Protein AF-A0A7J8N5I5-F1 (afdb_monomer)

Structure (mmCIF, N/CA/C/O backbone):
data_AF-A0A7J8N5I5-F1
#
_entry.id   AF-A0A7J8N5I5-F1
#
loop_
_atom_site.group_PDB
_atom_site.id
_atom_site.type_symbol
_atom_site.label_atom_id
_atom_site.label_alt_id
_atom_site.label_comp_id
_atom_site.label_asym_id
_atom_site.label_entity_id
_atom_site.label_seq_id
_atom_site.pdbx_PDB_ins_code
_atom_site.Cartn_x
_atom_site.Cartn_y
_atom_site.Cartn_z
_atom_site.occupancy
_atom_site.B_iso_or_equiv
_atom_site.auth_seq_id
_atom_site.auth_comp_id
_atom_site.auth_asym_id
_atom_site.auth_atom_id
_atom_site.pdbx_PDB_model_num
ATOM 1 N N . MET A 1 1 ? -13.999 -7.335 13.040 1.00 71.12 1 MET A N 1
ATOM 2 C CA . MET A 1 1 ? -12.796 -6.806 12.364 1.00 71.12 1 MET A CA 1
ATOM 3 C C . MET A 1 1 ? -11.672 -7.839 12.338 1.00 71.12 1 MET A C 1
ATOM 5 O O . MET A 1 1 ? -11.270 -8.208 11.249 1.00 71.12 1 MET A O 1
ATOM 9 N N . PHE A 1 2 ? -11.255 -8.392 13.485 1.00 80.38 2 PHE A N 1
ATOM 10 C CA . PHE A 1 2 ? -10.162 -9.380 13.579 1.00 80.38 2 PHE A CA 1
ATOM 11 C C . PHE A 1 2 ? -10.654 -10.808 13.900 1.00 80.38 2 PHE A C 1
ATOM 13 O O . PHE A 1 2 ? -10.389 -11.345 14.972 1.00 80.38 2 PHE A O 1
ATOM 20 N N . GLY A 1 3 ? -11.469 -11.397 13.022 1.00 80.56 3 GLY A N 1
ATOM 21 C CA . GLY A 1 3 ? -12.024 -12.746 13.206 1.00 80.56 3 GLY A CA 1
ATOM 22 C C . GLY A 1 3 ? -11.288 -13.832 12.414 1.00 80.56 3 GLY A C 1
ATOM 23 O O . GLY A 1 3 ? -10.601 -13.549 11.433 1.00 80.56 3 GLY A O 1
ATOM 24 N N . ALA A 1 4 ? -11.497 -15.097 12.790 1.00 85.50 4 ALA A N 1
ATOM 25 C CA . ALA A 1 4 ? -10.968 -16.244 12.045 1.00 85.50 4 ALA A CA 1
ATOM 26 C C . ALA A 1 4 ? -11.562 -16.341 10.627 1.00 85.50 4 ALA A C 1
ATOM 28 O O . ALA A 1 4 ? -10.853 -16.611 9.665 1.00 85.50 4 ALA A O 1
ATOM 29 N N . THR A 1 5 ? -12.850 -16.026 10.466 1.00 88.38 5 THR A N 1
ATOM 30 C CA . THR A 1 5 ? -13.501 -15.990 9.148 1.00 88.38 5 THR A CA 1
ATOM 31 C C . THR A 1 5 ? -12.900 -14.913 8.246 1.00 88.38 5 THR A C 1
ATOM 33 O O . THR A 1 5 ? -12.602 -15.177 7.087 1.00 88.38 5 THR A O 1
ATOM 36 N N . THR A 1 6 ? -12.651 -13.712 8.779 1.00 90.19 6 THR A N 1
ATOM 37 C CA . THR A 1 6 ? -12.005 -12.627 8.024 1.00 90.19 6 THR A CA 1
ATOM 38 C C . THR A 1 6 ? -10.566 -12.960 7.644 1.00 90.19 6 THR A C 1
ATOM 40 O O . THR A 1 6 ? -10.132 -12.565 6.566 1.00 90.19 6 THR A O 1
ATOM 43 N N . LEU A 1 7 ? -9.845 -13.693 8.501 1.00 91.69 7 LEU A N 1
ATOM 44 C CA . LEU A 1 7 ? -8.503 -14.195 8.213 1.00 91.69 7 LEU A CA 1
ATOM 45 C C . LEU A 1 7 ? -8.529 -15.153 7.013 1.00 91.69 7 LEU A C 1
ATOM 47 O O . LEU A 1 7 ? -7.841 -14.906 6.028 1.00 91.69 7 LEU A O 1
ATOM 51 N N . LEU A 1 8 ? -9.370 -16.192 7.068 1.00 92.12 8 LEU A N 1
ATOM 52 C CA . LEU A 1 8 ? -9.469 -17.199 6.005 1.00 92.12 8 LEU A CA 1
ATOM 53 C C . LEU A 1 8 ? -9.902 -16.590 4.667 1.00 92.12 8 LEU A C 1
ATOM 55 O O . LEU A 1 8 ? -9.278 -16.853 3.643 1.00 92.12 8 LEU A O 1
ATOM 59 N N . VAL A 1 9 ? -10.923 -15.727 4.679 1.00 92.81 9 VAL A N 1
ATOM 60 C CA . VAL A 1 9 ? -11.402 -15.049 3.463 1.00 92.81 9 VAL A CA 1
ATOM 61 C C . VAL A 1 9 ? -10.313 -14.165 2.857 1.00 92.81 9 VAL A C 1
ATOM 63 O O . VAL A 1 9 ? -10.173 -14.132 1.638 1.00 92.81 9 VAL A O 1
ATOM 66 N N . LYS A 1 10 ? -9.521 -13.464 3.679 1.00 93.88 10 LYS A N 1
ATOM 67 C CA . LYS A 1 10 ? -8.423 -12.632 3.173 1.00 93.88 10 LYS A CA 1
ATOM 68 C C . LYS A 1 10 ? -7.300 -13.462 2.567 1.00 93.88 10 LYS A C 1
ATOM 70 O O . LYS A 1 10 ? -6.847 -13.077 1.503 1.00 93.88 10 LYS A O 1
ATOM 75 N N . ILE A 1 11 ? -6.911 -14.577 3.190 1.00 93.62 11 ILE A N 1
ATOM 76 C CA . ILE A 1 11 ? -5.863 -15.468 2.665 1.00 93.62 11 ILE A CA 1
ATOM 77 C C . ILE A 1 11 ? -6.286 -16.057 1.315 1.00 93.62 11 ILE A C 1
ATOM 79 O O . ILE A 1 11 ? -5.585 -15.896 0.320 1.00 93.62 11 ILE A O 1
ATOM 83 N N . VAL A 1 12 ? -7.452 -16.707 1.258 1.00 94.81 12 VAL A N 1
ATOM 84 C CA . VAL A 1 12 ? -7.925 -17.353 0.022 1.00 94.81 12 VAL A CA 1
ATOM 85 C C . VAL A 1 12 ? -8.205 -16.309 -1.059 1.00 94.81 12 VAL A C 1
ATOM 87 O O . VAL A 1 12 ? -7.820 -16.490 -2.212 1.00 94.81 12 VAL A O 1
ATOM 90 N N . GLY A 1 13 ? -8.825 -15.188 -0.683 1.00 93.62 13 GLY A N 1
ATOM 91 C CA . GLY A 1 13 ? -9.125 -14.106 -1.609 1.00 93.62 13 GLY A CA 1
ATOM 92 C C . GLY A 1 13 ? -7.872 -13.430 -2.165 1.00 93.62 13 GLY A C 1
ATOM 93 O O . GLY A 1 13 ? -7.856 -13.121 -3.350 1.00 93.62 13 GLY A O 1
ATOM 94 N N . SER A 1 14 ? -6.819 -13.225 -1.362 1.00 92.62 14 SER A N 1
ATOM 95 C CA . SER A 1 14 ? -5.577 -12.613 -1.850 1.00 92.62 14 SER A CA 1
ATOM 96 C C . SER A 1 14 ? -4.815 -13.551 -2.778 1.00 92.62 14 SER A C 1
ATOM 98 O O . SER A 1 14 ? -4.284 -13.095 -3.784 1.00 92.62 14 SER A O 1
ATOM 100 N N . ILE A 1 15 ? -4.800 -14.859 -2.480 1.00 92.50 15 ILE A N 1
ATOM 101 C CA . ILE A 1 15 ? -4.211 -15.866 -3.374 1.00 92.50 15 ILE A CA 1
ATOM 102 C C . ILE A 1 15 ? -4.941 -15.840 -4.720 1.00 92.50 15 ILE A C 1
ATOM 104 O O . ILE A 1 15 ? -4.300 -15.670 -5.751 1.00 92.50 15 ILE A O 1
ATOM 108 N N . GLY A 1 16 ? -6.277 -15.914 -4.711 1.00 92.69 16 GLY A N 1
ATOM 109 C CA . GLY A 1 16 ? -7.078 -15.858 -5.936 1.00 92.69 16 GLY A CA 1
ATOM 110 C C . GLY A 1 16 ? -6.892 -14.558 -6.727 1.00 92.69 16 GLY A C 1
ATOM 111 O O . GLY A 1 16 ? -6.784 -14.604 -7.946 1.00 92.69 16 GLY A O 1
ATOM 112 N N . ALA A 1 17 ? -6.799 -13.413 -6.043 1.00 91.56 17 ALA A N 1
ATOM 113 C CA . ALA A 1 17 ? -6.599 -12.108 -6.673 1.00 91.56 17 ALA A CA 1
ATOM 114 C C . ALA A 1 17 ? -5.253 -12.000 -7.399 1.00 91.56 17 ALA A C 1
ATOM 116 O O . ALA A 1 17 ? -5.207 -11.580 -8.552 1.00 91.56 17 ALA A O 1
ATOM 117 N N . VAL A 1 18 ? -4.170 -12.410 -6.730 1.00 89.56 18 VAL A N 1
ATOM 118 C CA . VAL A 1 18 ? -2.815 -12.379 -7.298 1.00 89.56 18 VAL A CA 1
ATOM 119 C C . VAL A 1 18 ? -2.679 -13.419 -8.411 1.00 89.56 18 VAL A C 1
ATOM 121 O O . VAL A 1 18 ? -2.117 -13.122 -9.459 1.00 89.56 18 VAL A O 1
ATOM 124 N N . SER A 1 19 ? -3.243 -14.621 -8.237 1.00 89.06 19 SER A N 1
ATOM 125 C CA . SER A 1 19 ? -3.245 -15.656 -9.282 1.00 89.06 19 SER A CA 1
ATOM 126 C C . SER A 1 19 ? -4.049 -15.268 -10.526 1.00 89.06 19 SER A C 1
ATOM 128 O O . SER A 1 19 ? -3.754 -15.772 -11.604 1.00 89.06 19 SER A O 1
ATOM 130 N N . ALA A 1 20 ? -5.040 -14.380 -10.400 1.00 89.12 20 ALA A N 1
ATOM 131 C CA . ALA A 1 20 ? -5.810 -13.866 -11.532 1.00 89.12 20 ALA A CA 1
ATOM 132 C C . ALA A 1 20 ? -5.060 -12.803 -12.361 1.00 89.12 20 ALA A C 1
ATOM 134 O O . ALA A 1 20 ? -5.583 -12.366 -13.382 1.00 89.12 20 ALA A O 1
ATOM 135 N N . GLY A 1 21 ? -3.864 -12.369 -11.938 1.00 86.50 21 GLY A N 1
ATOM 136 C CA . GLY A 1 21 ? -3.083 -11.348 -12.649 1.00 86.50 21 GLY A CA 1
ATOM 137 C C . GLY A 1 21 ? -3.646 -9.928 -12.526 1.00 86.50 21 GLY A C 1
ATOM 138 O O . GLY A 1 21 ? -3.264 -9.045 -13.291 1.00 86.50 21 GLY A O 1
ATOM 139 N N . LEU A 1 22 ? -4.555 -9.699 -11.571 1.00 90.56 22 LEU A N 1
ATOM 140 C CA . LEU A 1 22 ? -5.078 -8.368 -11.276 1.00 90.56 22 LEU A CA 1
ATOM 141 C C . LEU A 1 22 ? -3.952 -7.454 -10.778 1.00 90.56 22 LEU A C 1
ATOM 143 O O . LEU A 1 22 ? -3.096 -7.878 -9.997 1.00 90.56 22 LEU A O 1
ATOM 147 N N . ASP A 1 23 ? -4.000 -6.184 -11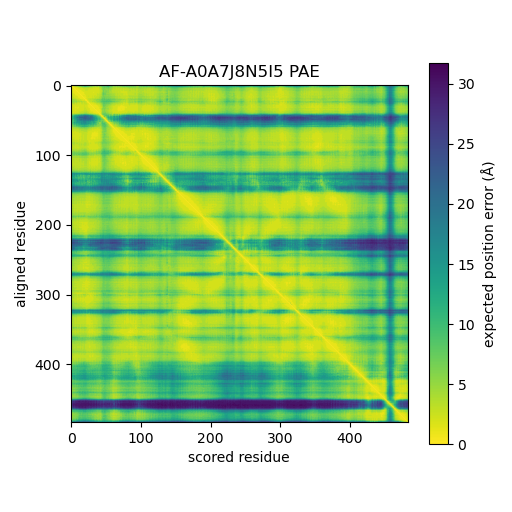.172 1.00 89.88 23 ASP A N 1
ATOM 148 C CA . ASP A 1 23 ? -3.059 -5.161 -10.713 1.00 89.88 23 ASP A CA 1
ATOM 149 C C . ASP A 1 23 ? -3.363 -4.748 -9.262 1.00 89.88 23 ASP A C 1
ATOM 151 O O . ASP A 1 23 ? -4.036 -3.756 -8.978 1.00 89.88 23 ASP A O 1
ATOM 155 N N . LEU A 1 24 ? -2.958 -5.602 -8.321 1.00 89.94 24 LEU A N 1
ATOM 156 C CA . LEU A 1 24 ? -3.211 -5.479 -6.889 1.00 89.94 24 LEU A CA 1
ATOM 157 C C . LEU A 1 24 ? -1.979 -5.942 -6.101 1.00 89.94 24 LEU A C 1
ATOM 159 O O . LEU A 1 24 ? -1.316 -6.912 -6.463 1.00 89.94 24 LEU A O 1
ATOM 163 N N . GLY A 1 25 ? -1.712 -5.304 -4.959 1.00 86.38 25 GLY A N 1
ATOM 164 C CA . GLY A 1 25 ? -0.669 -5.741 -4.028 1.00 86.38 25 GLY A CA 1
ATOM 165 C C . GLY A 1 25 ? -1.180 -6.725 -2.969 1.00 86.38 25 GLY A C 1
ATOM 166 O O . GLY A 1 25 ? -2.246 -6.522 -2.383 1.00 86.38 25 GLY A O 1
ATOM 167 N N . LYS A 1 26 ? -0.388 -7.751 -2.639 1.00 89.38 26 LYS A N 1
ATOM 168 C CA . LYS A 1 26 ? -0.633 -8.651 -1.487 1.00 89.38 26 LYS A CA 1
ATOM 169 C C . LYS A 1 26 ? -0.319 -7.999 -0.129 1.00 89.38 26 LYS A C 1
ATOM 171 O O . LYS A 1 26 ? -0.820 -8.448 0.903 1.00 89.38 26 LYS A O 1
ATOM 176 N N . GLU A 1 27 ? 0.433 -6.899 -0.144 1.00 89.31 27 GLU A N 1
ATOM 177 C CA . GLU A 1 27 ? 1.043 -6.311 1.054 1.00 89.31 27 GLU A CA 1
ATOM 178 C C . GLU A 1 27 ? 0.022 -5.742 2.041 1.00 89.31 27 GLU A C 1
ATOM 180 O O . GLU A 1 27 ? 0.064 -6.054 3.228 1.00 89.31 27 GLU A O 1
ATOM 185 N N . GLY A 1 28 ? -0.984 -5.003 1.559 1.00 90.62 28 GLY A N 1
ATOM 186 C CA . GLY A 1 28 ? -2.066 -4.482 2.407 1.00 90.62 28 GLY A CA 1
ATOM 187 C C . GLY A 1 28 ? -2.855 -5.588 3.135 1.00 90.62 28 GLY A C 1
ATOM 188 O O . GLY A 1 28 ? -3.018 -5.534 4.360 1.00 90.62 28 GLY A O 1
ATOM 189 N N . PRO A 1 29 ? -3.346 -6.625 2.424 1.00 93.94 29 PRO A N 1
ATOM 190 C CA . PRO A 1 29 ? -3.961 -7.792 3.047 1.00 93.94 29 PRO A CA 1
ATOM 191 C C . PRO A 1 29 ? -3.067 -8.491 4.077 1.00 93.94 29 PRO A C 1
ATOM 193 O O . PRO A 1 29 ? -3.593 -8.872 5.126 1.00 93.94 29 PRO A O 1
ATOM 196 N N . LEU A 1 30 ? -1.757 -8.610 3.828 1.00 94.00 30 LEU A N 1
ATOM 197 C CA . LEU A 1 30 ? -0.804 -9.229 4.757 1.00 94.00 30 LEU A CA 1
ATOM 198 C C . LEU A 1 30 ? -0.695 -8.479 6.087 1.00 94.00 30 LEU A C 1
ATOM 200 O O . LEU A 1 30 ? -0.715 -9.126 7.137 1.00 94.00 30 LEU A O 1
ATOM 204 N N . VAL A 1 31 ? -0.704 -7.140 6.076 1.00 94.88 31 VAL A N 1
ATOM 205 C CA . VAL A 1 31 ? -0.760 -6.333 7.313 1.00 94.88 31 VAL A CA 1
ATOM 206 C C . VAL A 1 31 ? -1.970 -6.731 8.163 1.00 94.88 31 VAL A C 1
ATOM 208 O O . VAL A 1 31 ? -1.852 -7.039 9.350 1.00 94.88 31 VAL A O 1
ATOM 211 N N . HIS A 1 32 ? -3.151 -6.803 7.544 1.00 94.88 32 HIS A N 1
ATOM 212 C CA . HIS A 1 32 ? -4.384 -7.152 8.251 1.00 94.88 32 HIS A CA 1
ATOM 213 C C . HIS A 1 32 ? -4.436 -8.630 8.674 1.00 94.88 32 HIS A C 1
ATOM 215 O O . HIS A 1 32 ? -5.014 -8.953 9.715 1.00 94.88 32 HIS A O 1
ATOM 221 N N . ILE A 1 33 ? -3.869 -9.540 7.877 1.00 95.06 33 ILE A N 1
ATOM 222 C CA . ILE A 1 33 ? -3.718 -10.962 8.221 1.00 95.06 33 ILE A CA 1
ATOM 223 C C . ILE A 1 33 ? -2.850 -11.094 9.478 1.00 95.06 33 ILE A C 1
ATOM 225 O O . ILE A 1 33 ? -3.278 -11.747 10.431 1.00 95.06 33 ILE A O 1
ATOM 229 N N . GLY A 1 34 ? -1.710 -10.398 9.533 1.00 95.25 34 GLY A N 1
ATOM 230 C CA . GLY A 1 34 ? -0.837 -10.347 10.707 1.00 95.25 34 GLY A CA 1
ATOM 231 C C . GLY A 1 34 ? -1.559 -9.823 11.952 1.00 95.25 34 GLY A C 1
ATOM 232 O O . GLY A 1 34 ? -1.527 -10.460 13.007 1.00 95.25 34 GLY A O 1
ATOM 233 N N . SER A 1 35 ? -2.321 -8.733 11.824 1.00 94.31 35 SER A N 1
ATOM 234 C CA . SER A 1 35 ? -3.177 -8.217 12.904 1.00 94.31 35 SER A CA 1
ATOM 235 C C . SER A 1 35 ? -4.260 -9.206 13.356 1.00 94.31 35 SER A C 1
ATOM 237 O O . SER A 1 35 ? -4.547 -9.308 14.550 1.00 94.31 35 SER A O 1
ATOM 239 N N . CYS A 1 36 ? -4.873 -9.952 12.428 1.00 92.88 36 CYS A N 1
ATOM 240 C CA . CYS A 1 36 ? -5.867 -10.975 12.763 1.00 92.88 36 CYS A CA 1
ATOM 241 C C . CYS A 1 36 ? -5.242 -12.132 13.541 1.00 92.88 36 CYS A C 1
ATOM 243 O O . CYS A 1 36 ? -5.797 -12.531 14.563 1.00 92.88 36 CYS A O 1
ATOM 245 N N . ILE A 1 37 ? -4.093 -12.644 13.089 1.00 92.69 37 ILE A N 1
ATOM 246 C CA . ILE A 1 37 ? -3.354 -13.711 13.777 1.00 92.69 37 ILE A CA 1
ATOM 247 C C . ILE A 1 37 ? -2.978 -13.248 15.185 1.00 92.69 37 ILE A C 1
ATOM 249 O O . ILE A 1 37 ? -3.279 -13.940 16.155 1.00 92.69 37 ILE A O 1
ATOM 253 N N . ALA A 1 38 ? -2.430 -12.039 15.316 1.00 91.88 38 ALA A N 1
ATOM 254 C CA . ALA A 1 38 ? -2.082 -11.459 16.608 1.00 91.88 38 ALA A CA 1
ATOM 255 C C . ALA A 1 38 ? -3.301 -11.330 17.541 1.00 91.88 38 ALA A C 1
ATOM 257 O O . ALA A 1 38 ? -3.240 -11.739 18.699 1.00 91.88 38 ALA A O 1
ATOM 258 N N . SER A 1 39 ? -4.446 -10.849 17.040 1.00 89.12 39 SER A N 1
ATOM 259 C CA . SER A 1 39 ? -5.677 -10.756 17.839 1.00 89.12 39 SER A CA 1
ATOM 260 C C . SER A 1 39 ? -6.238 -12.127 18.242 1.00 89.12 39 SER A C 1
ATOM 262 O O . SER A 1 39 ? -6.794 -12.251 19.337 1.00 89.12 39 SER A O 1
ATOM 264 N N . LEU A 1 40 ? -6.146 -13.136 17.371 1.00 87.31 40 LEU A N 1
ATOM 265 C CA . LEU A 1 40 ? -6.620 -14.496 17.648 1.00 87.31 40 LEU A CA 1
ATOM 266 C C . LEU A 1 40 ? -5.734 -15.185 18.687 1.00 87.31 40 LEU A C 1
ATOM 268 O O . LEU A 1 40 ? -6.258 -15.778 19.627 1.00 87.31 40 LEU A O 1
ATOM 272 N N . LEU A 1 41 ? -4.412 -15.051 18.559 1.00 85.88 41 LEU A N 1
ATOM 273 C CA . LEU A 1 41 ? -3.452 -15.627 19.498 1.00 85.88 41 LEU A CA 1
ATOM 274 C C . LEU A 1 41 ? -3.484 -14.934 20.864 1.00 85.88 41 LEU A C 1
ATOM 276 O O . LEU A 1 41 ? -3.360 -15.613 21.874 1.00 85.88 41 LEU A O 1
ATOM 280 N N . ALA A 1 42 ? -3.689 -13.615 20.919 1.00 82.62 42 ALA A N 1
ATOM 281 C CA . ALA A 1 42 ? -3.682 -12.864 22.177 1.00 82.62 42 ALA A CA 1
ATOM 282 C C . ALA A 1 42 ? -4.952 -13.038 23.022 1.00 82.62 42 ALA A C 1
ATOM 284 O O . ALA A 1 42 ? -4.878 -13.080 24.246 1.00 82.62 42 ALA A O 1
ATOM 285 N N . GLN A 1 43 ? -6.126 -13.094 22.386 1.00 72.88 43 GLN A N 1
ATOM 286 C CA . GLN A 1 43 ? -7.417 -13.028 23.092 1.00 72.88 43 GLN A CA 1
ATOM 287 C C . GLN A 1 43 ? -8.333 -14.222 22.817 1.00 72.88 43 GLN A C 1
ATOM 289 O O . GLN A 1 43 ? -9.476 -14.256 23.274 1.00 72.88 43 GLN A O 1
ATOM 294 N N . GLY A 1 44 ? -7.859 -15.192 22.036 1.00 67.25 44 GLY A N 1
ATOM 295 C CA . GLY A 1 44 ? -8.649 -16.335 21.598 1.00 67.25 44 GLY A CA 1
ATOM 296 C C . GLY A 1 44 ? -9.703 -15.996 20.540 1.00 67.25 44 GLY A C 1
ATOM 297 O O . GLY A 1 44 ? -10.464 -16.878 20.166 1.00 67.25 44 GLY A O 1
ATOM 298 N N . GLY A 1 45 ? -9.766 -14.754 20.045 1.00 62.38 45 GLY A N 1
ATOM 299 C CA . GLY A 1 45 ? -10.707 -14.319 19.009 1.00 62.38 45 GLY A CA 1
ATOM 300 C C . GLY A 1 45 ? -12.013 -13.675 19.504 1.00 62.38 45 GLY A C 1
ATOM 301 O O . GLY A 1 45 ? -12.183 -13.415 20.698 1.00 62.38 45 GLY A O 1
ATOM 302 N N . PRO A 1 46 ? -12.938 -13.348 18.576 1.00 58.72 46 PRO A N 1
ATOM 303 C CA . PRO A 1 46 ? -14.233 -12.754 18.911 1.00 58.72 46 PRO A CA 1
ATOM 304 C C . PRO A 1 46 ? -15.085 -13.696 19.772 1.00 58.72 46 PRO A C 1
ATOM 306 O O . PRO A 1 46 ? -14.932 -14.912 19.679 1.00 58.72 46 PRO A O 1
ATOM 309 N N . ASP A 1 47 ? -16.008 -13.137 20.568 1.00 56.72 47 ASP A N 1
ATOM 310 C CA . ASP A 1 47 ? -16.817 -13.846 21.581 1.00 56.72 47 ASP A CA 1
ATOM 311 C C . ASP A 1 47 ? -17.413 -15.192 21.117 1.00 56.72 47 ASP A C 1
ATOM 313 O O . ASP A 1 47 ? -17.475 -16.130 21.910 1.00 56.72 47 ASP A O 1
ATOM 317 N N . ASN A 1 48 ? -17.770 -15.320 19.833 1.00 53.19 48 ASN A N 1
ATOM 318 C CA . ASN A 1 48 ? -18.399 -16.518 19.262 1.00 53.19 48 ASN A CA 1
ATOM 319 C C . ASN A 1 48 ? -17.442 -17.705 19.026 1.00 53.19 48 ASN A C 1
ATOM 321 O O . ASN A 1 48 ? -17.906 -18.837 18.964 1.00 53.19 48 ASN A O 1
ATOM 325 N N . TYR A 1 49 ? -16.129 -17.473 18.907 1.00 55.66 49 TYR A N 1
ATOM 326 C CA . TYR A 1 49 ? -15.116 -18.515 18.652 1.00 55.66 49 TYR A CA 1
ATOM 327 C C . TYR A 1 49 ? -13.936 -18.416 19.625 1.00 55.66 49 TYR A C 1
ATOM 329 O O . TYR A 1 49 ? -12.807 -18.753 19.274 1.00 55.66 49 TYR A O 1
ATOM 337 N N . ARG A 1 50 ? -14.182 -17.913 20.843 1.00 60.69 50 ARG A N 1
ATOM 338 C CA . ARG A 1 50 ? -13.128 -17.701 21.837 1.00 60.69 50 ARG A CA 1
ATOM 339 C C . ARG A 1 50 ? -12.422 -19.003 22.202 1.00 60.69 50 ARG A C 1
ATOM 341 O O . ARG A 1 50 ? -12.971 -19.840 22.918 1.00 60.69 50 ARG A O 1
ATOM 348 N N . ILE A 1 51 ? -11.164 -19.113 21.799 1.00 62.19 51 ILE A N 1
ATOM 349 C CA . ILE A 1 51 ? -10.218 -20.111 22.288 1.00 62.19 51 ILE A CA 1
ATOM 350 C C . ILE A 1 51 ? -9.872 -19.740 23.742 1.00 62.19 51 ILE A C 1
ATOM 352 O O . ILE A 1 51 ? -9.046 -18.871 24.014 1.00 62.19 51 ILE A O 1
ATOM 356 N N . LYS A 1 52 ? -10.568 -20.349 24.711 1.00 59.09 52 LYS A N 1
ATOM 357 C CA . LYS A 1 52 ? -10.427 -20.034 26.145 1.00 59.09 52 LYS A CA 1
ATOM 358 C C . LYS A 1 52 ? -9.245 -20.782 26.767 1.00 59.09 52 LYS A C 1
ATOM 360 O O . LYS A 1 52 ? -9.441 -21.767 27.474 1.00 59.09 52 LYS A O 1
ATOM 365 N N . TRP A 1 53 ? -8.019 -20.321 26.535 1.00 67.31 53 TRP A N 1
ATOM 366 C CA . TRP A 1 53 ? -6.853 -20.846 27.256 1.00 67.31 53 TRP A CA 1
ATOM 367 C C . TRP A 1 53 ? -6.633 -20.048 28.543 1.00 67.31 53 TRP A C 1
ATOM 369 O O . TRP A 1 53 ? -6.745 -18.822 28.552 1.00 67.31 53 TRP A O 1
ATOM 379 N N . ARG A 1 54 ? -6.333 -20.737 29.655 1.00 67.44 54 ARG A N 1
ATOM 380 C CA . ARG A 1 54 ? -6.228 -20.108 30.988 1.00 67.44 54 ARG A CA 1
ATOM 381 C C . ARG A 1 54 ? -5.169 -19.000 31.051 1.00 67.44 54 ARG A C 1
ATOM 383 O O . ARG A 1 54 ? -5.409 -18.012 31.740 1.00 67.44 54 ARG A O 1
ATOM 390 N N . TRP A 1 55 ? -4.054 -19.120 30.321 1.00 71.56 55 TRP A N 1
ATOM 391 C CA . TRP A 1 55 ? -2.998 -18.096 30.329 1.00 71.56 55 TRP A CA 1
ATOM 392 C C . TRP A 1 55 ? -3.398 -16.817 29.575 1.00 71.56 55 TRP A C 1
ATOM 394 O O . TRP A 1 55 ? -2.966 -15.727 29.940 1.00 71.56 55 TRP A O 1
ATOM 404 N N . LEU A 1 56 ? -4.250 -16.921 28.544 1.00 72.00 56 LEU A N 1
ATOM 405 C CA . LEU A 1 56 ? -4.638 -15.786 27.690 1.00 72.00 56 LEU A CA 1
ATOM 406 C C . LEU A 1 56 ? -5.532 -14.774 28.416 1.00 72.00 56 LEU A C 1
ATOM 408 O O . LEU A 1 56 ? -5.756 -13.668 27.932 1.00 72.00 56 LEU A O 1
ATOM 412 N N . ARG A 1 57 ? -6.016 -15.124 29.612 1.00 69.00 57 ARG A N 1
ATOM 413 C CA . ARG A 1 57 ? -6.864 -14.256 30.430 1.00 69.00 57 ARG A CA 1
ATOM 414 C C . ARG A 1 57 ? -6.168 -12.952 30.832 1.00 69.00 57 ARG A C 1
ATOM 416 O O . ARG A 1 57 ? -6.859 -11.953 30.992 1.00 69.00 57 ARG A O 1
ATOM 423 N N . TYR A 1 58 ? -4.839 -12.956 30.966 1.00 75.62 58 TYR A N 1
ATOM 424 C CA . TYR A 1 58 ? -4.070 -11.764 31.339 1.00 75.62 58 TYR A CA 1
ATOM 425 C C . TYR A 1 58 ? -4.019 -10.717 30.213 1.00 75.62 58 TYR A C 1
ATOM 427 O O . TYR A 1 58 ? -4.097 -9.525 30.481 1.00 75.62 58 TYR A O 1
ATOM 435 N N . PHE A 1 59 ? -3.988 -11.155 28.950 1.00 78.50 59 PHE A N 1
ATOM 436 C CA . PHE A 1 59 ? -3.932 -10.278 27.769 1.00 78.50 59 PHE A CA 1
ATOM 437 C C . PHE A 1 59 ? -5.311 -9.802 27.287 1.00 78.50 59 PHE A C 1
ATOM 439 O O . PHE A 1 59 ? -5.433 -9.113 26.268 1.00 78.50 59 PHE A O 1
ATOM 446 N N . ASN A 1 60 ? -6.377 -10.151 28.011 1.00 78.25 60 ASN A N 1
ATOM 447 C CA . ASN A 1 60 ? -7.741 -9.755 27.682 1.00 78.25 60 ASN A CA 1
ATOM 448 C C . ASN A 1 60 ? -8.057 -8.330 28.176 1.00 78.25 60 ASN A C 1
ATOM 450 O O . ASN A 1 60 ? -9.036 -8.101 28.884 1.00 78.25 60 ASN A O 1
ATOM 454 N N . ASN A 1 61 ? -7.186 -7.390 27.815 1.00 84.94 61 ASN A N 1
ATOM 455 C CA . ASN A 1 61 ? -7.281 -5.963 28.087 1.00 84.94 61 ASN A CA 1
ATOM 456 C C . ASN A 1 61 ? -7.088 -5.198 26.771 1.00 84.94 61 ASN A C 1
ATOM 458 O O . ASN A 1 61 ? -6.233 -5.572 25.966 1.00 84.94 61 ASN A O 1
ATOM 462 N N . ASP A 1 62 ? -7.834 -4.115 26.550 1.00 86.50 62 ASP A N 1
ATOM 463 C CA . ASP A 1 62 ? -7.773 -3.351 25.293 1.00 86.50 62 ASP A CA 1
ATOM 464 C C . ASP A 1 62 ? -6.393 -2.731 25.047 1.00 86.50 62 ASP A C 1
ATOM 466 O O . ASP A 1 62 ? -5.949 -2.612 23.904 1.00 86.50 62 ASP A O 1
ATOM 470 N N . ARG A 1 63 ? -5.668 -2.408 26.124 1.00 87.44 63 ARG A N 1
ATOM 471 C CA . ARG A 1 63 ? -4.288 -1.917 26.052 1.00 87.44 63 ARG A CA 1
ATOM 472 C C . ARG A 1 63 ? -3.350 -2.941 25.412 1.00 87.44 63 ARG A C 1
ATOM 474 O O . ARG A 1 63 ? -2.680 -2.617 24.437 1.00 87.44 63 ARG A O 1
ATOM 481 N N . ASP A 1 64 ? -3.296 -4.151 25.963 1.00 88.81 64 ASP A N 1
ATOM 482 C CA . ASP A 1 64 ? -2.405 -5.202 25.461 1.00 88.81 64 ASP A CA 1
ATOM 483 C C . ASP A 1 64 ? -2.879 -5.717 24.104 1.00 88.81 64 ASP A C 1
ATOM 485 O O . ASP A 1 64 ? -2.063 -6.026 23.239 1.00 88.81 64 ASP A O 1
ATOM 489 N N . ARG A 1 65 ? -4.199 -5.720 23.875 1.00 88.19 65 ARG A N 1
ATOM 490 C CA . ARG A 1 65 ? -4.787 -5.999 22.565 1.00 88.19 65 ARG A CA 1
ATOM 491 C C . ARG A 1 65 ? -4.206 -5.103 21.485 1.00 88.19 65 ARG A C 1
ATOM 493 O O . ARG A 1 65 ? -3.797 -5.604 20.444 1.00 88.19 65 ARG A O 1
ATOM 500 N N . ARG A 1 66 ? -4.208 -3.789 21.727 1.00 90.38 66 ARG A N 1
ATOM 501 C CA . ARG A 1 66 ? -3.713 -2.795 20.778 1.00 90.38 66 ARG A CA 1
ATOM 502 C C . ARG A 1 66 ? -2.232 -3.022 20.505 1.00 90.38 66 ARG A C 1
ATOM 504 O O . ARG A 1 66 ? -1.861 -3.177 19.351 1.00 90.38 66 ARG A O 1
ATOM 511 N N . ASP A 1 67 ? -1.433 -3.141 21.563 1.00 92.44 67 ASP A N 1
ATOM 512 C CA . ASP A 1 67 ? 0.012 -3.353 21.461 1.00 92.44 67 ASP A CA 1
ATOM 513 C C . ASP A 1 67 ? 0.342 -4.646 20.670 1.00 92.44 67 ASP A C 1
ATOM 515 O O . ASP A 1 67 ? 1.205 -4.633 19.795 1.00 92.44 67 ASP A O 1
ATOM 519 N N . ILE A 1 68 ? -0.382 -5.751 20.898 1.00 92.50 68 ILE A N 1
ATOM 520 C CA . ILE A 1 68 ? -0.166 -7.018 20.173 1.00 92.50 68 ILE A CA 1
ATOM 521 C C . ILE A 1 68 ? -0.652 -6.938 18.717 1.00 92.50 68 ILE A C 1
ATOM 523 O O . ILE A 1 68 ? 0.023 -7.442 17.820 1.00 92.50 68 ILE A O 1
ATOM 527 N N . ILE A 1 69 ? -1.787 -6.283 18.449 1.00 93.06 69 ILE A N 1
ATOM 528 C CA . ILE A 1 69 ? -2.272 -6.056 17.078 1.00 93.06 69 ILE A CA 1
ATOM 529 C C . ILE A 1 69 ? -1.270 -5.216 16.274 1.00 93.06 69 ILE A C 1
ATOM 531 O O . ILE A 1 69 ? -1.046 -5.534 15.105 1.00 93.06 69 ILE A O 1
ATOM 535 N N . THR A 1 70 ? -0.636 -4.215 16.897 1.00 94.81 70 THR A N 1
ATOM 536 C CA . THR A 1 70 ? 0.441 -3.410 16.297 1.00 94.81 70 THR A CA 1
ATOM 537 C C . THR A 1 70 ? 1.684 -4.257 15.989 1.00 94.81 70 THR A C 1
ATOM 539 O O . THR A 1 70 ? 2.273 -4.123 14.917 1.00 94.81 70 THR A O 1
ATOM 542 N N . CYS A 1 71 ? 2.067 -5.196 16.864 1.00 95.38 71 CYS A N 1
ATOM 543 C CA . CYS A 1 71 ? 3.113 -6.179 16.535 1.00 95.38 71 CYS A CA 1
ATOM 544 C C . CYS A 1 71 ? 2.715 -7.070 15.348 1.00 95.38 71 CYS A C 1
ATOM 546 O O . CYS A 1 71 ? 3.541 -7.349 14.477 1.00 95.38 71 CYS A O 1
ATOM 548 N N . GLY A 1 72 ? 1.449 -7.490 15.290 1.00 95.88 72 GLY A N 1
ATOM 549 C CA . GLY A 1 72 ? 0.901 -8.282 14.191 1.00 95.88 72 GLY A CA 1
ATOM 550 C C . GLY A 1 72 ? 0.919 -7.550 12.852 1.00 95.88 72 GLY A C 1
ATOM 551 O O . GLY A 1 72 ? 1.345 -8.130 11.856 1.00 95.88 72 GLY A O 1
ATOM 552 N N . SER A 1 73 ? 0.508 -6.278 12.821 1.00 95.75 73 SER A N 1
ATOM 553 C CA . SER A 1 73 ? 0.570 -5.457 11.605 1.00 95.75 73 SER A CA 1
ATOM 554 C C . SER A 1 73 ? 2.012 -5.254 11.150 1.00 95.75 73 SER A C 1
ATOM 556 O O . SER A 1 73 ? 2.305 -5.469 9.980 1.00 95.75 73 SER A O 1
ATOM 558 N N . SER A 1 74 ? 2.919 -4.927 12.079 1.00 96.69 74 SER A N 1
ATOM 559 C CA . SER A 1 74 ? 4.353 -4.767 11.804 1.00 96.69 74 SER A CA 1
ATOM 560 C C . SER A 1 74 ? 4.968 -6.034 11.198 1.00 96.69 74 SER A C 1
ATOM 562 O O . SER A 1 74 ? 5.657 -5.980 10.182 1.00 96.69 74 SER A O 1
ATOM 564 N N . SER A 1 75 ? 4.632 -7.198 11.763 1.00 96.81 75 SER A N 1
ATOM 565 C CA . SER A 1 75 ? 5.061 -8.509 11.258 1.00 96.81 75 SER A CA 1
ATOM 566 C C . SER A 1 75 ? 4.501 -8.809 9.867 1.00 96.81 75 SER A C 1
ATOM 568 O O . SER A 1 75 ? 5.205 -9.377 9.038 1.00 96.81 75 SER A O 1
ATOM 570 N N . GLY A 1 76 ? 3.257 -8.402 9.590 1.00 95.69 76 GLY A N 1
ATOM 571 C CA . GLY A 1 76 ? 2.645 -8.525 8.267 1.00 95.69 76 GLY A CA 1
ATOM 572 C C . GLY A 1 76 ? 3.360 -7.687 7.205 1.00 95.69 76 GLY A C 1
ATOM 573 O O . GLY A 1 76 ? 3.633 -8.198 6.126 1.00 95.69 76 GLY A O 1
ATOM 574 N N . VAL A 1 77 ? 3.724 -6.441 7.529 1.00 94.56 77 VAL A N 1
ATOM 575 C CA . VAL A 1 77 ? 4.509 -5.549 6.646 1.00 94.56 77 VAL A CA 1
ATOM 576 C C . VAL A 1 77 ? 5.923 -6.091 6.429 1.00 94.56 77 VAL A C 1
ATOM 578 O O . VAL A 1 77 ? 6.431 -6.086 5.312 1.00 94.56 77 VAL A O 1
ATOM 581 N N . CYS A 1 78 ? 6.553 -6.601 7.487 1.00 95.19 78 CYS A N 1
ATOM 582 C CA . CYS A 1 78 ? 7.865 -7.230 7.397 1.00 95.19 78 CYS A CA 1
ATOM 583 C C . CYS A 1 78 ? 7.838 -8.482 6.506 1.00 95.19 78 CYS A C 1
ATOM 585 O O . CYS A 1 78 ? 8.727 -8.655 5.681 1.00 95.19 78 CYS A O 1
ATOM 587 N N . ALA A 1 79 ? 6.811 -9.329 6.620 1.00 93.06 79 ALA A N 1
ATOM 588 C CA . ALA A 1 79 ? 6.654 -10.502 5.759 1.00 93.06 79 ALA A CA 1
ATOM 589 C C . ALA A 1 79 ? 6.380 -10.123 4.293 1.00 93.06 79 ALA A C 1
ATOM 591 O O . ALA A 1 79 ? 6.848 -10.807 3.386 1.00 93.06 79 ALA A O 1
ATOM 592 N N . ALA A 1 80 ? 5.636 -9.035 4.091 1.00 90.81 80 ALA A N 1
ATOM 593 C CA . ALA A 1 80 ? 5.301 -8.442 2.804 1.00 90.81 80 ALA A CA 1
ATOM 594 C C . ALA A 1 80 ? 6.543 -7.950 2.042 1.00 90.81 80 ALA A C 1
ATOM 596 O O . ALA A 1 80 ? 6.903 -8.490 1.000 1.00 90.81 80 ALA A O 1
ATOM 597 N N . PHE A 1 81 ? 7.252 -6.978 2.619 1.00 89.44 81 PHE A N 1
ATOM 598 C CA . PHE A 1 81 ? 8.391 -6.310 1.981 1.00 89.44 81 PHE A CA 1
ATOM 599 C C . PHE A 1 81 ? 9.748 -6.930 2.317 1.00 89.44 81 PHE A C 1
ATOM 601 O O . PHE A 1 81 ? 10.775 -6.406 1.910 1.00 89.44 81 PHE A O 1
ATOM 608 N N . ARG A 1 82 ? 9.790 -8.007 3.111 1.00 90.25 82 ARG A N 1
ATOM 609 C CA . ARG A 1 82 ? 11.042 -8.597 3.631 1.00 90.25 82 ARG A CA 1
ATOM 610 C C . ARG A 1 82 ? 11.905 -7.581 4.411 1.00 90.25 82 ARG A C 1
ATOM 612 O O . ARG A 1 82 ? 13.109 -7.766 4.555 1.00 90.25 82 ARG A O 1
ATOM 619 N N . ALA A 1 83 ? 11.257 -6.547 4.954 1.00 91.94 83 ALA A N 1
ATOM 620 C CA . ALA A 1 83 ? 11.850 -5.327 5.501 1.00 91.94 83 ALA A CA 1
ATOM 621 C C . ALA A 1 83 ? 11.535 -5.199 7.013 1.00 91.94 83 ALA A C 1
ATOM 623 O O . ALA A 1 83 ? 10.436 -4.756 7.382 1.00 91.94 83 ALA A O 1
ATOM 624 N N . PRO A 1 84 ? 12.412 -5.673 7.923 1.00 94.81 84 PRO A N 1
ATOM 625 C CA . PRO A 1 84 ? 12.121 -5.715 9.355 1.00 94.81 84 PRO A CA 1
ATOM 626 C C . PRO A 1 84 ? 12.067 -4.337 10.012 1.00 94.81 84 PRO A C 1
ATOM 628 O O . PRO A 1 84 ? 11.160 -4.106 10.819 1.00 94.81 84 PRO A O 1
ATOM 631 N N . VAL A 1 85 ? 12.999 -3.428 9.698 1.00 95.12 85 VAL A N 1
ATOM 632 C CA . VAL A 1 85 ? 13.008 -2.078 10.283 1.00 95.12 85 VAL A CA 1
ATOM 633 C C . VAL A 1 85 ? 11.915 -1.237 9.635 1.00 95.12 85 VAL A C 1
ATOM 635 O O . VAL A 1 85 ? 11.174 -0.549 10.344 1.00 95.12 85 VAL A O 1
ATOM 638 N N . GLY A 1 86 ? 11.732 -1.377 8.318 1.00 94.00 86 GLY A N 1
ATOM 639 C CA . GLY A 1 86 ? 10.631 -0.757 7.586 1.00 94.00 86 GLY A CA 1
ATOM 640 C C . GLY A 1 86 ? 9.263 -1.125 8.169 1.00 94.00 86 GLY A C 1
ATOM 641 O O . GLY A 1 86 ? 8.425 -0.252 8.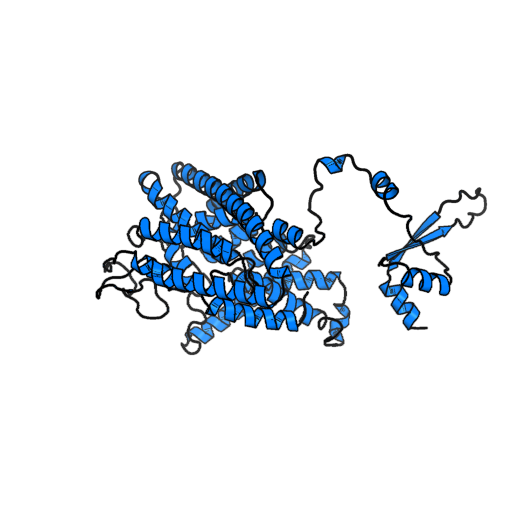386 1.00 94.00 86 GLY A O 1
ATOM 642 N N . GLY A 1 87 ? 9.059 -2.396 8.537 1.00 94.94 87 GLY A N 1
ATOM 643 C CA . GLY A 1 87 ? 7.826 -2.865 9.175 1.00 94.94 87 GLY A CA 1
ATOM 644 C C . GLY A 1 87 ? 7.572 -2.299 10.579 1.00 94.94 87 GLY A C 1
ATOM 645 O O . GLY A 1 87 ? 6.416 -2.078 10.954 1.00 94.94 87 GLY A O 1
ATOM 646 N N . VAL A 1 88 ? 8.616 -2.054 11.379 1.00 96.31 88 VAL A N 1
ATOM 647 C CA . VAL A 1 88 ? 8.479 -1.415 12.706 1.00 96.31 88 VAL A CA 1
ATOM 648 C C . VAL A 1 88 ? 8.108 0.053 12.552 1.00 96.31 88 VAL A C 1
ATOM 650 O O . VAL A 1 88 ? 7.166 0.517 13.196 1.00 96.31 88 VAL A O 1
ATOM 653 N N . LEU A 1 89 ? 8.806 0.764 11.667 1.00 95.62 89 LEU A N 1
ATOM 654 C CA . LEU A 1 89 ? 8.542 2.174 11.393 1.00 95.62 89 LEU A CA 1
ATOM 655 C C . LEU A 1 89 ? 7.170 2.378 10.758 1.00 95.62 89 LEU A C 1
ATOM 657 O O . LEU A 1 89 ? 6.476 3.312 11.136 1.00 95.62 89 LEU A O 1
ATOM 661 N N . PHE A 1 90 ? 6.728 1.469 9.886 1.00 94.69 90 PHE A N 1
ATOM 662 C CA . PHE A 1 90 ? 5.364 1.483 9.360 1.00 94.69 90 PHE A CA 1
ATOM 663 C C . PHE A 1 90 ? 4.328 1.397 10.481 1.00 94.69 90 PHE A C 1
ATOM 665 O O . PHE A 1 90 ? 3.358 2.144 10.510 1.00 94.69 90 PHE A O 1
ATOM 672 N N . ALA A 1 91 ? 4.522 0.481 11.432 1.00 94.69 91 ALA A N 1
ATOM 673 C CA . ALA A 1 91 ? 3.593 0.339 12.545 1.00 94.69 91 ALA A CA 1
ATOM 674 C C . ALA A 1 91 ? 3.605 1.560 13.480 1.00 94.69 91 ALA A C 1
ATOM 676 O O . ALA A 1 91 ? 2.578 1.861 14.087 1.00 94.69 91 ALA A O 1
ATOM 677 N N . LEU A 1 92 ? 4.744 2.248 13.585 1.00 93.06 92 LEU A N 1
ATOM 678 C CA . LEU A 1 92 ? 4.889 3.497 14.328 1.00 93.06 92 LEU A CA 1
ATOM 679 C C . LEU A 1 92 ? 4.206 4.674 13.619 1.00 93.06 92 LEU A C 1
ATOM 681 O O . LEU A 1 92 ? 3.529 5.441 14.291 1.00 93.06 92 LEU A O 1
ATOM 685 N N . GLU A 1 93 ? 4.378 4.808 12.302 1.00 90.94 93 GLU A N 1
ATOM 686 C CA . GLU A 1 93 ? 3.870 5.932 11.498 1.00 90.94 93 GLU A CA 1
ATOM 687 C C . GLU A 1 93 ? 2.366 5.787 11.199 1.00 90.94 93 GLU A C 1
ATOM 689 O O . GLU A 1 93 ? 1.612 6.728 11.416 1.00 90.94 93 GLU A O 1
ATOM 694 N N . GLU A 1 94 ? 1.906 4.593 10.799 1.00 88.19 94 GLU A N 1
ATOM 695 C CA . GLU A 1 94 ? 0.556 4.393 10.237 1.00 88.19 94 GLU A CA 1
ATOM 696 C C . GLU A 1 94 ? -0.432 3.668 11.165 1.00 88.19 94 GLU A C 1
ATOM 698 O O . GLU A 1 94 ? -1.647 3.797 11.024 1.00 88.19 94 GLU A O 1
ATOM 703 N N . VAL A 1 95 ? 0.049 2.842 12.103 1.00 88.69 95 VAL A N 1
ATOM 704 C CA . VAL A 1 95 ? -0.839 1.968 12.902 1.00 88.69 95 VAL A CA 1
ATOM 705 C C . VAL A 1 95 ? -1.019 2.466 14.334 1.00 88.69 95 VAL A C 1
ATOM 707 O O . VAL A 1 95 ? -2.089 2.293 14.925 1.00 88.69 95 VAL A O 1
ATOM 710 N N . ALA A 1 96 ? 0.025 3.037 14.931 1.00 87.19 96 ALA A N 1
ATOM 711 C CA . ALA A 1 96 ? 0.033 3.415 16.335 1.00 87.19 96 ALA A CA 1
ATOM 712 C C . ALA A 1 96 ? -0.166 4.922 16.521 1.00 87.19 96 ALA A C 1
ATOM 714 O O . ALA A 1 96 ? 0.685 5.721 16.168 1.00 87.19 96 ALA A O 1
ATOM 715 N N . THR A 1 97 ? -1.237 5.307 17.216 1.00 83.81 97 THR A N 1
ATOM 716 C CA . THR A 1 97 ? -1.412 6.696 17.678 1.00 83.81 97 THR A CA 1
ATOM 717 C C . THR A 1 97 ? -0.523 7.043 18.872 1.00 83.81 97 THR A C 1
ATOM 719 O O . THR A 1 97 ? -0.218 8.204 19.117 1.00 83.81 97 THR A O 1
ATOM 722 N N . TRP A 1 98 ? -0.122 6.036 19.655 1.00 84.62 98 TRP A N 1
ATOM 723 C CA . TRP A 1 98 ? 0.732 6.207 20.826 1.00 84.62 98 TRP A CA 1
ATOM 724 C C . TRP A 1 98 ? 1.792 5.115 20.885 1.00 84.62 98 TRP A C 1
ATOM 726 O O . TRP A 1 98 ? 1.461 3.928 20.970 1.00 84.62 98 TRP A O 1
ATOM 736 N N . TRP A 1 99 ? 3.060 5.521 20.929 1.00 88.62 99 TRP A N 1
ATOM 737 C CA . TRP A 1 99 ? 4.200 4.613 20.926 1.00 88.62 99 TRP A CA 1
ATOM 738 C C . TRP A 1 99 ? 4.920 4.585 22.279 1.00 88.62 99 TRP A C 1
ATOM 740 O O . TRP A 1 99 ? 5.246 5.618 22.856 1.00 88.62 99 TRP A O 1
ATOM 750 N N . ARG A 1 100 ? 5.181 3.382 22.804 1.00 89.50 100 ARG A N 1
ATOM 751 C CA . ARG A 1 100 ? 5.948 3.165 24.045 1.00 89.50 100 ARG A CA 1
ATOM 752 C C . ARG A 1 100 ? 7.285 2.513 23.721 1.00 89.50 100 ARG A C 1
ATOM 754 O O . ARG A 1 100 ? 7.324 1.603 22.901 1.00 89.50 100 ARG A O 1
ATOM 761 N N . SER A 1 101 ? 8.346 2.844 24.454 1.00 90.31 101 SER A N 1
ATOM 762 C CA . SER A 1 101 ? 9.673 2.236 24.241 1.00 90.31 101 SER A CA 1
ATOM 763 C C . SER A 1 101 ? 9.660 0.706 24.373 1.00 90.31 101 SER A C 1
ATOM 765 O O . SER A 1 101 ? 10.339 0.011 23.629 1.00 90.31 101 SER A O 1
ATOM 767 N N . ALA A 1 102 ? 8.826 0.149 25.259 1.00 91.81 102 ALA A N 1
ATOM 768 C CA . ALA A 1 102 ? 8.651 -1.303 25.366 1.00 91.81 102 ALA A CA 1
ATOM 769 C C . ALA A 1 102 ? 7.952 -1.926 24.139 1.00 91.81 102 ALA A C 1
ATOM 771 O O . ALA A 1 102 ? 8.203 -3.086 23.816 1.00 91.81 102 ALA A O 1
ATOM 772 N N . LEU A 1 103 ? 7.078 -1.177 23.456 1.00 92.88 103 LEU A N 1
ATOM 773 C CA . LEU A 1 103 ? 6.420 -1.630 22.227 1.00 92.88 103 LEU A CA 1
ATOM 774 C C . LEU A 1 103 ? 7.415 -1.686 21.062 1.00 92.88 103 LEU A C 1
ATOM 776 O O . LEU A 1 103 ? 7.336 -2.611 20.259 1.00 92.88 103 LEU A O 1
ATOM 780 N N . LEU A 1 104 ? 8.397 -0.778 21.025 1.00 93.50 104 LEU A N 1
ATOM 781 C CA . LEU A 1 104 ? 9.493 -0.816 20.052 1.00 93.50 104 LEU A CA 1
ATOM 782 C C . LEU A 1 104 ? 10.251 -2.141 20.110 1.00 93.50 104 LEU A C 1
ATOM 784 O O . LEU A 1 104 ? 10.385 -2.820 19.101 1.00 93.50 104 LEU A O 1
ATOM 788 N N . TRP A 1 105 ? 10.675 -2.563 21.302 1.00 93.56 105 TRP A N 1
ATOM 789 C CA . TRP A 1 105 ? 11.394 -3.829 21.453 1.00 93.56 105 TRP A CA 1
ATOM 790 C C . TRP A 1 105 ? 10.545 -5.044 21.072 1.00 93.56 105 TRP A C 1
ATOM 792 O O . TRP A 1 105 ? 11.044 -5.973 20.442 1.00 93.56 105 TRP A O 1
ATOM 802 N N . ARG A 1 106 ? 9.250 -5.035 21.411 1.00 94.69 106 ARG A N 1
ATOM 803 C CA . ARG A 1 106 ? 8.325 -6.128 21.062 1.00 94.69 106 ARG A CA 1
ATOM 804 C C . ARG A 1 106 ? 8.081 -6.220 19.557 1.00 94.69 106 ARG A C 1
ATOM 806 O O . ARG A 1 106 ? 8.071 -7.322 19.018 1.00 94.69 106 ARG A O 1
ATOM 813 N N . THR A 1 107 ? 7.883 -5.083 18.896 1.00 95.38 107 THR A N 1
ATOM 814 C CA . THR A 1 107 ? 7.671 -5.017 17.443 1.00 95.38 107 THR A CA 1
ATOM 815 C C . THR A 1 107 ? 8.938 -5.417 16.695 1.00 95.38 107 THR A C 1
ATOM 817 O O . THR A 1 107 ? 8.867 -6.301 15.848 1.00 95.38 107 THR A O 1
ATOM 820 N N . PHE A 1 108 ? 10.098 -4.881 17.088 1.00 95.19 108 PHE A N 1
ATOM 821 C CA . PHE A 1 108 ? 11.398 -5.236 16.513 1.00 95.19 108 PHE A CA 1
ATOM 822 C C . PHE A 1 108 ? 11.739 -6.722 16.676 1.00 95.19 108 PHE A C 1
ATOM 824 O O . PHE A 1 108 ? 12.153 -7.374 15.723 1.00 95.19 108 PHE A O 1
ATOM 831 N N . PHE A 1 109 ? 11.515 -7.296 17.862 1.00 95.75 109 PHE A N 1
ATOM 832 C CA . PHE A 1 109 ? 11.716 -8.731 18.068 1.00 95.75 109 PHE A CA 1
ATOM 833 C C . PHE A 1 109 ? 10.783 -9.565 17.179 1.00 95.75 109 PHE A C 1
ATOM 835 O O . PHE A 1 109 ? 11.212 -10.546 16.576 1.00 95.75 109 PHE A O 1
ATOM 842 N N . SER A 1 110 ? 9.517 -9.157 17.057 1.00 95.50 110 SER A N 1
ATOM 843 C CA . SER A 1 110 ? 8.537 -9.844 16.214 1.00 95.50 110 SER A CA 1
ATOM 844 C C . SER A 1 110 ? 8.951 -9.849 14.739 1.00 95.50 110 SER A C 1
ATOM 846 O O . SER A 1 110 ? 8.926 -10.902 14.104 1.00 95.50 110 SER A O 1
ATOM 848 N N . THR A 1 111 ? 9.382 -8.707 14.194 1.00 95.81 111 THR A N 1
ATOM 849 C CA . THR A 1 111 ? 9.839 -8.621 12.797 1.00 95.81 111 THR A CA 1
ATOM 850 C C . THR A 1 111 ? 11.165 -9.348 12.574 1.00 95.81 111 THR A C 1
ATOM 852 O O . THR A 1 111 ? 11.322 -10.019 11.555 1.00 95.81 111 THR A O 1
ATOM 855 N N . ALA A 1 112 ? 12.086 -9.327 13.541 1.00 95.06 112 ALA A N 1
ATOM 856 C CA . ALA A 1 112 ? 13.319 -10.113 13.472 1.00 95.06 112 ALA A CA 1
ATOM 857 C C . ALA A 1 112 ? 13.034 -11.622 13.367 1.00 95.06 112 ALA A C 1
ATOM 859 O O . ALA A 1 112 ? 13.622 -12.307 12.529 1.00 95.06 112 ALA A O 1
ATOM 860 N N . VAL A 1 113 ? 12.082 -12.137 14.156 1.00 95.75 113 VAL A N 1
ATOM 861 C CA . VAL A 1 113 ? 11.650 -13.542 14.071 1.00 95.75 113 VAL A CA 1
ATOM 862 C C . VAL A 1 113 ? 11.058 -13.855 12.696 1.00 95.75 113 VAL A C 1
ATOM 864 O O . VAL A 1 113 ? 11.394 -14.889 12.121 1.00 95.75 113 VAL A O 1
ATOM 867 N N . VAL A 1 114 ? 10.230 -12.964 12.135 1.00 95.19 114 VAL A N 1
ATOM 868 C CA . VAL A 1 114 ? 9.679 -13.132 10.777 1.00 95.19 114 VAL A CA 1
ATOM 869 C C . VAL A 1 114 ? 10.795 -13.293 9.747 1.00 95.19 114 VAL A C 1
ATOM 871 O O . VAL A 1 114 ? 10.748 -14.229 8.952 1.00 95.19 114 VAL A O 1
ATOM 874 N N . VAL A 1 115 ? 11.820 -12.437 9.785 1.00 92.62 115 VAL A N 1
ATOM 875 C CA . VAL A 1 115 ? 12.948 -12.511 8.845 1.00 92.62 115 VAL A CA 1
ATOM 876 C C . VAL A 1 115 ? 13.751 -13.799 9.013 1.00 92.62 115 VAL A C 1
ATOM 878 O O . VAL A 1 115 ? 14.088 -14.428 8.012 1.00 92.62 115 VAL A O 1
ATOM 881 N N . VAL A 1 116 ? 14.037 -14.224 10.248 1.00 93.50 116 VAL A N 1
ATOM 882 C CA . VAL A 1 116 ? 14.766 -15.480 10.511 1.00 93.50 116 VAL A CA 1
ATOM 883 C C . VAL A 1 116 ? 13.996 -16.679 9.966 1.00 93.50 116 VAL A C 1
ATOM 885 O O . VAL A 1 116 ? 14.571 -17.517 9.273 1.00 93.50 116 VAL A O 1
ATOM 888 N N . VAL A 1 117 ? 12.688 -16.738 10.230 1.00 93.56 117 VAL A N 1
ATOM 889 C CA . VAL A 1 117 ? 11.818 -17.803 9.720 1.00 93.56 117 VAL A CA 1
ATOM 890 C C . VAL A 1 117 ? 11.791 -17.775 8.195 1.00 93.56 117 VAL A C 1
ATOM 892 O O . VAL A 1 117 ? 12.002 -18.809 7.565 1.00 93.56 117 VAL A O 1
ATOM 895 N N . LEU A 1 118 ? 11.601 -16.600 7.591 1.00 90.12 118 LEU A N 1
ATOM 896 C CA . LEU A 1 118 ? 11.581 -16.458 6.140 1.00 90.12 118 LEU A CA 1
ATOM 897 C C . LEU A 1 118 ? 12.903 -16.922 5.513 1.00 90.12 118 LEU A C 1
ATOM 899 O O . LEU A 1 118 ? 12.868 -17.709 4.572 1.00 90.12 118 LEU A O 1
ATOM 903 N N . ARG A 1 119 ? 14.058 -16.514 6.061 1.00 88.19 119 ARG A N 1
ATOM 904 C CA . ARG A 1 119 ? 15.374 -16.978 5.589 1.00 88.19 119 ARG A CA 1
ATOM 905 C C . ARG A 1 119 ? 15.519 -18.492 5.685 1.00 88.19 119 ARG A C 1
ATOM 907 O O . ARG A 1 119 ? 15.922 -19.106 4.704 1.00 88.19 119 ARG A O 1
ATOM 914 N N . ALA A 1 120 ? 15.158 -19.086 6.823 1.00 90.00 120 ALA A N 1
ATOM 915 C CA . ALA A 1 120 ? 15.250 -20.530 7.014 1.00 90.00 120 ALA A CA 1
ATOM 916 C C . ALA A 1 120 ? 14.402 -21.292 5.981 1.00 90.00 120 ALA A C 1
ATOM 918 O O . ALA A 1 120 ? 14.869 -22.261 5.388 1.00 90.00 120 ALA A O 1
ATOM 919 N N . PHE A 1 121 ? 13.176 -20.831 5.709 1.00 87.81 121 PHE A N 1
ATOM 920 C CA . PHE A 1 121 ? 12.328 -21.442 4.684 1.00 87.81 121 PHE A CA 1
ATOM 921 C C . PHE A 1 121 ? 12.876 -21.248 3.266 1.00 87.81 121 PHE A C 1
ATOM 923 O O . PHE A 1 121 ? 12.825 -22.191 2.481 1.00 87.81 121 PHE A O 1
ATOM 930 N N . ILE A 1 122 ? 13.423 -20.071 2.936 1.00 85.75 122 ILE A N 1
ATOM 931 C CA . ILE A 1 122 ? 14.083 -19.832 1.641 1.00 85.75 122 ILE A CA 1
ATOM 932 C C . ILE A 1 122 ? 15.253 -20.809 1.457 1.00 85.75 122 ILE A C 1
ATOM 934 O O . ILE A 1 122 ? 15.344 -21.461 0.423 1.00 85.75 122 ILE A O 1
ATOM 938 N N . GLU A 1 123 ? 16.102 -20.984 2.470 1.00 84.75 123 GLU A N 1
ATOM 939 C CA . GLU A 1 123 ? 17.260 -21.882 2.407 1.00 84.75 123 GLU A CA 1
ATOM 940 C C . GLU A 1 123 ? 16.863 -23.358 2.261 1.00 84.75 123 GLU A C 1
ATOM 942 O O . GLU A 1 123 ? 17.409 -24.067 1.415 1.00 84.75 123 GLU A O 1
ATOM 947 N N . ILE A 1 124 ? 15.851 -23.815 3.007 1.00 85.81 124 ILE A N 1
ATOM 948 C CA . ILE A 1 124 ? 15.294 -25.170 2.852 1.00 85.81 124 ILE A CA 1
ATOM 949 C C . ILE A 1 124 ? 14.779 -25.376 1.419 1.00 85.81 124 ILE A C 1
ATOM 951 O O . ILE A 1 124 ? 14.968 -26.439 0.817 1.00 85.81 124 ILE A O 1
ATOM 955 N N . CYS A 1 125 ? 14.146 -24.348 0.860 1.00 83.75 125 CYS A N 1
ATOM 956 C CA . CYS A 1 125 ? 13.533 -24.388 -0.458 1.00 83.75 125 CYS A CA 1
ATOM 957 C C . CYS A 1 125 ? 14.509 -24.189 -1.626 1.00 83.75 125 CYS A C 1
ATOM 959 O O . CYS A 1 125 ? 14.215 -24.664 -2.725 1.00 83.75 125 CYS A O 1
ATOM 961 N N . ASN A 1 126 ? 15.705 -23.643 -1.381 1.00 75.44 126 ASN A N 1
ATOM 962 C CA . ASN A 1 126 ? 16.799 -23.578 -2.358 1.00 75.44 126 ASN A CA 1
ATOM 963 C C . ASN A 1 126 ? 17.285 -24.965 -2.811 1.00 75.44 126 ASN A C 1
ATOM 965 O O . ASN A 1 126 ? 17.938 -25.082 -3.843 1.00 75.44 126 ASN A O 1
ATOM 969 N N . SER A 1 127 ? 16.915 -26.037 -2.099 1.00 73.00 127 SER A N 1
ATOM 970 C CA . SER A 1 127 ? 17.132 -27.425 -2.536 1.00 73.00 127 SER A CA 1
ATOM 971 C C . SER A 1 127 ? 16.298 -27.848 -3.764 1.00 73.00 127 SER A C 1
ATOM 973 O O . SER A 1 127 ? 16.335 -29.014 -4.157 1.00 73.00 127 SER A O 1
ATOM 975 N N . GLY A 1 128 ? 15.517 -26.934 -4.357 1.00 69.81 128 GLY A N 1
ATOM 976 C CA . GLY A 1 128 ? 14.720 -27.149 -5.572 1.00 69.81 128 GLY A CA 1
ATOM 977 C C . GLY A 1 128 ? 13.372 -27.842 -5.340 1.00 69.81 128 GLY A C 1
ATOM 978 O O . GLY A 1 128 ? 12.596 -28.023 -6.275 1.00 69.81 128 GLY A O 1
ATOM 979 N N . LYS A 1 129 ? 13.051 -28.217 -4.095 1.00 75.62 129 LYS A N 1
ATOM 980 C CA . LYS A 1 129 ? 11.837 -28.985 -3.758 1.00 75.62 129 LYS A CA 1
ATOM 981 C C . LYS A 1 129 ? 10.568 -28.139 -3.595 1.00 75.62 129 LYS A C 1
ATOM 983 O O . LYS A 1 129 ? 9.478 -28.701 -3.603 1.00 75.62 129 LYS A O 1
ATOM 988 N N . CYS A 1 130 ? 10.684 -26.817 -3.446 1.00 73.81 130 CYS A N 1
ATOM 989 C CA . CYS A 1 130 ? 9.549 -25.928 -3.151 1.00 73.81 130 CYS A CA 1
ATOM 990 C C . CYS A 1 130 ? 9.098 -25.042 -4.330 1.00 73.81 130 CYS A C 1
ATOM 992 O O . CYS A 1 130 ? 8.379 -24.062 -4.119 1.00 73.81 130 CYS A O 1
ATOM 994 N N . GLY A 1 131 ? 9.523 -25.334 -5.562 1.00 74.62 131 GLY A N 1
ATOM 995 C CA . GLY A 1 131 ? 9.219 -24.486 -6.722 1.00 74.62 131 GLY A CA 1
ATOM 996 C C . GLY A 1 131 ? 9.842 -23.088 -6.606 1.00 74.62 131 GLY A C 1
ATOM 997 O O . GLY A 1 131 ? 10.973 -22.958 -6.154 1.00 74.62 131 GLY A O 1
ATOM 998 N N . LEU A 1 132 ? 9.096 -22.041 -6.985 1.00 68.81 132 LEU A N 1
ATOM 999 C CA . LEU A 1 132 ? 9.553 -20.637 -6.960 1.00 68.81 132 LEU A CA 1
ATOM 1000 C C . LEU A 1 132 ? 9.588 -20.004 -5.552 1.00 68.81 132 LEU A C 1
ATOM 1002 O O . LEU A 1 132 ? 9.737 -18.792 -5.404 1.00 68.81 132 LEU A O 1
ATOM 1006 N N . PHE A 1 133 ? 9.408 -20.784 -4.486 1.00 71.12 133 PHE A N 1
ATOM 1007 C CA . PHE A 1 133 ? 9.458 -20.230 -3.139 1.00 71.12 133 PHE A CA 1
ATOM 1008 C C . PHE A 1 133 ? 10.892 -19.809 -2.782 1.00 71.12 133 PHE A C 1
ATOM 1010 O O . PHE A 1 133 ? 11.771 -20.652 -2.632 1.00 71.12 133 PHE A O 1
ATOM 1017 N N . GLY A 1 134 ? 11.107 -18.502 -2.602 1.00 62.19 134 GLY A N 1
ATOM 1018 C CA . GLY A 1 134 ? 12.393 -17.936 -2.180 1.00 62.19 134 GLY A CA 1
ATOM 1019 C C . GLY A 1 134 ? 13.308 -17.456 -3.306 1.00 62.19 134 GLY A C 1
ATOM 1020 O O . GLY A 1 134 ? 14.396 -16.951 -3.024 1.00 62.19 134 GLY A O 1
ATOM 1021 N N . THR A 1 135 ? 12.860 -17.525 -4.562 1.00 65.12 135 THR A N 1
ATOM 1022 C CA . THR A 1 135 ? 13.570 -16.906 -5.687 1.00 65.12 135 THR A CA 1
ATOM 1023 C C . THR A 1 135 ? 13.716 -15.397 -5.444 1.00 65.12 135 THR A C 1
ATOM 1025 O O . THR A 1 135 ? 12.753 -14.722 -5.070 1.00 65.12 135 THR A O 1
ATOM 1028 N N . GLY A 1 136 ? 14.939 -14.876 -5.585 1.00 60.91 136 GLY A N 1
ATOM 1029 C CA . GLY A 1 136 ? 15.280 -13.480 -5.273 1.00 60.91 136 GLY A CA 1
ATOM 1030 C C . GLY A 1 136 ? 15.741 -13.210 -3.831 1.00 60.91 136 GLY A C 1
ATOM 1031 O O . GLY A 1 136 ? 16.080 -12.082 -3.516 1.00 60.91 136 GLY A O 1
ATOM 1032 N N . GLY A 1 137 ? 15.807 -14.202 -2.933 1.00 69.38 137 GLY A N 1
ATOM 1033 C CA . GLY A 1 137 ? 16.400 -14.006 -1.597 1.00 69.38 137 GLY A CA 1
ATOM 1034 C C . GLY A 1 137 ? 15.619 -13.029 -0.704 1.00 69.38 137 GLY A C 1
ATOM 1035 O O . GLY A 1 137 ? 14.399 -12.967 -0.775 1.00 69.38 137 GLY A O 1
ATOM 1036 N N . LEU A 1 138 ? 16.274 -12.287 0.195 1.00 64.19 138 LEU A N 1
ATOM 1037 C CA . LEU A 1 138 ? 15.578 -11.262 0.998 1.00 64.19 138 LEU A CA 1
ATOM 1038 C C . LEU A 1 138 ? 15.496 -9.893 0.323 1.00 64.19 138 LEU A C 1
ATOM 1040 O O . LEU A 1 138 ? 14.564 -9.146 0.601 1.00 64.19 138 LEU A O 1
ATOM 1044 N N . ILE A 1 139 ? 16.462 -9.585 -0.534 1.00 63.91 139 ILE A N 1
ATOM 1045 C CA . ILE A 1 139 ? 16.548 -8.323 -1.263 1.00 63.91 139 ILE A CA 1
ATOM 1046 C C . ILE A 1 139 ? 15.686 -8.494 -2.508 1.00 63.91 139 ILE A C 1
ATOM 1048 O O . ILE A 1 139 ? 16.053 -9.246 -3.404 1.00 63.91 139 ILE A O 1
ATOM 1052 N N . MET A 1 140 ? 14.512 -7.863 -2.556 1.00 68.62 140 MET A N 1
ATOM 1053 C CA . MET A 1 140 ? 13.648 -8.015 -3.733 1.00 68.62 140 MET A CA 1
ATOM 1054 C C . MET A 1 140 ? 14.225 -7.321 -4.969 1.00 68.62 140 MET A C 1
ATOM 1056 O O . MET A 1 140 ? 14.029 -7.818 -6.077 1.00 68.62 140 MET A O 1
ATOM 1060 N N . PHE A 1 141 ? 14.936 -6.205 -4.786 1.00 70.75 141 PHE A N 1
ATOM 1061 C CA . PHE A 1 141 ? 15.432 -5.377 -5.880 1.00 70.75 141 PHE A CA 1
ATOM 1062 C C . PHE A 1 141 ? 16.905 -5.063 -5.647 1.00 70.75 141 PHE A C 1
ATOM 1064 O O . PHE A 1 141 ? 17.225 -4.128 -4.934 1.00 70.75 141 PHE A O 1
ATOM 1071 N N . ASP A 1 142 ? 17.824 -5.845 -6.200 1.00 65.88 142 ASP A N 1
ATOM 1072 C CA . ASP A 1 142 ? 19.243 -5.560 -5.989 1.00 65.88 142 ASP A CA 1
ATOM 1073 C C . ASP A 1 142 ? 19.702 -4.401 -6.886 1.00 65.88 142 ASP A C 1
ATOM 1075 O O . ASP A 1 142 ? 19.727 -4.528 -8.108 1.00 65.88 142 ASP A O 1
ATOM 1079 N N . VAL A 1 143 ? 20.029 -3.262 -6.269 1.00 64.50 143 VAL A N 1
ATOM 1080 C CA . VAL A 1 143 ? 20.535 -2.043 -6.934 1.00 64.50 143 VAL A CA 1
ATOM 1081 C C . VAL A 1 143 ? 21.896 -1.649 -6.329 1.00 64.50 143 VAL A C 1
ATOM 1083 O O . VAL A 1 143 ? 22.305 -0.483 -6.331 1.00 64.50 143 VAL A O 1
ATOM 1086 N N . SER A 1 144 ? 22.598 -2.622 -5.739 1.00 62.88 144 SER A N 1
ATOM 1087 C CA . SER A 1 144 ? 23.851 -2.401 -5.003 1.00 62.88 144 SER A CA 1
ATOM 1088 C C . SER A 1 144 ? 25.027 -2.049 -5.924 1.00 62.88 144 SER A C 1
ATOM 1090 O O . SER A 1 144 ? 25.951 -1.354 -5.502 1.00 62.88 144 SER A O 1
ATOM 1092 N N . ASP A 1 145 ? 24.985 -2.493 -7.183 1.00 60.72 145 ASP A N 1
ATOM 1093 C CA . ASP A 1 145 ? 26.096 -2.372 -8.137 1.00 60.72 145 ASP A CA 1
ATOM 1094 C C . ASP A 1 145 ? 26.253 -0.967 -8.742 1.00 60.72 145 ASP A C 1
ATOM 1096 O O . ASP A 1 145 ? 27.272 -0.658 -9.371 1.00 60.72 145 ASP A O 1
ATOM 1100 N N . VAL A 1 146 ? 25.281 -0.074 -8.531 1.00 63.31 146 VAL A N 1
ATOM 1101 C CA . VAL A 1 146 ? 25.355 1.290 -9.059 1.00 63.31 146 VAL A CA 1
ATOM 1102 C C . VAL A 1 146 ? 26.202 2.162 -8.142 1.00 63.31 146 VAL A C 1
ATOM 1104 O O . VAL A 1 146 ? 25.822 2.501 -7.018 1.00 63.31 146 VAL A O 1
ATOM 1107 N N . LYS A 1 147 ? 27.358 2.592 -8.657 1.00 61.69 147 LYS A N 1
ATOM 1108 C CA . LYS A 1 147 ? 28.172 3.635 -8.027 1.00 61.69 147 LYS A CA 1
ATOM 1109 C C . LYS A 1 147 ? 27.434 4.964 -8.133 1.00 61.69 147 LYS A C 1
ATOM 1111 O O . LYS A 1 147 ? 27.531 5.657 -9.140 1.00 61.69 147 LYS A O 1
ATOM 1116 N N . VAL A 1 148 ? 26.705 5.325 -7.082 1.00 64.50 148 VAL A N 1
ATOM 1117 C CA . VAL A 1 148 ? 26.016 6.614 -7.011 1.00 64.50 148 VAL A CA 1
ATOM 1118 C C . VAL A 1 148 ? 27.052 7.718 -6.772 1.00 64.50 148 VAL A C 1
ATOM 1120 O O . VAL A 1 148 ? 27.427 8.010 -5.636 1.00 64.50 148 VAL A O 1
ATOM 1123 N N . SER A 1 149 ? 2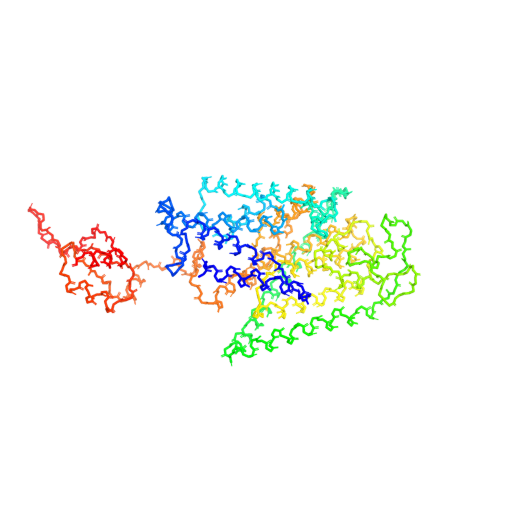7.585 8.296 -7.850 1.00 65.75 149 SER A N 1
ATOM 1124 C CA . SER A 1 149 ? 28.473 9.460 -7.781 1.00 65.75 149 SER A CA 1
ATOM 1125 C C . SER A 1 149 ? 27.652 10.738 -7.910 1.00 65.75 149 SER A C 1
ATOM 1127 O O . SER A 1 149 ? 27.203 11.079 -8.999 1.00 65.75 149 SER A O 1
ATOM 1129 N N . TYR A 1 150 ? 27.457 11.440 -6.797 1.00 65.19 150 TYR A N 1
ATOM 1130 C CA . TYR A 1 150 ? 26.650 12.656 -6.757 1.00 65.19 150 TYR A CA 1
ATOM 1131 C C . TYR A 1 150 ? 27.356 13.832 -7.428 1.00 65.19 150 TYR A C 1
ATOM 1133 O O . TYR A 1 150 ? 28.410 14.272 -6.957 1.00 65.19 150 TYR A O 1
ATOM 1141 N N . GLN A 1 151 ? 26.745 14.403 -8.463 1.00 75.06 151 GLN A N 1
ATOM 1142 C CA . GLN A 1 151 ? 27.077 15.746 -8.923 1.00 75.06 151 GLN A CA 1
ATOM 1143 C C . GLN A 1 151 ? 25.988 16.723 -8.470 1.00 75.06 151 GLN A C 1
ATOM 1145 O O . GLN A 1 151 ? 24.806 16.396 -8.420 1.00 75.06 151 GLN A O 1
ATOM 1150 N N . ALA A 1 152 ? 26.368 17.964 -8.152 1.00 76.12 152 ALA A N 1
ATOM 1151 C CA . ALA A 1 152 ? 25.410 18.995 -7.731 1.00 76.12 152 ALA A CA 1
ATOM 1152 C C . ALA A 1 152 ? 24.303 19.251 -8.778 1.00 76.12 152 ALA A C 1
ATOM 1154 O O . ALA A 1 152 ? 23.206 19.681 -8.431 1.00 76.12 152 ALA A O 1
ATOM 1155 N N . MET A 1 153 ? 24.581 18.943 -10.048 1.00 78.19 153 MET A N 1
ATOM 1156 C CA . MET A 1 153 ? 23.633 19.051 -11.158 1.00 78.19 153 MET A CA 1
ATOM 1157 C C . MET A 1 153 ? 22.500 18.016 -11.092 1.00 78.19 153 MET A C 1
ATOM 1159 O O . MET A 1 153 ? 21.403 18.305 -11.563 1.00 78.19 153 MET A O 1
ATOM 1163 N N . ASP A 1 154 ? 22.714 16.864 -10.447 1.00 80.56 154 ASP A N 1
ATOM 1164 C CA . ASP A 1 154 ? 21.710 15.796 -10.344 1.00 80.56 154 ASP A CA 1
ATOM 1165 C C . ASP A 1 154 ? 20.547 16.172 -9.406 1.00 80.56 154 ASP A C 1
ATOM 1167 O O . ASP A 1 154 ? 19.451 15.620 -9.500 1.00 80.56 154 ASP A O 1
ATOM 1171 N N . VAL A 1 155 ? 20.746 17.168 -8.532 1.00 85.31 155 VAL A N 1
ATOM 1172 C CA . VAL A 1 155 ? 19.732 17.656 -7.579 1.00 85.31 155 VAL A CA 1
ATOM 1173 C C . VAL A 1 155 ? 18.504 18.234 -8.288 1.00 85.31 155 VAL A C 1
ATOM 1175 O O . VAL A 1 155 ? 17.384 18.079 -7.805 1.00 85.31 155 VAL A O 1
ATOM 1178 N N . ILE A 1 156 ? 18.680 18.876 -9.445 1.00 88.56 156 ILE A N 1
ATOM 1179 C CA . ILE A 1 156 ? 17.573 19.479 -10.203 1.00 88.56 156 ILE A CA 1
ATOM 1180 C C . ILE A 1 156 ? 16.572 18.399 -10.676 1.00 88.56 156 ILE A C 1
ATOM 1182 O O . ILE A 1 156 ? 15.392 18.498 -10.328 1.00 88.56 156 ILE A O 1
ATOM 1186 N N . PRO A 1 157 ? 16.997 17.341 -11.396 1.00 89.25 157 PRO A N 1
ATOM 1187 C CA . PRO A 1 157 ? 16.141 16.203 -11.743 1.00 89.25 157 PRO A CA 1
ATOM 1188 C C . PRO A 1 157 ? 15.470 15.542 -10.537 1.00 89.25 157 PRO A C 1
ATOM 1190 O O . PRO A 1 157 ? 14.297 15.181 -10.607 1.00 89.25 157 PRO A O 1
ATOM 1193 N N . ILE A 1 158 ? 16.189 15.425 -9.416 1.00 90.75 158 ILE A N 1
ATOM 1194 C CA . ILE A 1 158 ? 15.678 14.861 -8.157 1.00 90.75 158 ILE A CA 1
ATOM 1195 C C . ILE A 1 158 ? 14.527 15.711 -7.586 1.00 90.75 158 ILE A C 1
ATOM 1197 O O . ILE A 1 158 ? 13.525 15.186 -7.096 1.00 90.75 158 ILE A O 1
ATOM 1201 N N . ILE A 1 159 ? 14.626 17.037 -7.668 1.00 93.62 159 ILE A N 1
ATOM 1202 C CA . ILE A 1 159 ? 13.535 17.927 -7.257 1.00 93.62 159 ILE A CA 1
ATOM 1203 C C . ILE A 1 159 ? 12.347 17.783 -8.217 1.00 93.62 159 ILE A C 1
ATOM 1205 O O . ILE A 1 159 ? 11.203 17.682 -7.771 1.00 93.62 159 ILE A O 1
ATOM 1209 N N . ILE A 1 160 ? 12.608 17.725 -9.527 1.00 94.56 160 ILE A N 1
ATOM 1210 C CA . ILE A 1 160 ? 11.570 17.599 -10.560 1.00 94.56 160 ILE A CA 1
ATOM 1211 C C . ILE A 1 160 ? 10.777 16.297 -10.391 1.00 94.56 160 ILE A C 1
ATOM 1213 O O . ILE A 1 160 ? 9.546 16.341 -10.395 1.00 94.56 160 ILE A O 1
ATOM 1217 N N . ILE A 1 161 ? 11.445 15.156 -10.180 1.00 95.31 161 ILE A N 1
ATOM 1218 C CA . ILE A 1 161 ? 10.761 13.870 -9.978 1.00 95.31 161 ILE A CA 1
ATOM 1219 C C . ILE A 1 161 ? 9.897 13.880 -8.711 1.00 95.31 161 ILE A C 1
ATOM 1221 O O . ILE A 1 161 ? 8.778 13.366 -8.737 1.00 95.31 161 ILE A O 1
ATOM 1225 N N . GLY A 1 162 ? 10.359 14.541 -7.642 1.00 96.62 162 GLY A N 1
ATOM 1226 C CA . GLY A 1 162 ? 9.582 14.752 -6.420 1.00 96.62 162 GLY A CA 1
ATOM 1227 C C . GLY A 1 162 ? 8.324 15.591 -6.657 1.00 96.62 162 GLY A C 1
ATOM 1228 O O . GLY A 1 162 ? 7.236 15.198 -6.240 1.00 96.62 162 GLY A O 1
ATOM 1229 N N . ILE A 1 163 ? 8.441 16.716 -7.371 1.00 97.81 163 ILE A N 1
ATOM 1230 C CA . ILE A 1 163 ? 7.297 17.590 -7.685 1.00 97.81 163 ILE A CA 1
ATOM 1231 C C . ILE A 1 163 ? 6.279 16.856 -8.564 1.00 97.81 163 ILE A C 1
ATOM 1233 O O . ILE A 1 163 ? 5.088 16.843 -8.246 1.00 97.81 163 ILE A O 1
ATOM 1237 N N . ILE A 1 164 ? 6.737 16.215 -9.644 1.00 97.25 164 ILE A N 1
ATOM 1238 C CA . ILE A 1 164 ? 5.866 15.467 -10.558 1.00 97.25 164 ILE A CA 1
ATOM 1239 C C . ILE A 1 164 ? 5.191 14.306 -9.821 1.00 97.25 164 ILE A C 1
ATOM 1241 O O . ILE A 1 164 ? 3.982 14.133 -9.956 1.00 97.25 164 ILE A O 1
ATOM 1245 N N . GLY A 1 165 ? 5.926 13.553 -8.997 1.00 96.94 165 GLY A N 1
ATOM 1246 C CA . GLY A 1 165 ? 5.365 12.455 -8.207 1.00 96.94 165 GLY A CA 1
ATOM 1247 C C . GLY A 1 165 ? 4.321 12.917 -7.188 1.00 96.94 165 GLY A C 1
ATOM 1248 O O . GLY A 1 165 ? 3.284 12.272 -7.042 1.00 96.94 165 GLY A O 1
ATOM 1249 N N . GLY A 1 166 ? 4.528 14.073 -6.549 1.00 97.31 166 GLY A N 1
ATOM 1250 C CA . GLY A 1 166 ? 3.534 14.698 -5.671 1.00 97.31 166 GLY A CA 1
ATOM 1251 C C . GLY A 1 166 ? 2.253 15.102 -6.410 1.00 97.31 166 GLY A C 1
ATOM 1252 O O . GLY A 1 166 ? 1.150 14.784 -5.961 1.00 97.31 166 GLY A O 1
ATOM 1253 N N . LEU A 1 167 ? 2.389 15.739 -7.580 1.00 97.81 167 LEU A N 1
ATOM 1254 C CA . LEU A 1 167 ? 1.257 16.138 -8.427 1.00 97.81 167 LEU A CA 1
ATOM 1255 C C . LEU A 1 167 ? 0.487 14.928 -8.971 1.00 97.81 167 LEU A C 1
ATOM 1257 O O . LEU A 1 167 ? -0.739 14.886 -8.873 1.00 97.81 167 LEU A O 1
ATOM 1261 N N . LEU A 1 168 ? 1.193 13.932 -9.515 1.00 97.19 168 LEU A N 1
ATOM 1262 C CA . LEU A 1 168 ? 0.591 12.701 -10.028 1.00 97.19 168 LEU A CA 1
ATOM 1263 C C . LEU A 1 168 ? -0.064 11.887 -8.908 1.00 97.19 168 LEU A C 1
ATOM 1265 O O . LEU A 1 168 ? -1.160 11.369 -9.104 1.00 97.19 168 LEU A O 1
ATOM 1269 N N . GLY A 1 169 ? 0.555 11.815 -7.726 1.00 96.81 169 GLY A N 1
ATOM 1270 C CA . GLY A 1 169 ? 0.005 11.114 -6.564 1.00 96.81 169 GLY A CA 1
ATOM 1271 C C . GLY A 1 169 ? -1.268 11.781 -6.047 1.00 96.81 169 GLY A C 1
ATOM 1272 O O . GLY A 1 169 ? -2.256 11.108 -5.749 1.00 96.81 169 GLY A O 1
ATOM 1273 N N . SER A 1 170 ? -1.294 13.114 -6.029 1.00 96.88 170 SER A N 1
ATOM 1274 C CA . SER A 1 170 ? -2.503 13.864 -5.706 1.00 96.88 170 SER A CA 1
ATOM 1275 C C . SER A 1 170 ? -3.597 13.688 -6.766 1.00 96.88 170 SER A C 1
ATOM 1277 O O . SER A 1 170 ? -4.753 13.420 -6.425 1.00 96.88 170 SER A O 1
ATOM 1279 N N . LEU A 1 171 ? -3.255 13.763 -8.056 1.00 96.94 171 LEU A N 1
ATOM 1280 C CA . LEU A 1 171 ? -4.205 13.511 -9.140 1.00 96.94 171 LEU A CA 1
ATOM 1281 C C . LEU A 1 171 ? -4.801 12.101 -9.035 1.00 96.94 171 LEU A C 1
ATOM 1283 O O . LEU A 1 171 ? -6.019 11.943 -9.140 1.00 96.94 171 LEU A O 1
ATOM 1287 N N . TYR A 1 172 ? -3.961 11.101 -8.763 1.00 96.25 172 TYR A N 1
ATOM 1288 C CA . TYR A 1 172 ? -4.377 9.722 -8.530 1.00 96.25 172 TYR A CA 1
ATOM 1289 C C . TYR A 1 172 ? -5.386 9.631 -7.380 1.00 96.25 172 TYR A C 1
ATOM 1291 O O . TYR A 1 172 ? -6.478 9.103 -7.581 1.00 96.25 172 TYR A O 1
ATOM 1299 N N . ASN A 1 173 ? -5.098 10.233 -6.219 1.00 96.50 173 ASN A N 1
ATOM 1300 C CA . ASN A 1 173 ? -6.021 10.258 -5.076 1.00 96.50 173 ASN A CA 1
ATOM 1301 C C . ASN A 1 173 ? -7.375 10.897 -5.429 1.00 96.50 173 ASN A C 1
ATOM 1303 O O . ASN A 1 173 ? -8.429 10.370 -5.066 1.00 96.50 173 ASN A O 1
ATOM 1307 N N . HIS A 1 174 ? -7.369 12.011 -6.168 1.00 96.31 174 HIS A N 1
ATOM 1308 C CA . HIS A 1 174 ? -8.597 12.710 -6.562 1.00 96.31 174 HIS A CA 1
ATOM 1309 C C . HIS A 1 174 ? -9.462 11.893 -7.523 1.00 96.31 174 HIS A C 1
ATOM 1311 O O . HIS A 1 174 ? -10.683 11.806 -7.357 1.00 96.31 174 HIS A O 1
ATOM 1317 N N . VAL A 1 175 ? -8.845 11.287 -8.541 1.00 96.38 175 VAL A N 1
ATOM 1318 C CA . VAL A 1 175 ? -9.564 10.441 -9.501 1.00 96.38 175 VAL A CA 1
ATOM 1319 C C . VAL A 1 175 ? -10.066 9.182 -8.806 1.00 96.38 175 VAL A C 1
ATOM 1321 O O . VAL A 1 175 ? -11.237 8.829 -8.955 1.00 96.38 175 VAL A O 1
ATOM 1324 N N . LEU A 1 176 ? -9.231 8.558 -7.977 1.00 94.81 176 LEU A N 1
ATOM 1325 C CA . LEU A 1 176 ? -9.600 7.363 -7.238 1.00 94.81 176 LEU A CA 1
ATOM 1326 C C . LEU A 1 176 ? -10.767 7.617 -6.282 1.00 94.81 176 LEU A C 1
ATOM 1328 O O . LEU A 1 176 ? -11.696 6.816 -6.237 1.00 94.81 176 LEU A O 1
ATOM 1332 N N . HIS A 1 177 ? -10.797 8.757 -5.586 1.00 95.12 177 HIS A N 1
ATOM 1333 C CA . HIS A 1 177 ? -11.942 9.151 -4.757 1.00 95.12 177 HIS A CA 1
ATOM 1334 C C . HIS A 1 177 ? -13.256 9.156 -5.546 1.00 95.12 177 HIS A C 1
ATOM 1336 O O . HIS A 1 177 ? -14.277 8.630 -5.093 1.00 95.12 177 HIS A O 1
ATOM 1342 N N . LYS A 1 178 ? -13.239 9.709 -6.766 1.00 95.44 178 LYS A N 1
ATOM 1343 C CA . LYS A 1 178 ? -14.413 9.713 -7.651 1.00 95.44 178 LYS A CA 1
ATOM 1344 C C . LYS A 1 178 ? -14.794 8.300 -8.091 1.00 95.44 178 LYS A C 1
ATOM 1346 O O . LYS A 1 178 ? -15.978 7.963 -8.036 1.00 95.44 178 LYS A O 1
ATOM 1351 N N . VAL A 1 179 ? -13.821 7.470 -8.474 1.00 95.00 179 VAL A N 1
ATOM 1352 C CA . VAL A 1 179 ? -14.055 6.063 -8.851 1.00 95.00 179 VAL A CA 1
ATOM 1353 C C . VAL A 1 179 ? -14.678 5.289 -7.686 1.00 95.00 179 VAL A C 1
ATOM 1355 O O . VAL A 1 179 ? -15.707 4.637 -7.858 1.00 95.00 179 VAL A O 1
ATOM 1358 N N . LEU A 1 180 ? -14.143 5.440 -6.473 1.00 93.50 180 LEU A N 1
ATOM 1359 C CA . LEU A 1 180 ? -14.658 4.786 -5.270 1.00 93.50 180 LEU A CA 1
ATOM 1360 C C . LEU A 1 180 ? -16.082 5.227 -4.920 1.00 93.50 180 LEU A C 1
ATOM 1362 O O . LEU A 1 180 ? -16.891 4.395 -4.507 1.00 93.50 180 LEU A O 1
ATOM 1366 N N . ARG A 1 181 ? -16.433 6.504 -5.125 1.00 93.50 181 ARG A N 1
ATOM 1367 C CA . ARG A 1 181 ? -17.820 6.980 -4.966 1.00 93.50 181 ARG A CA 1
ATOM 1368 C C . ARG A 1 181 ? -18.768 6.292 -5.948 1.00 93.50 181 ARG A C 1
ATOM 1370 O O . ARG A 1 181 ? -19.832 5.830 -5.536 1.00 93.50 181 ARG A O 1
ATOM 1377 N N . VAL A 1 182 ? -18.373 6.166 -7.216 1.00 93.38 182 VAL A N 1
ATOM 1378 C CA . VAL A 1 182 ? -19.154 5.432 -8.227 1.00 93.38 182 VAL A CA 1
ATOM 1379 C C . VAL A 1 182 ? -19.289 3.959 -7.837 1.00 93.38 182 VAL A C 1
ATOM 1381 O O . VAL A 1 182 ? -20.388 3.402 -7.876 1.00 93.38 182 VAL A O 1
ATOM 1384 N N . TYR A 1 183 ? -18.205 3.330 -7.384 1.00 92.25 183 TYR A N 1
ATOM 1385 C CA . TYR A 1 183 ? -18.227 1.935 -6.947 1.00 92.25 183 TYR A CA 1
ATOM 1386 C C . TYR A 1 183 ? -19.099 1.737 -5.715 1.00 92.25 183 TYR A C 1
ATOM 1388 O O . TYR A 1 183 ? -19.788 0.725 -5.631 1.00 92.25 183 TYR A O 1
ATOM 1396 N N . ASN A 1 184 ? -19.152 2.697 -4.792 1.00 90.25 184 ASN A N 1
ATOM 1397 C CA . ASN A 1 184 ? -20.053 2.631 -3.645 1.00 90.25 184 ASN A CA 1
ATOM 1398 C C . ASN A 1 184 ? -21.531 2.604 -4.085 1.00 90.25 184 ASN A C 1
ATOM 1400 O O . ASN A 1 184 ? -22.306 1.780 -3.597 1.00 90.25 184 ASN A O 1
ATOM 1404 N N . LEU A 1 185 ? -21.903 3.412 -5.086 1.00 90.62 185 LEU A N 1
ATOM 1405 C CA . LEU A 1 185 ? -23.251 3.400 -5.672 1.00 90.62 185 LEU A CA 1
ATOM 1406 C C . LEU A 1 185 ? -23.580 2.056 -6.341 1.00 90.62 185 LEU A C 1
ATOM 1408 O O . LEU A 1 185 ? -24.672 1.518 -6.151 1.00 90.62 185 LEU A O 1
ATOM 1412 N N . ILE A 1 186 ? -22.635 1.481 -7.092 1.00 90.38 186 ILE A N 1
ATOM 1413 C CA . ILE A 1 186 ? -22.798 0.158 -7.720 1.00 90.38 186 ILE A CA 1
ATOM 1414 C C . ILE A 1 186 ? -22.911 -0.931 -6.645 1.00 90.38 186 ILE A C 1
ATOM 1416 O O . ILE A 1 186 ? -23.791 -1.790 -6.705 1.00 90.38 186 ILE A O 1
ATOM 1420 N N . ASN A 1 187 ? -22.064 -0.861 -5.619 1.00 87.81 187 ASN A N 1
ATOM 1421 C CA . ASN A 1 187 ? -22.016 -1.806 -4.511 1.00 87.81 187 ASN A CA 1
ATOM 1422 C C . ASN A 1 187 ? -23.300 -1.792 -3.668 1.00 87.81 187 ASN A C 1
ATOM 1424 O O . ASN A 1 187 ? -23.645 -2.825 -3.081 1.00 87.81 187 ASN A O 1
ATOM 1428 N N . HIS A 1 188 ? -24.018 -0.667 -3.629 1.00 87.88 188 HIS A N 1
ATOM 1429 C CA . HIS A 1 188 ? -25.312 -0.553 -2.958 1.00 87.88 188 HIS A CA 1
ATOM 1430 C C . HIS A 1 188 ? -26.435 -1.314 -3.691 1.00 87.88 188 HIS A C 1
ATOM 1432 O O . HIS A 1 188 ? -27.383 -1.767 -3.055 1.00 87.88 188 HIS A O 1
ATOM 1438 N N . LYS A 1 189 ? -26.318 -1.552 -5.009 1.00 90.25 189 LYS A N 1
ATOM 1439 C CA . LYS A 1 189 ? -27.319 -2.298 -5.807 1.00 90.25 189 LYS A CA 1
ATOM 1440 C C . LYS A 1 189 ? -27.360 -3.809 -5.520 1.00 90.25 189 LYS A C 1
ATOM 1442 O O . LYS A 1 189 ? -28.163 -4.529 -6.109 1.00 90.25 189 LYS A O 1
ATOM 1447 N N . GLY A 1 190 ? -26.498 -4.318 -4.641 1.00 92.44 190 GLY A N 1
ATOM 1448 C CA . GLY A 1 190 ? -26.517 -5.707 -4.173 1.00 92.44 190 GLY A CA 1
ATOM 1449 C C . GLY A 1 190 ? -25.310 -6.540 -4.607 1.00 92.44 190 GLY A C 1
ATOM 1450 O O . GLY A 1 190 ? -24.451 -6.100 -5.366 1.00 92.44 190 GLY A O 1
ATOM 1451 N N . LYS A 1 191 ? -25.233 -7.776 -4.095 1.00 92.38 191 LYS A N 1
ATOM 1452 C CA . LYS A 1 191 ? -24.046 -8.650 -4.212 1.00 92.38 191 LYS A CA 1
ATOM 1453 C C . LYS A 1 191 ? -23.695 -9.025 -5.659 1.00 92.38 191 LYS A C 1
ATOM 1455 O O . LYS A 1 191 ? -22.514 -9.077 -5.982 1.00 92.38 191 LYS A O 1
ATOM 1460 N N . MET A 1 192 ? -24.694 -9.228 -6.523 1.00 93.25 192 MET A N 1
ATOM 1461 C CA . MET A 1 192 ? -24.471 -9.587 -7.932 1.00 93.25 192 MET A CA 1
ATOM 1462 C C . MET A 1 192 ? -23.742 -8.486 -8.702 1.00 93.25 192 MET A C 1
ATOM 1464 O O . MET A 1 192 ? -22.806 -8.779 -9.434 1.00 93.25 192 MET A O 1
ATOM 1468 N N . HIS A 1 193 ? -24.095 -7.218 -8.472 1.00 92.56 193 HIS A N 1
ATOM 1469 C CA . HIS A 1 193 ? -23.416 -6.083 -9.100 1.00 92.56 193 HIS A CA 1
ATOM 1470 C C . HIS A 1 193 ? -21.941 -5.992 -8.683 1.00 92.56 193 HIS A C 1
ATOM 1472 O O . HIS A 1 193 ? -21.098 -5.670 -9.513 1.00 92.56 193 HIS A O 1
AT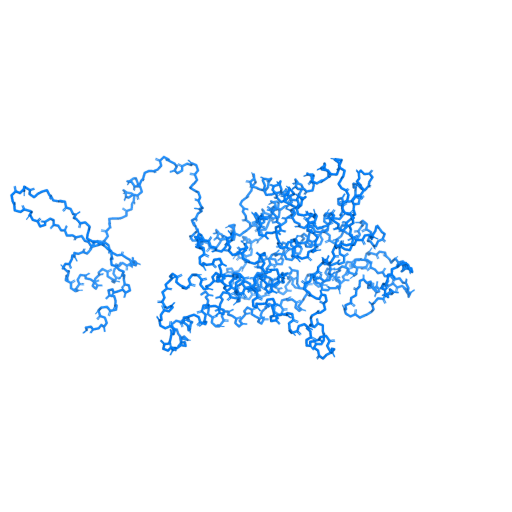OM 1478 N N . LYS A 1 194 ? -21.612 -6.349 -7.432 1.00 92.38 194 LYS A N 1
ATOM 1479 C CA . LYS A 1 194 ? -20.217 -6.412 -6.958 1.00 92.38 194 LYS A CA 1
ATOM 1480 C C . LYS A 1 194 ? -19.411 -7.471 -7.702 1.00 92.38 194 LYS A C 1
ATOM 1482 O O . LYS A 1 194 ? -18.270 -7.224 -8.078 1.00 92.38 194 LYS A O 1
ATOM 1487 N N . LEU A 1 195 ? -20.013 -8.646 -7.894 1.00 92.75 195 LEU A N 1
ATOM 1488 C CA . LEU A 1 195 ? -19.379 -9.756 -8.596 1.00 92.75 195 LEU A CA 1
ATOM 1489 C C . LEU A 1 195 ? -19.191 -9.432 -10.082 1.00 92.75 195 LEU A C 1
ATOM 1491 O O . LEU A 1 195 ? -18.101 -9.625 -10.602 1.00 92.75 195 LEU A O 1
ATOM 1495 N N . ILE A 1 196 ? -20.221 -8.890 -10.740 1.00 94.31 196 ILE A N 1
ATOM 1496 C CA . ILE A 1 196 ? -20.156 -8.482 -12.152 1.00 94.31 196 ILE A CA 1
ATOM 1497 C C . ILE A 1 196 ? -19.084 -7.409 -12.355 1.00 94.31 196 ILE A C 1
ATOM 1499 O O . ILE A 1 196 ? -18.313 -7.505 -13.303 1.00 94.31 196 ILE A O 1
ATOM 1503 N N . LEU A 1 197 ? -18.992 -6.425 -11.452 1.00 94.12 197 LEU A N 1
ATOM 1504 C CA . LEU A 1 197 ? -17.937 -5.413 -11.499 1.00 94.12 197 LEU A CA 1
ATOM 1505 C C . LEU A 1 197 ? -16.547 -6.057 -11.404 1.00 94.12 197 LEU A C 1
ATOM 1507 O O . LEU A 1 197 ? -15.704 -5.797 -12.254 1.00 94.12 197 LEU A O 1
ATOM 1511 N N . ALA A 1 198 ? -16.319 -6.931 -10.418 1.00 93.44 198 ALA A N 1
ATOM 1512 C CA . ALA A 1 198 ? -15.028 -7.600 -10.250 1.00 93.44 198 ALA A CA 1
ATOM 1513 C C . ALA A 1 198 ? -14.654 -8.476 -11.463 1.00 93.44 198 ALA A C 1
ATOM 1515 O O . ALA A 1 198 ? -13.511 -8.440 -11.913 1.00 93.44 198 ALA A O 1
ATOM 1516 N N . LEU A 1 199 ? -15.616 -9.215 -12.026 1.00 93.88 199 LEU A N 1
ATOM 1517 C CA . LEU A 1 199 ? -15.411 -10.022 -13.233 1.00 93.88 199 LEU A CA 1
ATOM 1518 C C . LEU A 1 199 ? -15.136 -9.155 -14.467 1.00 93.88 199 LEU A C 1
ATOM 1520 O O . LEU A 1 199 ? -14.262 -9.490 -15.257 1.00 93.88 199 LEU A O 1
ATOM 1524 N N . GLY A 1 200 ? -15.845 -8.034 -14.620 1.00 94.75 200 GLY A N 1
ATOM 1525 C CA . GLY A 1 200 ? -15.631 -7.095 -15.721 1.00 94.75 200 GLY A CA 1
ATOM 1526 C C . GLY A 1 200 ? -14.240 -6.466 -15.683 1.00 94.75 200 GLY A C 1
ATOM 1527 O O . GLY A 1 200 ? -13.569 -6.413 -16.710 1.00 94.75 200 GLY A O 1
ATOM 1528 N N . VAL A 1 201 ? -13.778 -6.064 -14.495 1.00 95.00 201 VAL A N 1
ATOM 1529 C CA . VAL A 1 201 ? -12.415 -5.546 -14.306 1.00 95.00 201 VAL A CA 1
ATOM 1530 C C . VAL A 1 201 ? -11.372 -6.624 -14.587 1.00 95.00 201 VAL A C 1
ATOM 1532 O O . VAL A 1 201 ? -10.426 -6.352 -15.314 1.00 95.00 201 VAL A O 1
ATOM 1535 N N . SER A 1 202 ? -11.573 -7.851 -14.095 1.00 94.31 202 SER A N 1
ATOM 1536 C CA . SER A 1 202 ? -10.662 -8.971 -14.367 1.00 94.31 202 SER A CA 1
ATOM 1537 C C . SER A 1 202 ? -10.582 -9.330 -15.849 1.00 94.31 202 SER A C 1
ATOM 1539 O O . SER A 1 202 ? -9.507 -9.648 -16.346 1.00 94.31 202 SER A O 1
ATOM 1541 N N . LEU A 1 203 ? -11.702 -9.287 -16.572 1.00 95.12 203 LEU A N 1
ATOM 1542 C CA . LEU A 1 203 ? -11.699 -9.520 -18.012 1.00 95.12 203 LEU A CA 1
ATOM 1543 C C . LEU A 1 203 ? -10.953 -8.395 -18.737 1.00 95.12 203 LEU A C 1
ATOM 1545 O O . LEU A 1 203 ? -10.128 -8.665 -19.605 1.00 95.12 203 LEU A O 1
ATOM 1549 N N . PHE A 1 204 ? -11.215 -7.143 -18.358 1.00 94.94 204 PHE A N 1
ATOM 1550 C CA . PHE A 1 204 ? -10.548 -5.980 -18.934 1.00 94.94 204 PHE A CA 1
ATOM 1551 C C . PHE A 1 204 ? -9.029 -6.017 -18.713 1.00 94.94 204 PHE A C 1
ATOM 1553 O O . PHE A 1 204 ? -8.280 -5.843 -19.671 1.00 94.94 204 PHE A O 1
ATOM 1560 N N . THR A 1 205 ? -8.569 -6.318 -17.492 1.00 93.88 205 THR A N 1
ATOM 1561 C CA . THR A 1 205 ? -7.136 -6.436 -17.178 1.00 93.88 205 THR A CA 1
ATOM 1562 C C . THR A 1 205 ? -6.471 -7.503 -18.042 1.00 93.88 205 THR A C 1
ATOM 1564 O O . THR A 1 205 ? -5.452 -7.220 -18.669 1.00 93.88 205 THR A O 1
ATOM 1567 N N . SER A 1 206 ? -7.077 -8.692 -18.155 1.00 93.81 206 SER A N 1
ATOM 1568 C CA . SER A 1 206 ? -6.519 -9.789 -18.952 1.00 93.81 206 SER A CA 1
ATOM 1569 C C . SER A 1 206 ? -6.477 -9.470 -20.447 1.00 93.81 206 SER A C 1
ATOM 1571 O O . SER A 1 206 ? -5.484 -9.776 -21.106 1.00 93.81 206 SER A O 1
ATOM 1573 N N . VAL A 1 207 ? -7.518 -8.823 -20.991 1.00 94.81 207 VAL A N 1
ATOM 1574 C CA . VAL A 1 207 ? -7.524 -8.386 -22.397 1.00 94.81 207 VAL A CA 1
ATOM 1575 C C . VAL A 1 207 ? -6.424 -7.357 -22.639 1.00 94.81 207 VAL A C 1
ATOM 1577 O O . VAL A 1 207 ? -5.664 -7.501 -23.591 1.00 94.81 207 VAL A O 1
ATOM 1580 N N . CYS A 1 208 ? -6.281 -6.348 -21.778 1.00 93.62 208 CYS A N 1
ATOM 1581 C CA . CYS A 1 208 ? -5.235 -5.340 -21.942 1.00 93.62 208 CYS A CA 1
ATOM 1582 C C . CYS A 1 208 ? -3.824 -5.937 -21.834 1.00 93.62 208 CYS A C 1
ATOM 1584 O O . CYS A 1 208 ? -2.995 -5.666 -22.701 1.00 93.62 208 CYS A O 1
ATOM 1586 N N . GLN A 1 209 ? -3.561 -6.774 -20.825 1.00 91.81 209 GLN A N 1
ATOM 1587 C CA . GLN A 1 209 ? -2.255 -7.414 -20.625 1.00 91.81 209 GLN A CA 1
ATOM 1588 C C . GLN A 1 209 ? -1.862 -8.329 -21.793 1.00 91.81 209 GLN A C 1
ATOM 1590 O O . GLN A 1 209 ? -0.691 -8.375 -22.152 1.00 91.81 209 GLN A O 1
ATOM 1595 N N . TYR A 1 210 ? -2.822 -9.025 -22.414 1.00 91.56 210 TYR A N 1
ATOM 1596 C CA . TYR A 1 210 ? -2.551 -9.900 -23.558 1.00 91.56 210 TYR A CA 1
ATOM 1597 C C . TYR A 1 210 ? -2.488 -9.153 -24.901 1.00 91.56 210 TYR A C 1
ATOM 1599 O O . TYR A 1 210 ? -1.643 -9.466 -25.736 1.00 91.56 210 TYR A O 1
ATOM 1607 N N . CYS A 1 211 ? -3.365 -8.170 -25.135 1.00 93.25 211 CYS A N 1
ATOM 1608 C CA . CYS A 1 211 ? -3.476 -7.492 -26.430 1.00 93.25 211 CYS A CA 1
ATOM 1609 C C . CYS A 1 211 ? -2.443 -6.374 -26.637 1.00 93.25 211 CYS A C 1
ATOM 1611 O O . CYS A 1 211 ? -2.004 -6.165 -27.765 1.00 93.25 211 CYS A O 1
ATOM 1613 N N . LEU A 1 212 ? -2.042 -5.645 -25.590 1.00 92.06 212 LEU A N 1
ATOM 1614 C CA . LEU A 1 212 ? -1.097 -4.528 -25.733 1.00 92.06 212 LEU A CA 1
ATOM 1615 C C . LEU A 1 212 ? 0.308 -4.944 -26.201 1.00 92.06 212 LEU A C 1
ATOM 1617 O O . LEU A 1 212 ? 0.856 -4.232 -27.044 1.00 92.06 212 LEU A O 1
ATOM 1621 N N . PRO A 1 213 ? 0.882 -6.085 -25.765 1.00 91.44 213 PRO A N 1
ATOM 1622 C CA . PRO A 1 213 ? 2.164 -6.563 -26.281 1.00 91.44 213 PRO A CA 1
ATOM 1623 C C . PRO A 1 213 ? 2.227 -6.744 -27.804 1.00 91.44 213 PRO A C 1
ATOM 1625 O O . PRO A 1 213 ? 3.316 -6.672 -28.364 1.00 91.44 213 PRO A O 1
ATOM 1628 N N . PHE A 1 214 ? 1.097 -6.918 -28.503 1.00 90.50 214 PHE A N 1
ATOM 1629 C CA . PHE A 1 214 ? 1.079 -6.986 -29.974 1.00 90.50 214 PHE A CA 1
ATOM 1630 C C . PHE A 1 214 ? 1.453 -5.665 -30.659 1.00 90.50 214 PHE A C 1
ATOM 1632 O O . PHE A 1 214 ? 1.826 -5.676 -31.830 1.00 90.50 214 PHE A O 1
ATOM 1639 N N . LEU A 1 215 ? 1.338 -4.532 -29.959 1.00 88.94 215 LEU A N 1
ATOM 1640 C CA . LEU A 1 215 ? 1.706 -3.214 -30.485 1.00 88.94 215 LEU A CA 1
ATOM 1641 C C . LEU A 1 215 ? 3.209 -2.927 -30.354 1.00 88.94 215 LEU A C 1
ATOM 1643 O O . LEU A 1 215 ? 3.710 -2.008 -31.002 1.00 88.94 215 LEU A O 1
ATOM 1647 N N . ALA A 1 216 ? 3.917 -3.675 -29.505 1.00 87.81 216 ALA A N 1
ATOM 1648 C CA . ALA A 1 216 ? 5.338 -3.478 -29.256 1.00 87.81 216 ALA A CA 1
ATOM 1649 C C . ALA A 1 216 ? 6.199 -4.148 -30.337 1.00 87.81 216 ALA A C 1
ATOM 1651 O O . ALA A 1 216 ? 5.845 -5.186 -30.897 1.00 87.81 216 ALA A O 1
ATOM 1652 N N . GLN A 1 217 ? 7.343 -3.533 -30.634 1.00 87.75 217 GLN A N 1
ATOM 1653 C CA . GLN A 1 217 ? 8.296 -4.041 -31.617 1.00 87.75 217 GLN A CA 1
ATOM 1654 C C . GLN A 1 217 ? 9.267 -5.030 -30.967 1.00 87.75 217 GLN A C 1
ATOM 1656 O O . GLN A 1 217 ? 9.720 -4.827 -29.844 1.00 87.75 217 GLN A O 1
ATOM 1661 N N . CYS A 1 218 ? 9.624 -6.081 -31.703 1.00 88.25 218 CYS A N 1
ATOM 1662 C CA . CYS A 1 218 ? 10.608 -7.062 -31.258 1.00 88.25 218 CYS A CA 1
ATOM 1663 C C . CYS A 1 218 ? 12.023 -6.474 -31.254 1.00 88.25 218 CYS A C 1
ATOM 1665 O O . CYS A 1 218 ?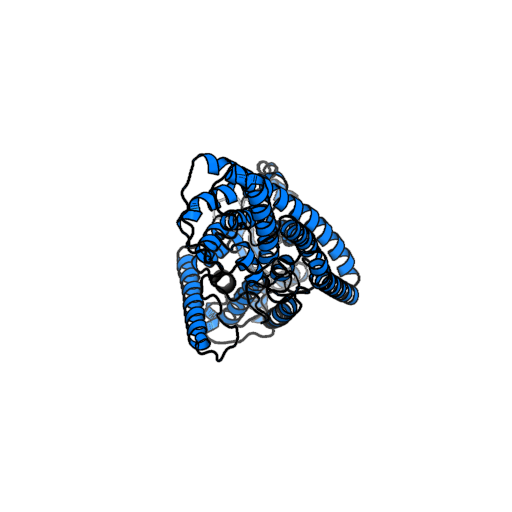 12.440 -5.835 -32.223 1.00 88.25 218 CYS A O 1
ATOM 1667 N N . ARG A 1 219 ? 12.788 -6.759 -30.199 1.00 84.75 219 ARG A N 1
ATOM 1668 C CA . ARG A 1 219 ? 14.200 -6.386 -30.063 1.00 84.75 219 ARG A CA 1
ATOM 1669 C C . ARG A 1 219 ? 15.096 -7.610 -30.071 1.00 84.75 219 ARG A C 1
ATOM 1671 O O . ARG A 1 219 ? 14.727 -8.646 -29.531 1.00 84.75 219 ARG A O 1
ATOM 1678 N N . ALA A 1 220 ? 16.262 -7.488 -30.698 1.00 84.56 220 ALA A N 1
ATOM 1679 C CA . ALA A 1 220 ? 17.256 -8.553 -30.696 1.00 84.56 220 ALA A CA 1
ATOM 1680 C C . ALA A 1 220 ? 17.857 -8.700 -29.294 1.00 84.56 220 ALA A C 1
ATOM 1682 O O . ALA A 1 220 ? 18.109 -7.702 -28.616 1.00 84.56 220 ALA A O 1
ATOM 1683 N N . CYS A 1 221 ? 18.092 -9.938 -28.873 1.00 78.69 221 CYS A N 1
ATOM 1684 C CA . CYS A 1 221 ? 18.847 -10.228 -27.664 1.00 78.69 221 CYS A CA 1
ATOM 1685 C C . CYS A 1 221 ? 20.295 -9.743 -27.825 1.00 78.69 221 CYS A C 1
ATOM 1687 O O . CYS A 1 221 ? 20.985 -10.151 -28.762 1.00 78.69 221 CYS A O 1
ATOM 1689 N N . ASP A 1 222 ? 20.759 -8.884 -26.917 1.00 73.69 222 ASP A N 1
ATOM 1690 C CA . ASP A 1 222 ? 22.163 -8.477 -26.874 1.00 73.69 222 ASP A CA 1
ATOM 1691 C C . ASP A 1 222 ? 22.985 -9.581 -26.179 1.00 73.69 222 ASP A C 1
ATOM 1693 O O . ASP A 1 222 ? 22.638 -9.986 -25.066 1.00 73.69 222 ASP A O 1
ATOM 1697 N N . PRO A 1 223 ? 24.063 -10.102 -26.794 1.00 65.00 223 PRO A N 1
ATOM 1698 C CA . PRO A 1 223 ? 24.913 -11.121 -26.177 1.00 65.00 223 PRO A CA 1
ATOM 1699 C C . PRO A 1 223 ? 25.692 -10.618 -24.949 1.00 65.00 223 PRO A C 1
ATOM 1701 O O . PRO A 1 223 ? 26.331 -11.424 -24.275 1.00 65.00 223 PRO A O 1
ATOM 1704 N N . SER A 1 224 ? 25.677 -9.311 -24.664 1.00 62.09 224 SER A N 1
ATOM 1705 C CA . SER A 1 224 ? 26.280 -8.734 -23.457 1.00 62.09 224 SER A CA 1
ATOM 1706 C C . SER A 1 224 ? 25.455 -8.950 -22.184 1.00 62.09 224 SER A C 1
ATOM 1708 O O . SER A 1 224 ? 25.993 -8.781 -21.086 1.00 62.09 224 SER A O 1
ATOM 1710 N N . PHE A 1 225 ? 24.184 -9.357 -22.296 1.00 64.88 225 PHE A N 1
ATOM 1711 C CA . PHE A 1 225 ? 23.375 -9.662 -21.121 1.00 64.88 225 PHE A CA 1
ATOM 1712 C C . PHE A 1 225 ? 23.864 -10.956 -20.442 1.00 64.88 225 PHE A C 1
ATOM 1714 O O . PHE A 1 225 ? 24.046 -11.975 -21.108 1.00 64.88 225 PHE A O 1
ATOM 1721 N N . PRO A 1 226 ? 24.056 -10.956 -19.109 1.00 58.69 226 PRO A N 1
ATOM 1722 C CA . PRO A 1 226 ? 24.522 -12.133 -18.372 1.00 58.69 226 PRO A CA 1
ATOM 1723 C C . PRO A 1 226 ? 23.472 -13.254 -18.294 1.00 58.69 226 PRO A C 1
ATOM 1725 O O . PRO A 1 226 ? 23.812 -14.391 -17.969 1.00 58.69 226 PRO A O 1
ATOM 1728 N N . GLU A 1 227 ? 22.202 -12.950 -18.575 1.00 64.31 227 GLU A N 1
ATOM 1729 C CA . GLU A 1 227 ? 21.099 -13.908 -18.545 1.00 64.31 227 GLU A CA 1
ATOM 1730 C C . GLU A 1 227 ? 20.752 -14.451 -19.937 1.00 64.31 227 GLU A C 1
ATOM 1732 O O . GLU A 1 227 ? 20.873 -13.770 -20.954 1.00 64.31 227 GLU A O 1
ATOM 1737 N N . THR A 1 228 ? 20.262 -15.692 -19.982 1.00 65.19 228 THR A N 1
ATOM 1738 C CA . THR A 1 228 ? 19.809 -16.333 -21.220 1.00 65.19 228 THR A CA 1
ATOM 1739 C C . THR A 1 228 ? 18.625 -15.573 -21.821 1.00 65.19 228 THR A C 1
ATOM 1741 O O . THR A 1 228 ? 17.542 -15.539 -21.237 1.00 65.19 228 THR A O 1
ATOM 1744 N N . CYS A 1 229 ? 18.815 -14.999 -23.006 1.00 68.69 229 CYS A N 1
ATOM 1745 C CA . CYS A 1 229 ? 17.772 -14.329 -23.775 1.00 68.69 229 CYS A CA 1
ATOM 1746 C C . CYS A 1 229 ? 17.454 -15.154 -25.036 1.00 68.69 229 CYS A C 1
ATOM 1748 O O . CYS A 1 229 ? 18.385 -15.466 -25.784 1.00 68.69 229 CYS A O 1
ATOM 1750 N N . PRO A 1 230 ? 16.183 -15.508 -25.318 1.00 69.00 230 PRO A N 1
ATOM 1751 C CA . PRO A 1 230 ? 14.970 -15.288 -24.521 1.00 69.00 230 PRO A CA 1
ATOM 1752 C C . PRO A 1 230 ? 14.708 -16.381 -23.462 1.00 69.00 230 PRO A C 1
ATOM 1754 O O . PRO A 1 230 ? 15.098 -17.538 -23.615 1.00 69.00 230 PRO A O 1
ATOM 1757 N N . THR A 1 231 ? 13.976 -16.028 -22.404 1.00 68.19 231 THR A N 1
ATOM 1758 C CA . THR A 1 231 ? 13.455 -16.958 -21.389 1.00 68.19 231 THR A CA 1
ATOM 1759 C C . THR A 1 231 ? 11.994 -17.308 -21.686 1.00 68.19 231 THR A C 1
ATOM 1761 O O . THR A 1 231 ? 11.091 -16.486 -21.527 1.00 68.19 231 THR A O 1
ATOM 1764 N N . ASN A 1 232 ? 11.742 -18.559 -22.088 1.00 61.72 232 ASN A N 1
ATOM 1765 C CA . ASN A 1 232 ? 10.383 -19.076 -22.323 1.00 61.72 232 ASN A CA 1
ATOM 1766 C C . ASN A 1 232 ? 9.716 -19.648 -21.058 1.00 61.72 232 ASN A C 1
ATOM 1768 O O . ASN A 1 232 ? 8.534 -19.992 -21.079 1.00 61.72 232 ASN A O 1
ATOM 1772 N N . ASP A 1 233 ? 10.450 -19.729 -19.947 1.00 63.25 233 ASP A N 1
ATOM 1773 C CA . ASP A 1 233 ? 9.907 -20.140 -18.653 1.00 63.25 233 ASP A CA 1
ATOM 1774 C C . ASP A 1 233 ? 9.019 -19.064 -18.028 1.00 63.25 233 ASP A C 1
ATOM 1776 O O . ASP A 1 233 ? 9.035 -17.909 -18.439 1.00 63.25 233 ASP A O 1
ATOM 1780 N N . ARG A 1 234 ? 8.220 -19.424 -17.012 1.00 56.81 234 ARG A N 1
ATOM 1781 C CA . ARG A 1 234 ? 7.294 -18.492 -16.330 1.00 56.81 234 ARG A CA 1
ATOM 1782 C C . ARG A 1 234 ? 8.003 -17.299 -15.676 1.00 56.81 234 ARG A C 1
ATOM 1784 O O . ARG A 1 234 ? 7.427 -16.216 -15.666 1.00 56.81 234 ARG A O 1
ATOM 1791 N N . SER A 1 235 ? 9.244 -17.463 -15.234 1.00 57.88 235 SER A N 1
ATOM 1792 C CA . SER A 1 235 ? 10.107 -16.423 -14.654 1.00 57.88 235 SER A CA 1
ATOM 1793 C C . SER A 1 235 ? 11.288 -16.115 -15.579 1.00 57.88 235 SER A C 1
ATOM 1795 O O . SER A 1 235 ? 11.810 -17.033 -16.208 1.00 57.88 235 SER A O 1
ATOM 1797 N N . GLY A 1 236 ? 11.712 -14.852 -15.646 1.00 63.31 236 GLY A N 1
ATOM 1798 C CA . GLY A 1 236 ? 12.861 -14.410 -16.447 1.00 63.31 236 GLY A CA 1
ATOM 1799 C C . GLY A 1 236 ? 12.695 -12.990 -16.991 1.00 63.31 236 GLY A C 1
ATOM 1800 O O . GLY A 1 236 ? 11.569 -12.493 -17.093 1.00 63.31 236 GLY A O 1
ATOM 1801 N N . ASN A 1 237 ? 13.815 -12.356 -17.342 1.00 68.06 237 ASN A N 1
ATOM 1802 C CA . ASN A 1 237 ? 13.869 -10.933 -17.692 1.00 68.06 237 ASN A CA 1
ATOM 1803 C C . ASN A 1 237 ? 13.558 -10.652 -19.177 1.00 68.06 237 ASN A C 1
ATOM 1805 O O . ASN A 1 237 ? 13.362 -9.502 -19.547 1.00 68.06 237 ASN A O 1
ATOM 1809 N N . PHE A 1 238 ? 13.474 -11.671 -20.045 1.00 80.44 238 PHE A N 1
ATOM 1810 C CA . PHE A 1 238 ? 13.315 -11.471 -21.496 1.00 80.44 238 PHE A CA 1
ATOM 1811 C C . PHE A 1 238 ? 12.299 -12.435 -22.108 1.00 80.44 238 PHE A C 1
ATOM 1813 O O . PHE A 1 238 ? 12.632 -13.570 -22.447 1.00 80.44 238 PHE A O 1
ATOM 1820 N N . LYS A 1 239 ? 11.052 -11.988 -22.290 1.00 82.81 239 LYS A N 1
ATOM 1821 C CA . LYS A 1 239 ? 9.980 -12.826 -22.843 1.00 82.81 239 LYS A CA 1
ATOM 1822 C C . LYS A 1 239 ? 9.942 -12.769 -24.367 1.00 82.81 239 LYS A C 1
ATOM 1824 O O . LYS A 1 239 ? 9.767 -11.702 -24.959 1.00 82.81 239 LYS A O 1
ATOM 1829 N N . GLN A 1 240 ? 10.009 -13.934 -25.008 1.00 85.81 240 GLN A N 1
ATOM 1830 C CA . GLN A 1 240 ? 9.702 -14.068 -26.432 1.00 85.81 240 GLN A CA 1
ATOM 1831 C C . GLN A 1 240 ? 8.181 -14.152 -26.607 1.00 85.81 240 GLN A C 1
ATOM 1833 O O . GLN A 1 240 ? 7.559 -15.181 -26.345 1.00 85.81 240 GLN A O 1
ATOM 1838 N N . PHE A 1 241 ? 7.564 -13.053 -27.041 1.00 86.81 241 PHE A N 1
ATOM 1839 C CA . PHE A 1 241 ? 6.139 -13.005 -27.367 1.00 86.81 241 PHE A CA 1
ATOM 1840 C C . PHE A 1 241 ? 5.946 -12.439 -28.768 1.00 86.81 241 PHE A C 1
ATOM 1842 O O . PHE A 1 241 ? 6.232 -11.267 -29.007 1.00 86.81 241 PHE A O 1
ATOM 1849 N N . ASN A 1 242 ? 5.446 -13.277 -29.682 1.00 87.56 242 ASN A N 1
ATOM 1850 C CA . ASN A 1 242 ? 5.214 -12.919 -31.084 1.00 87.56 242 ASN A CA 1
ATOM 1851 C C . ASN A 1 242 ? 6.468 -12.364 -31.797 1.00 87.56 242 ASN A C 1
ATOM 1853 O O . ASN A 1 242 ? 6.373 -11.476 -32.641 1.00 87.56 242 ASN A O 1
ATOM 1857 N N . CYS A 1 243 ? 7.643 -12.890 -31.443 1.00 87.00 243 CYS A N 1
ATOM 1858 C CA . CYS A 1 243 ? 8.934 -12.489 -31.994 1.00 87.00 243 CYS A CA 1
ATOM 1859 C C . CYS A 1 243 ? 9.698 -13.701 -32.547 1.00 87.00 243 CYS A C 1
ATOM 1861 O O . CYS A 1 243 ? 9.536 -14.806 -32.015 1.00 87.00 243 CYS A O 1
ATOM 1863 N N . PRO A 1 244 ? 10.525 -13.513 -33.595 1.00 86.88 244 PRO A N 1
ATOM 1864 C CA . PRO A 1 244 ? 11.388 -14.571 -34.116 1.00 86.88 244 PRO A CA 1
ATOM 1865 C C . PRO A 1 244 ? 12.425 -15.014 -33.073 1.00 86.88 244 PRO A C 1
ATOM 1867 O O . PRO A 1 244 ? 12.694 -14.300 -32.106 1.00 86.88 244 PRO A O 1
ATOM 1870 N N . ASP A 1 245 ? 13.008 -16.195 -33.269 1.00 83.06 245 ASP A N 1
ATOM 1871 C CA . ASP A 1 245 ? 14.000 -16.746 -32.343 1.00 83.06 245 ASP A CA 1
ATOM 1872 C C . ASP A 1 245 ? 15.213 -15.814 -32.206 1.00 83.06 245 ASP A C 1
ATOM 1874 O O . ASP A 1 245 ? 15.727 -15.282 -33.192 1.00 83.06 245 ASP A O 1
ATOM 1878 N N . GLY A 1 246 ? 15.648 -15.582 -30.964 1.00 81.44 246 GLY A N 1
ATOM 1879 C CA . GLY A 1 246 ? 16.696 -14.607 -30.639 1.00 81.44 246 GLY A CA 1
ATOM 1880 C C . GLY A 1 246 ? 16.206 -13.161 -30.484 1.00 81.44 246 GLY A C 1
ATOM 1881 O O . GLY A 1 246 ? 17.026 -12.264 -30.282 1.00 81.44 246 GLY A O 1
ATOM 1882 N N . TYR A 1 247 ? 14.891 -12.924 -30.548 1.00 86.19 247 TYR A N 1
ATOM 1883 C CA . TYR A 1 247 ? 14.270 -11.636 -30.245 1.00 86.19 247 TYR A CA 1
ATOM 1884 C C . TYR A 1 247 ? 13.319 -11.741 -29.047 1.00 86.19 247 TYR A C 1
ATOM 1886 O O . TYR A 1 247 ? 12.666 -12.762 -28.831 1.00 86.19 247 TYR A O 1
ATOM 1894 N N . TYR A 1 248 ? 13.191 -10.651 -28.294 1.00 87.81 248 TYR A N 1
ATOM 1895 C CA . TYR A 1 248 ? 12.255 -10.509 -27.182 1.00 87.81 248 TYR A CA 1
ATOM 1896 C C . TYR A 1 248 ? 11.317 -9.317 -27.396 1.00 87.81 248 TYR A C 1
ATOM 1898 O O . TYR A 1 248 ? 11.590 -8.413 -28.190 1.00 87.81 248 TYR A O 1
ATOM 1906 N N . ASN A 1 249 ? 10.190 -9.329 -26.686 1.00 89.94 249 ASN A N 1
ATOM 1907 C CA . ASN A 1 249 ? 9.228 -8.235 -26.661 1.00 89.94 249 ASN A CA 1
ATOM 1908 C C . ASN A 1 249 ? 9.307 -7.550 -25.294 1.00 89.94 249 ASN A C 1
ATOM 1910 O O . ASN A 1 249 ? 8.993 -8.150 -24.265 1.00 89.94 249 ASN A O 1
ATOM 1914 N N . ASP A 1 250 ? 9.748 -6.297 -25.289 1.00 89.25 250 ASP A N 1
ATOM 1915 C CA . ASP A 1 250 ? 10.024 -5.536 -24.072 1.00 89.25 250 ASP A CA 1
ATOM 1916 C C . ASP A 1 250 ? 8.750 -5.238 -23.260 1.00 89.25 250 ASP A C 1
ATOM 1918 O O . ASP A 1 250 ? 8.746 -5.355 -22.035 1.00 89.25 250 ASP A O 1
ATOM 1922 N N . LEU A 1 251 ? 7.628 -4.948 -23.924 1.00 91.06 251 LEU A N 1
ATOM 1923 C CA . LEU A 1 251 ? 6.337 -4.757 -23.264 1.00 91.06 251 LEU A CA 1
ATOM 1924 C C . LEU A 1 251 ? 5.781 -6.075 -22.704 1.00 91.06 251 LEU A C 1
ATOM 1926 O O . LEU A 1 251 ? 5.206 -6.089 -21.616 1.00 91.06 251 LEU A O 1
ATOM 1930 N N . ALA A 1 252 ? 5.975 -7.194 -23.408 1.00 89.25 252 ALA A N 1
ATOM 1931 C CA . ALA A 1 252 ? 5.586 -8.517 -22.915 1.00 89.25 252 ALA A CA 1
ATOM 1932 C C . ALA A 1 252 ? 6.382 -8.921 -21.667 1.00 89.25 252 ALA A C 1
ATOM 1934 O O . ALA A 1 252 ? 5.812 -9.498 -20.741 1.00 89.25 252 ALA A O 1
ATOM 1935 N N . THR A 1 253 ? 7.672 -8.578 -21.616 1.00 88.62 253 THR A N 1
ATOM 1936 C CA . THR A 1 253 ? 8.505 -8.750 -20.420 1.00 88.62 253 THR A CA 1
ATOM 1937 C C . THR A 1 253 ? 7.896 -8.055 -19.202 1.00 88.62 253 THR A C 1
ATOM 1939 O O . THR A 1 253 ? 7.938 -8.610 -18.107 1.00 88.62 253 THR A O 1
ATOM 1942 N N . LEU A 1 254 ? 7.297 -6.873 -19.372 1.00 88.94 254 LEU A N 1
ATOM 1943 C CA . LEU A 1 254 ? 6.695 -6.127 -18.264 1.00 88.94 254 LEU A CA 1
ATOM 1944 C C . LEU A 1 254 ? 5.274 -6.590 -17.912 1.00 88.94 254 LEU A C 1
ATOM 1946 O O . LEU A 1 254 ? 4.917 -6.601 -16.740 1.00 88.94 254 LEU A O 1
ATOM 1950 N N . LEU A 1 255 ? 4.456 -6.961 -18.905 1.00 90.56 255 LEU A N 1
ATOM 1951 C CA . LEU A 1 255 ? 3.027 -7.256 -18.701 1.00 90.56 255 LEU A CA 1
ATOM 1952 C C . LEU A 1 255 ? 2.701 -8.736 -18.456 1.00 90.56 255 LEU A C 1
ATOM 1954 O O . LEU A 1 255 ? 1.659 -9.031 -17.875 1.00 90.56 255 LEU A O 1
ATOM 1958 N N . LEU A 1 256 ? 3.546 -9.665 -18.919 1.00 88.44 256 LEU A N 1
ATOM 1959 C CA . LEU A 1 256 ? 3.317 -11.117 -18.819 1.00 88.44 256 LEU A CA 1
ATOM 1960 C C . LEU A 1 256 ? 4.219 -11.802 -17.779 1.00 88.44 256 LEU A C 1
ATOM 1962 O O . LEU A 1 256 ? 4.294 -13.033 -17.729 1.00 88.44 256 LEU A O 1
ATOM 1966 N N . THR A 1 257 ? 4.917 -11.021 -16.959 1.00 85.56 257 THR A N 1
ATOM 1967 C CA . THR A 1 257 ? 5.653 -11.500 -15.784 1.00 85.56 257 THR A CA 1
ATOM 1968 C C . THR A 1 257 ? 4.856 -11.238 -14.510 1.00 85.56 257 THR A C 1
ATOM 1970 O O . THR A 1 257 ? 3.774 -10.649 -14.533 1.00 85.56 257 THR A O 1
ATOM 1973 N N . THR A 1 258 ? 5.343 -11.741 -13.374 1.00 86.06 258 THR A N 1
ATOM 1974 C CA . THR A 1 258 ? 4.724 -11.389 -12.094 1.00 86.06 258 THR A CA 1
ATOM 1975 C C . THR A 1 258 ? 4.963 -9.910 -11.803 1.00 86.06 258 THR A C 1
ATOM 1977 O O . THR A 1 258 ? 5.992 -9.367 -12.186 1.00 86.06 258 THR A O 1
ATOM 1980 N N . ASN A 1 259 ? 4.048 -9.252 -11.090 1.00 86.38 259 ASN A N 1
ATOM 1981 C CA . ASN A 1 259 ? 4.235 -7.846 -10.727 1.00 86.38 259 ASN A CA 1
ATOM 1982 C C . ASN A 1 259 ? 5.544 -7.609 -9.939 1.00 86.38 259 ASN A C 1
ATOM 1984 O O . ASN A 1 259 ? 6.170 -6.572 -10.118 1.00 86.38 259 ASN A O 1
ATOM 1988 N N . ASP A 1 260 ? 5.981 -8.572 -9.114 1.00 83.06 260 ASP A N 1
ATOM 1989 C CA . ASP A 1 260 ? 7.261 -8.500 -8.388 1.00 83.06 260 ASP A CA 1
ATOM 1990 C C . ASP A 1 260 ? 8.454 -8.517 -9.377 1.00 83.06 260 ASP A C 1
ATOM 1992 O O . ASP A 1 260 ? 9.364 -7.692 -9.267 1.00 83.06 260 ASP A O 1
ATOM 1996 N N . ASP A 1 261 ? 8.420 -9.394 -10.389 1.00 82.88 261 ASP A N 1
ATOM 1997 C CA . ASP A 1 261 ? 9.439 -9.453 -11.449 1.00 82.88 261 ASP A CA 1
ATOM 1998 C C . ASP A 1 261 ? 9.383 -8.226 -12.372 1.00 82.88 261 ASP A C 1
ATOM 2000 O O . ASP A 1 261 ? 10.421 -7.728 -12.793 1.00 82.88 261 ASP A O 1
ATOM 2004 N N . ALA A 1 262 ? 8.194 -7.688 -12.656 1.00 88.25 262 ALA A N 1
ATOM 2005 C CA . ALA A 1 262 ? 8.029 -6.475 -13.450 1.00 88.25 262 ALA A CA 1
ATOM 2006 C C . ALA A 1 262 ? 8.681 -5.264 -12.763 1.00 88.25 262 ALA A C 1
ATOM 2008 O O . ALA A 1 262 ? 9.389 -4.499 -13.418 1.00 88.25 262 ALA A O 1
ATOM 2009 N N . VAL A 1 263 ? 8.516 -5.115 -11.439 1.00 88.50 263 VAL A N 1
ATOM 2010 C CA . VAL A 1 263 ? 9.241 -4.084 -10.675 1.00 88.50 263 VAL A CA 1
ATOM 2011 C C . VAL A 1 263 ? 10.749 -4.316 -10.761 1.00 88.50 263 VAL A C 1
ATOM 2013 O O . VAL A 1 263 ? 11.487 -3.374 -11.046 1.00 88.50 263 VAL A O 1
ATOM 2016 N N . ARG A 1 264 ? 11.212 -5.560 -10.575 1.00 85.50 264 ARG A N 1
ATOM 2017 C CA . ARG A 1 264 ? 12.640 -5.903 -10.662 1.00 85.50 264 ARG A CA 1
ATOM 2018 C C . ARG A 1 264 ? 13.234 -5.581 -12.037 1.00 85.50 264 ARG A C 1
ATOM 2020 O O . ARG A 1 264 ? 14.315 -5.006 -12.098 1.00 85.50 264 ARG A O 1
ATOM 2027 N N . ASN A 1 265 ? 12.514 -5.893 -13.111 1.00 86.25 265 ASN A N 1
ATOM 2028 C CA . ASN A 1 265 ? 12.923 -5.609 -14.486 1.00 86.25 265 ASN A CA 1
ATOM 2029 C C . ASN A 1 265 ? 12.962 -4.105 -14.770 1.00 86.25 265 ASN A C 1
ATOM 2031 O O . ASN A 1 265 ? 13.871 -3.632 -15.436 1.00 86.25 265 ASN A O 1
ATOM 2035 N N . ILE A 1 266 ? 12.019 -3.320 -14.244 1.00 88.69 266 ILE A N 1
ATOM 2036 C CA . ILE A 1 266 ? 12.033 -1.861 -14.440 1.00 88.69 266 ILE A CA 1
ATOM 2037 C C . ILE A 1 266 ? 13.140 -1.193 -13.620 1.00 88.69 266 ILE A C 1
ATOM 2039 O O . ILE A 1 266 ? 13.707 -0.197 -14.071 1.00 88.69 266 ILE A O 1
ATOM 2043 N N . PHE A 1 267 ? 13.457 -1.734 -12.443 1.00 87.88 267 PHE A N 1
ATOM 2044 C CA . PHE A 1 267 ? 14.561 -1.278 -11.596 1.00 87.88 267 PHE A CA 1
ATOM 2045 C C . PHE A 1 267 ? 15.931 -1.788 -12.057 1.00 87.88 267 PHE A C 1
ATOM 2047 O O . PHE A 1 267 ? 16.928 -1.427 -11.433 1.00 87.88 267 PHE A O 1
ATOM 2054 N N . SER A 1 268 ? 15.995 -2.598 -13.123 1.00 82.94 268 SER A N 1
ATOM 2055 C CA . SER A 1 268 ? 17.257 -3.079 -13.686 1.00 82.94 268 SER A CA 1
ATOM 2056 C C . SER A 1 268 ? 18.181 -1.905 -14.017 1.00 82.94 268 SER A C 1
ATOM 2058 O O . SER A 1 268 ? 17.737 -0.868 -14.516 1.00 82.94 268 SER A O 1
ATOM 2060 N N . THR A 1 269 ? 19.467 -2.070 -13.717 1.00 77.31 269 THR A N 1
ATOM 2061 C CA . THR A 1 269 ? 20.478 -1.012 -13.835 1.00 77.31 269 THR A CA 1
ATOM 2062 C C . THR A 1 269 ? 21.467 -1.300 -14.948 1.00 77.31 269 THR A C 1
ATOM 2064 O O . THR A 1 269 ? 21.812 -2.464 -15.148 1.00 77.31 269 THR A O 1
ATOM 2067 N N . ASN A 1 270 ? 22.009 -0.263 -15.591 1.00 73.50 270 ASN A N 1
ATOM 2068 C CA . ASN A 1 270 ? 22.855 -0.348 -16.791 1.00 73.50 270 ASN A CA 1
ATOM 2069 C C . ASN A 1 270 ? 22.112 -0.878 -18.028 1.00 73.50 270 ASN A C 1
ATOM 2071 O O . ASN A 1 270 ? 22.685 -1.562 -18.874 1.00 73.50 270 ASN A O 1
ATOM 2075 N N . THR A 1 271 ? 20.826 -0.549 -18.141 1.00 70.56 271 THR A N 1
ATOM 2076 C CA . THR A 1 271 ? 19.907 -1.145 -19.120 1.00 70.56 271 THR A CA 1
ATOM 2077 C C . THR A 1 271 ? 19.306 -0.121 -20.078 1.00 70.56 271 THR A C 1
ATOM 2079 O O . THR A 1 271 ? 18.126 -0.170 -20.423 1.00 70.56 271 THR A O 1
ATOM 2082 N N . THR A 1 272 ? 20.138 0.808 -20.552 1.00 67.75 272 THR A N 1
ATOM 2083 C CA . THR A 1 272 ? 19.728 1.958 -21.383 1.00 67.75 272 THR A CA 1
ATOM 2084 C C . THR A 1 272 ? 19.006 1.574 -22.679 1.00 67.75 272 THR A C 1
ATOM 2086 O O . THR A 1 272 ? 18.175 2.322 -23.185 1.00 67.75 272 THR A O 1
ATOM 2089 N N . ASN A 1 273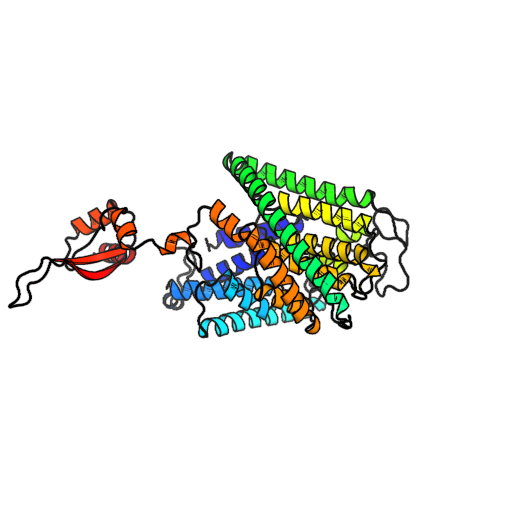 ? 19.283 0.381 -23.212 1.00 74.25 273 ASN A N 1
ATOM 2090 C CA . ASN A 1 273 ? 18.677 -0.125 -24.445 1.00 74.25 273 ASN A CA 1
ATOM 2091 C C . ASN A 1 273 ? 17.716 -1.308 -24.228 1.00 74.25 273 ASN A C 1
ATOM 2093 O O . ASN A 1 273 ? 17.305 -1.923 -25.211 1.00 74.25 273 ASN A O 1
ATOM 2097 N N . GLU A 1 274 ? 17.330 -1.639 -22.988 1.00 79.06 274 GLU A N 1
ATOM 2098 C CA . GLU A 1 274 ? 16.411 -2.765 -22.731 1.00 79.06 274 GLU A CA 1
ATOM 2099 C C . GLU A 1 274 ? 14.965 -2.438 -23.118 1.00 79.06 274 GLU A C 1
ATOM 2101 O O . GLU A 1 274 ? 14.321 -3.209 -23.830 1.00 79.06 274 GLU A O 1
ATOM 2106 N N . PHE A 1 275 ? 14.471 -1.244 -22.774 1.00 86.56 275 PHE A N 1
ATOM 2107 C CA . PHE A 1 275 ? 13.068 -0.861 -22.996 1.00 86.56 275 PHE A CA 1
ATOM 2108 C C . PHE A 1 275 ? 12.923 0.308 -23.978 1.00 86.56 275 PHE A C 1
ATOM 2110 O O . PHE A 1 275 ? 13.750 1.221 -23.997 1.00 86.56 275 PHE A O 1
ATOM 2117 N N . LEU A 1 276 ? 11.917 0.274 -24.859 1.00 89.25 276 LEU A N 1
ATOM 2118 C CA . LEU A 1 276 ? 11.569 1.420 -25.702 1.00 89.25 276 LEU A CA 1
ATOM 2119 C C . LEU A 1 276 ? 10.782 2.448 -24.885 1.00 89.25 276 LEU A C 1
ATOM 2121 O O . LEU A 1 276 ? 9.922 2.102 -24.073 1.00 89.25 276 LEU A O 1
ATOM 2125 N N . VAL A 1 277 ? 10.967 3.725 -25.228 1.00 91.00 277 VAL A N 1
ATOM 2126 C CA . VAL A 1 277 ? 10.149 4.832 -24.705 1.00 91.00 277 VAL A CA 1
ATOM 2127 C C . VAL A 1 277 ? 8.657 4.580 -24.956 1.00 91.00 277 VAL A C 1
ATOM 2129 O O . VAL A 1 277 ? 7.832 4.813 -24.077 1.00 91.00 277 VAL A O 1
ATOM 2132 N N . THR A 1 278 ? 8.293 4.056 -26.134 1.00 91.69 278 THR A N 1
ATOM 2133 C CA . THR A 1 278 ? 6.898 3.727 -26.475 1.00 91.69 278 THR A CA 1
ATOM 2134 C C . THR A 1 278 ? 6.331 2.632 -25.579 1.00 91.69 278 THR A C 1
ATOM 2136 O O . THR A 1 278 ? 5.202 2.759 -25.111 1.00 91.69 278 THR A O 1
ATOM 2139 N N . SER A 1 279 ? 7.109 1.587 -25.298 1.00 92.56 279 SER A N 1
ATOM 2140 C CA . SER A 1 279 ? 6.689 0.471 -24.448 1.00 92.56 279 SER A CA 1
ATOM 2141 C C . SER A 1 279 ? 6.514 0.911 -22.994 1.00 92.56 279 SER A C 1
ATOM 2143 O O . SER A 1 279 ? 5.483 0.611 -22.394 1.00 92.56 279 SER A O 1
ATOM 2145 N N . ILE A 1 280 ? 7.442 1.709 -22.447 1.00 93.06 280 ILE A N 1
ATOM 2146 C CA . ILE A 1 280 ? 7.306 2.280 -21.095 1.00 93.06 280 ILE A CA 1
ATOM 2147 C C . ILE A 1 280 ? 6.116 3.237 -21.009 1.00 93.06 280 ILE A C 1
ATOM 2149 O O . ILE A 1 280 ? 5.402 3.233 -20.010 1.00 93.06 280 ILE A O 1
ATOM 2153 N N . LEU A 1 281 ? 5.860 4.039 -22.045 1.00 94.50 281 LEU A N 1
ATOM 2154 C CA . LEU A 1 281 ? 4.711 4.943 -22.069 1.00 94.50 281 LEU A CA 1
ATOM 2155 C C . LEU A 1 281 ? 3.385 4.169 -22.065 1.00 94.50 281 LEU A C 1
ATOM 2157 O O . LEU A 1 281 ? 2.480 4.521 -21.307 1.00 94.50 281 LEU A O 1
ATOM 2161 N N . ILE A 1 282 ? 3.278 3.100 -22.865 1.00 94.75 282 ILE A N 1
ATOM 2162 C CA . ILE A 1 282 ? 2.106 2.208 -22.868 1.00 94.75 282 ILE A CA 1
ATOM 2163 C C . ILE A 1 282 ? 1.946 1.543 -21.499 1.00 94.75 282 ILE A C 1
ATOM 2165 O O . ILE A 1 282 ? 0.843 1.525 -20.954 1.00 94.75 282 ILE A O 1
ATOM 2169 N N . PHE A 1 283 ? 3.041 1.040 -20.927 1.00 94.75 283 PHE A N 1
ATOM 2170 C CA . PHE A 1 283 ? 3.065 0.440 -19.598 1.00 94.75 283 PHE A CA 1
ATOM 2171 C C . PHE A 1 283 ? 2.579 1.429 -18.525 1.00 94.75 283 PHE A C 1
ATOM 2173 O O . PHE A 1 283 ? 1.630 1.135 -17.801 1.00 94.75 283 PHE A O 1
ATOM 2180 N N . PHE A 1 284 ? 3.149 2.634 -18.472 1.00 95.44 284 PHE A N 1
ATOM 2181 C CA . PHE A 1 284 ? 2.756 3.676 -17.525 1.00 95.44 284 PHE A CA 1
ATOM 2182 C C . PHE A 1 284 ? 1.270 4.032 -17.659 1.00 95.44 284 PHE A C 1
ATOM 2184 O O . PHE A 1 284 ? 0.544 4.038 -16.664 1.00 95.44 284 PHE A O 1
ATOM 2191 N N . ALA A 1 285 ? 0.792 4.276 -18.884 1.00 95.25 285 ALA A N 1
ATOM 2192 C CA . ALA A 1 285 ? -0.609 4.605 -19.136 1.00 95.25 285 ALA A CA 1
ATOM 2193 C C . ALA A 1 285 ? -1.556 3.466 -18.720 1.00 95.25 285 ALA A C 1
ATOM 2195 O O . ALA A 1 285 ? -2.606 3.721 -18.125 1.00 95.25 285 ALA A O 1
ATOM 2196 N N . LEU A 1 286 ? -1.175 2.214 -18.989 1.00 94.94 286 LEU A N 1
ATOM 2197 C CA . LEU A 1 286 ? -1.950 1.047 -18.588 1.00 94.94 286 LEU A CA 1
ATOM 2198 C C . LEU A 1 286 ? -2.062 0.951 -17.065 1.00 94.94 286 LEU A C 1
ATOM 2200 O O . LEU A 1 286 ? -3.178 0.860 -16.563 1.00 94.94 286 LEU A O 1
ATOM 2204 N N . TYR A 1 287 ? -0.950 1.016 -16.329 1.00 94.44 287 TYR A N 1
ATOM 2205 C CA . TYR A 1 287 ? -0.961 0.913 -14.863 1.00 94.44 287 TYR A CA 1
ATOM 2206 C C . TYR A 1 287 ? -1.639 2.111 -14.185 1.00 94.44 287 TYR A C 1
ATOM 2208 O O . TYR A 1 287 ? -2.259 1.945 -13.137 1.00 94.44 287 TYR A O 1
ATOM 2216 N N . CYS A 1 288 ? -1.648 3.294 -14.811 1.00 94.62 288 CYS A N 1
ATOM 2217 C CA . CYS A 1 288 ? -2.500 4.400 -14.358 1.00 94.62 288 CYS A CA 1
ATOM 2218 C C . CYS A 1 288 ? -3.990 4.018 -14.402 1.00 94.62 288 CYS A C 1
ATOM 2220 O O . CYS A 1 288 ? -4.735 4.291 -13.463 1.00 94.62 288 CYS A O 1
ATOM 2222 N N . ILE A 1 289 ? -4.439 3.393 -15.495 1.00 94.88 289 ILE A N 1
ATOM 2223 C CA . ILE A 1 289 ? -5.842 2.996 -15.680 1.00 94.88 289 ILE A CA 1
ATOM 2224 C C . ILE A 1 289 ? -6.182 1.790 -14.795 1.00 94.88 289 ILE A C 1
ATOM 2226 O O . ILE A 1 289 ? -7.200 1.802 -14.099 1.00 94.88 289 ILE A O 1
ATOM 2230 N N . LEU A 1 290 ? -5.335 0.759 -14.801 1.00 93.88 290 LEU A N 1
ATOM 2231 C CA . LEU A 1 290 ? -5.542 -0.459 -14.023 1.00 93.88 290 LEU A CA 1
ATOM 2232 C C . LEU A 1 290 ? -5.490 -0.181 -12.522 1.00 93.88 290 LEU A C 1
ATOM 2234 O O . LEU A 1 290 ? -6.395 -0.632 -11.822 1.00 93.88 290 LEU A O 1
ATOM 2238 N N . GLY A 1 291 ? -4.546 0.623 -12.033 1.00 92.19 291 GLY A N 1
ATOM 2239 C CA . GLY A 1 291 ? -4.482 1.002 -10.621 1.00 92.19 291 GLY A CA 1
ATOM 2240 C C . GLY A 1 291 ? -5.771 1.677 -10.136 1.00 92.19 291 GLY A C 1
ATOM 2241 O O . GLY A 1 291 ? -6.287 1.347 -9.067 1.00 92.19 291 GLY A O 1
ATOM 2242 N N . LEU A 1 292 ? -6.362 2.550 -10.964 1.00 93.81 292 LEU A N 1
ATOM 2243 C CA . LEU A 1 292 ? -7.615 3.246 -10.648 1.00 93.81 292 LEU A CA 1
ATOM 2244 C C . LEU A 1 292 ? -8.848 2.331 -10.664 1.00 93.81 292 LEU A C 1
ATOM 2246 O O . LEU A 1 292 ? -9.707 2.456 -9.794 1.00 93.81 292 LEU A O 1
ATOM 2250 N N . ILE A 1 293 ? -8.967 1.448 -11.661 1.00 93.12 293 ILE A N 1
ATOM 2251 C CA . ILE A 1 293 ? -10.155 0.596 -11.860 1.00 93.12 293 ILE A CA 1
ATOM 2252 C C . ILE A 1 293 ? -10.114 -0.642 -10.954 1.00 93.12 293 ILE A C 1
ATOM 2254 O O . ILE A 1 293 ? -11.140 -1.103 -10.453 1.00 93.12 293 ILE A O 1
ATOM 2258 N N . THR A 1 294 ? -8.929 -1.203 -10.730 1.00 92.94 294 THR A N 1
ATOM 2259 C CA . THR A 1 294 ? -8.776 -2.434 -9.948 1.00 92.94 294 THR A CA 1
ATOM 2260 C C . THR A 1 294 ? -8.914 -2.157 -8.455 1.00 92.94 294 THR A C 1
ATOM 2262 O O . THR A 1 294 ? -9.391 -3.011 -7.702 1.00 92.94 294 THR A O 1
ATOM 2265 N N . PHE A 1 295 ? -8.589 -0.945 -7.997 1.00 89.69 295 PHE A N 1
ATOM 2266 C CA . PHE A 1 295 ? -8.824 -0.576 -6.611 1.00 89.69 295 PHE A CA 1
ATOM 2267 C C . PHE A 1 295 ? -10.311 -0.328 -6.308 1.00 89.69 295 PHE A C 1
ATOM 2269 O O . PHE A 1 295 ? -11.015 0.398 -7.001 1.00 89.69 295 PHE A O 1
ATOM 2276 N N . GLY A 1 296 ? -10.804 -0.919 -5.216 1.00 86.50 296 GLY A N 1
ATOM 2277 C CA . GLY A 1 296 ? -12.195 -0.767 -4.770 1.00 86.50 296 GLY A CA 1
ATOM 2278 C C . GLY A 1 296 ? -13.164 -1.843 -5.268 1.00 86.50 296 GLY A C 1
ATOM 2279 O O . GLY A 1 296 ? -14.318 -1.861 -4.826 1.00 86.50 296 GLY A O 1
ATOM 2280 N N . ILE A 1 297 ? -12.713 -2.776 -6.116 1.00 92.06 297 ILE A N 1
ATOM 2281 C CA . ILE A 1 297 ? -13.468 -4.006 -6.391 1.00 92.06 297 ILE A CA 1
ATOM 2282 C C . ILE A 1 297 ? -13.604 -4.847 -5.110 1.00 92.06 297 ILE A C 1
ATOM 2284 O O . ILE A 1 297 ? -12.844 -4.701 -4.151 1.00 92.06 297 ILE A O 1
ATOM 2288 N N . ALA A 1 298 ? -14.579 -5.757 -5.073 1.00 89.94 298 ALA A N 1
ATOM 2289 C CA . ALA A 1 298 ? -14.884 -6.574 -3.895 1.00 89.94 298 ALA A CA 1
ATOM 2290 C C . ALA A 1 298 ? -13.899 -7.749 -3.681 1.00 89.94 298 ALA A C 1
ATOM 2292 O O . ALA A 1 298 ? -14.317 -8.892 -3.502 1.00 89.94 298 ALA A O 1
ATOM 2293 N N . VAL A 1 299 ? -12.595 -7.465 -3.692 1.00 91.38 299 VAL A N 1
ATOM 2294 C CA . VAL A 1 299 ? -11.485 -8.422 -3.563 1.00 91.38 299 VAL A CA 1
ATOM 2295 C C . VAL A 1 299 ? -10.477 -7.871 -2.543 1.00 91.38 299 VAL A C 1
ATOM 2297 O O . VAL A 1 299 ? -10.278 -6.657 -2.486 1.00 91.38 299 VAL A O 1
ATOM 2300 N N . PRO A 1 300 ? -9.855 -8.700 -1.680 1.00 91.62 300 PRO A N 1
ATOM 2301 C CA . PRO A 1 300 ? -8.823 -8.212 -0.770 1.00 91.62 300 PRO A CA 1
ATOM 2302 C C . PRO A 1 300 ? -7.576 -7.785 -1.551 1.00 91.62 300 PRO A C 1
ATOM 2304 O O . PRO A 1 300 ? -6.867 -8.624 -2.099 1.00 91.62 300 PRO A O 1
ATOM 2307 N N . SER A 1 301 ? -7.288 -6.487 -1.546 1.00 89.12 301 SER A N 1
ATOM 2308 C CA . SER A 1 301 ? -6.158 -5.906 -2.264 1.00 89.12 301 SER A CA 1
ATOM 2309 C C . SER A 1 301 ? -5.409 -4.852 -1.456 1.00 89.12 301 SER A C 1
ATOM 2311 O O . SER A 1 301 ? -5.923 -4.304 -0.476 1.00 89.12 301 SER A O 1
ATOM 2313 N N . GLY A 1 302 ? -4.165 -4.606 -1.855 1.00 89.69 302 GLY A N 1
ATOM 2314 C CA . GLY A 1 302 ? -3.299 -3.537 -1.376 1.00 89.69 302 GLY A CA 1
ATOM 2315 C C . GLY A 1 302 ? -2.920 -2.582 -2.508 1.00 89.69 302 GLY A C 1
ATOM 2316 O O . GLY A 1 302 ? -2.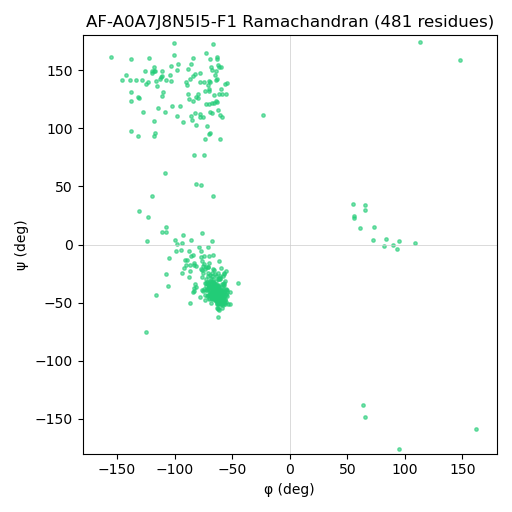871 -2.977 -3.670 1.00 89.69 302 GLY A O 1
ATOM 2317 N N . LEU A 1 303 ? -2.641 -1.332 -2.141 1.00 91.25 303 LEU A N 1
ATOM 2318 C CA . LEU A 1 303 ? -2.325 -0.230 -3.060 1.00 91.25 303 LEU A CA 1
ATOM 2319 C C . LEU A 1 303 ? -0.831 -0.060 -3.353 1.00 91.25 303 LEU A C 1
ATOM 2321 O O . LEU A 1 303 ? -0.474 0.670 -4.266 1.00 91.25 303 LEU A O 1
ATOM 2325 N N . PHE A 1 304 ? 0.034 -0.712 -2.576 1.00 91.75 304 PHE A N 1
ATOM 2326 C CA . PHE A 1 304 ? 1.483 -0.527 -2.656 1.00 91.75 304 PHE A CA 1
ATOM 2327 C C . PHE A 1 304 ? 2.034 -0.855 -4.047 1.00 91.75 304 PHE A C 1
ATOM 2329 O O . PHE A 1 304 ? 2.668 -0.014 -4.668 1.00 91.75 304 PHE A O 1
ATOM 2336 N N . LEU A 1 305 ? 1.750 -2.054 -4.557 1.00 91.38 305 LEU A N 1
ATOM 2337 C CA . LEU A 1 305 ? 2.353 -2.550 -5.793 1.00 91.38 305 LEU A CA 1
ATOM 2338 C C . LEU A 1 305 ? 1.905 -1.792 -7.061 1.00 91.38 305 LEU A C 1
ATOM 2340 O O . LEU A 1 305 ? 2.788 -1.392 -7.817 1.00 91.38 305 LEU A O 1
ATOM 2344 N N . PRO A 1 306 ? 0.605 -1.488 -7.272 1.00 92.69 306 PRO A N 1
ATOM 2345 C CA . PRO A 1 306 ? 0.177 -0.679 -8.420 1.00 92.69 306 PRO A CA 1
ATOM 2346 C C . PRO A 1 306 ? 0.822 0.711 -8.445 1.00 92.69 306 PRO A C 1
ATOM 2348 O O . PRO A 1 306 ? 1.243 1.192 -9.494 1.00 92.69 306 PRO A O 1
ATOM 2351 N N . ILE A 1 307 ? 0.958 1.350 -7.275 1.00 94.75 307 ILE A N 1
ATOM 2352 C CA . ILE A 1 307 ? 1.592 2.669 -7.160 1.00 94.75 307 ILE A CA 1
ATOM 2353 C C . ILE A 1 307 ? 3.105 2.572 -7.402 1.00 94.75 307 ILE A C 1
ATOM 2355 O O . ILE A 1 307 ? 3.666 3.450 -8.050 1.00 94.75 307 ILE A O 1
ATOM 2359 N N . ILE A 1 308 ? 3.768 1.502 -6.9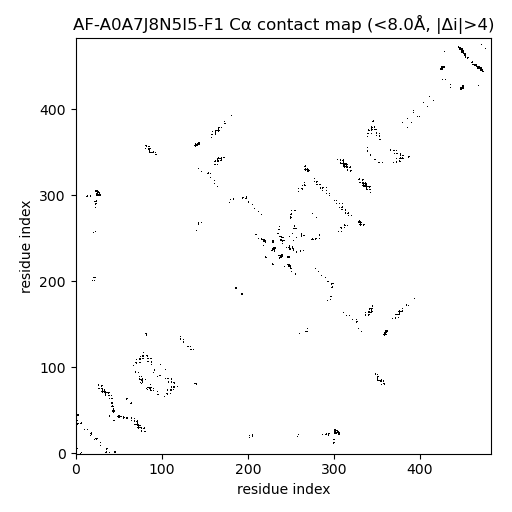50 1.00 94.62 308 ILE A N 1
ATOM 2360 C CA . ILE A 1 308 ? 5.187 1.261 -7.253 1.00 94.62 308 ILE A CA 1
ATOM 2361 C C . ILE A 1 308 ? 5.397 1.079 -8.761 1.00 94.62 308 ILE A C 1
ATOM 2363 O O . ILE A 1 308 ? 6.303 1.702 -9.302 1.00 94.62 308 ILE A O 1
ATOM 2367 N N . LEU A 1 309 ? 4.562 0.288 -9.445 1.00 94.31 309 LEU A N 1
ATOM 2368 C CA . LEU A 1 309 ? 4.665 0.039 -10.893 1.00 94.31 309 LEU A CA 1
ATOM 2369 C C . LEU A 1 309 ? 4.355 1.292 -11.722 1.00 94.31 309 LEU A C 1
ATOM 2371 O O . LEU A 1 309 ? 5.105 1.653 -12.627 1.00 94.31 309 LEU A O 1
ATOM 2375 N N . MET A 1 310 ? 3.282 2.010 -11.384 1.00 95.44 310 MET A N 1
ATOM 2376 C CA . MET A 1 310 ? 2.977 3.303 -12.002 1.00 95.44 310 MET A CA 1
ATOM 2377 C C . MET A 1 310 ? 4.123 4.300 -11.770 1.00 95.44 310 MET A C 1
ATOM 2379 O O . MET A 1 310 ? 4.519 5.030 -12.680 1.00 95.44 310 MET A O 1
ATOM 2383 N N . GLY A 1 311 ? 4.671 4.311 -10.555 1.00 95.75 311 GLY A N 1
ATOM 2384 C CA . GLY A 1 311 ? 5.740 5.205 -10.149 1.00 95.75 311 GLY A CA 1
ATOM 2385 C C . GLY A 1 311 ? 7.079 4.910 -10.834 1.00 95.75 311 GLY A C 1
ATOM 2386 O O . GLY A 1 311 ? 7.770 5.819 -11.296 1.00 95.75 311 GLY A O 1
ATOM 2387 N N . SER A 1 312 ? 7.422 3.631 -10.962 1.00 94.12 312 SER A N 1
ATOM 2388 C CA . SER A 1 312 ? 8.636 3.183 -11.640 1.00 94.12 312 SER A CA 1
ATOM 2389 C C . SER A 1 312 ? 8.593 3.481 -13.136 1.00 94.12 312 SER A C 1
ATOM 2391 O O . SER A 1 312 ? 9.581 3.962 -13.693 1.00 94.12 312 SER A O 1
ATOM 2393 N N . GLY A 1 313 ? 7.424 3.299 -13.763 1.00 94.38 313 GLY A N 1
ATOM 2394 C CA . GLY A 1 313 ? 7.194 3.615 -15.170 1.00 94.38 313 GLY A CA 1
ATOM 2395 C C . GLY A 1 313 ? 7.454 5.086 -15.506 1.00 94.38 313 GLY A C 1
ATOM 2396 O O . GLY A 1 313 ? 8.217 5.370 -16.430 1.00 94.38 313 GLY A O 1
ATOM 2397 N N . TYR A 1 314 ? 6.885 6.038 -14.753 1.00 94.81 314 TYR A N 1
ATOM 2398 C CA . TYR A 1 314 ? 7.142 7.457 -15.046 1.00 94.81 314 TYR A CA 1
ATOM 2399 C C . TYR A 1 314 ? 8.546 7.900 -14.633 1.00 94.81 314 TYR A C 1
ATOM 2401 O O . TYR A 1 314 ? 9.115 8.758 -15.303 1.00 94.81 314 TYR A O 1
ATOM 2409 N N . GLY A 1 315 ? 9.109 7.341 -13.554 1.00 94.44 315 GLY A N 1
ATOM 2410 C CA . GLY A 1 315 ? 10.477 7.647 -13.143 1.00 94.44 315 GLY A CA 1
ATOM 2411 C C . GLY A 1 315 ? 11.468 7.297 -14.249 1.00 94.44 315 GLY A C 1
ATOM 2412 O O . GLY A 1 315 ? 12.282 8.133 -14.646 1.00 94.44 315 GLY A O 1
ATOM 2413 N N . ARG A 1 316 ? 11.316 6.104 -14.836 1.00 92.25 316 ARG A N 1
ATOM 2414 C CA . ARG A 1 316 ? 12.124 5.670 -15.977 1.00 92.25 316 ARG A CA 1
ATOM 2415 C C . ARG A 1 316 ? 11.859 6.502 -17.236 1.00 92.25 316 ARG A C 1
ATOM 2417 O O . ARG A 1 316 ? 12.803 6.908 -17.907 1.00 92.25 316 ARG A O 1
ATOM 2424 N N . LEU A 1 317 ? 10.597 6.836 -17.519 1.00 93.00 317 LEU A N 1
ATOM 2425 C CA . LEU A 1 317 ? 10.230 7.716 -18.638 1.00 93.00 317 LEU A CA 1
ATOM 2426 C C . LEU A 1 317 ? 10.870 9.110 -18.515 1.00 93.00 317 LEU A C 1
ATOM 2428 O O . LEU A 1 317 ? 11.362 9.660 -19.501 1.00 93.00 317 LEU A O 1
ATOM 2432 N N . LEU A 1 318 ? 10.884 9.675 -17.304 1.00 92.50 318 LEU A N 1
ATOM 2433 C CA . LEU A 1 318 ? 11.509 10.963 -17.016 1.00 92.50 318 LEU A CA 1
ATOM 2434 C C . LEU A 1 318 ? 13.027 10.891 -17.198 1.00 92.50 318 LEU A C 1
ATOM 2436 O O . LEU A 1 318 ? 13.602 11.807 -17.777 1.00 92.50 318 LEU A O 1
ATOM 2440 N N . SER A 1 319 ? 13.661 9.797 -16.766 1.00 90.25 319 SER A N 1
ATOM 2441 C CA . SER A 1 319 ? 15.091 9.562 -16.987 1.00 90.25 319 SER A CA 1
ATOM 2442 C C . SER A 1 319 ? 15.446 9.544 -18.470 1.00 90.25 319 SER A C 1
ATOM 2444 O O . SER A 1 319 ? 16.336 10.278 -18.883 1.00 90.25 319 SER A O 1
ATOM 2446 N N . MET A 1 320 ? 14.694 8.811 -19.296 1.00 89.25 320 MET A N 1
ATOM 2447 C CA . MET A 1 320 ? 14.919 8.777 -20.746 1.00 89.25 320 MET A CA 1
ATOM 2448 C C . MET A 1 320 ? 14.738 10.157 -21.397 1.00 89.25 320 MET A C 1
ATOM 2450 O O . MET A 1 320 ? 15.485 10.520 -22.302 1.00 89.25 320 MET A O 1
ATOM 2454 N N . ALA A 1 321 ? 13.777 10.956 -20.919 1.00 89.44 321 ALA A N 1
ATOM 2455 C CA . ALA A 1 321 ? 13.569 12.324 -21.396 1.00 89.44 321 ALA A CA 1
ATOM 2456 C C . ALA A 1 321 ? 14.672 13.299 -20.934 1.00 89.44 321 ALA A C 1
ATOM 2458 O O . ALA A 1 321 ? 14.995 14.249 -21.646 1.00 89.44 321 ALA A O 1
ATOM 2459 N N . MET A 1 322 ? 15.243 13.074 -19.748 1.00 86.38 322 MET A N 1
ATOM 2460 C CA . MET A 1 322 ? 16.273 13.918 -19.132 1.00 86.38 322 MET A CA 1
ATOM 2461 C C . MET A 1 322 ? 17.698 13.374 -19.302 1.00 86.38 322 MET A C 1
ATOM 2463 O O . MET A 1 322 ? 18.630 13.988 -18.787 1.00 86.38 322 MET A O 1
ATOM 2467 N N . GLY A 1 323 ? 17.894 12.276 -20.038 1.00 76.88 323 GLY A N 1
ATOM 2468 C CA . GLY A 1 323 ? 19.168 11.552 -20.126 1.00 76.88 323 GLY A CA 1
ATOM 2469 C C . GLY A 1 323 ? 20.340 12.381 -20.660 1.00 76.88 323 GLY A C 1
ATOM 2470 O O . GLY A 1 323 ? 21.491 12.072 -20.384 1.00 76.88 323 GLY A O 1
ATOM 2471 N N . SER A 1 324 ? 20.075 13.488 -21.361 1.00 76.38 324 SER A N 1
ATOM 2472 C CA . SER A 1 324 ? 21.111 14.445 -21.775 1.00 76.38 324 SER A CA 1
ATOM 2473 C C . SER A 1 324 ? 21.632 15.341 -20.644 1.00 76.38 324 SER A C 1
ATOM 2475 O O . SER A 1 324 ? 22.679 15.964 -20.794 1.00 76.38 324 SER A O 1
ATOM 2477 N N . TYR A 1 325 ? 20.890 15.461 -19.542 1.00 77.81 325 TYR A N 1
ATOM 2478 C CA . TYR A 1 325 ? 21.170 16.376 -18.431 1.00 77.81 325 TYR A CA 1
ATOM 2479 C C . TYR A 1 325 ? 21.735 15.678 -17.189 1.00 77.81 325 TYR A C 1
ATOM 2481 O O . TYR A 1 325 ? 22.194 16.368 -16.279 1.00 77.81 325 TYR A O 1
ATOM 2489 N N . THR A 1 326 ? 21.700 14.343 -17.130 1.00 76.81 326 THR A N 1
ATOM 2490 C CA . THR A 1 326 ? 22.078 13.567 -15.940 1.00 76.81 326 THR A CA 1
ATOM 2491 C C . THR A 1 326 ? 22.879 12.334 -16.300 1.00 76.81 326 THR A C 1
ATOM 2493 O O . THR A 1 326 ? 22.516 11.625 -17.231 1.00 76.81 326 THR A O 1
ATOM 2496 N N . ASN A 1 327 ? 23.886 12.016 -15.489 1.00 76.56 327 ASN A N 1
ATOM 2497 C CA . ASN A 1 327 ? 24.645 10.765 -15.599 1.00 76.56 327 ASN A CA 1
ATOM 2498 C C . ASN A 1 327 ? 24.087 9.644 -14.702 1.00 76.56 327 ASN A C 1
ATOM 2500 O O . ASN A 1 327 ? 24.732 8.613 -14.526 1.00 76.56 327 ASN A O 1
ATOM 2504 N N . LEU A 1 328 ? 22.924 9.860 -14.080 1.00 78.88 328 LEU A N 1
ATOM 2505 C CA . LEU A 1 328 ? 22.275 8.865 -13.234 1.00 78.88 328 LEU A CA 1
ATOM 2506 C C . LEU A 1 328 ? 21.640 7.762 -14.085 1.00 78.88 328 LEU A C 1
ATOM 2508 O O . LEU A 1 328 ? 21.013 8.033 -15.107 1.00 78.88 328 LEU A O 1
ATOM 2512 N N . ASP A 1 329 ? 21.774 6.528 -13.610 1.00 85.38 329 ASP A N 1
ATOM 2513 C CA . ASP A 1 329 ? 21.202 5.349 -14.249 1.00 85.38 329 ASP A CA 1
ATOM 2514 C C . ASP A 1 329 ? 19.660 5.368 -14.245 1.00 85.38 329 ASP A C 1
ATOM 2516 O O . ASP A 1 329 ? 19.017 5.845 -13.302 1.00 85.38 329 ASP A O 1
ATOM 2520 N N . GLU A 1 330 ? 19.059 4.816 -15.300 1.00 87.00 330 GLU A N 1
ATOM 2521 C CA . GLU A 1 330 ? 17.604 4.777 -15.489 1.00 87.00 330 GLU A CA 1
ATOM 2522 C C . GLU A 1 330 ? 16.880 3.997 -14.382 1.00 87.00 330 GLU A C 1
ATOM 2524 O O . GLU A 1 330 ? 15.790 4.394 -13.954 1.00 87.00 330 GLU A O 1
ATOM 2529 N N . GLY A 1 331 ? 17.493 2.913 -13.888 1.00 86.00 331 GLY A N 1
ATOM 2530 C CA . GLY A 1 331 ? 16.937 2.083 -12.821 1.00 86.00 331 GLY A CA 1
ATOM 2531 C C . GLY A 1 331 ? 16.819 2.851 -11.504 1.00 86.00 331 GLY A C 1
ATOM 2532 O O . GLY A 1 331 ? 15.798 2.765 -10.817 1.00 86.00 331 GLY A O 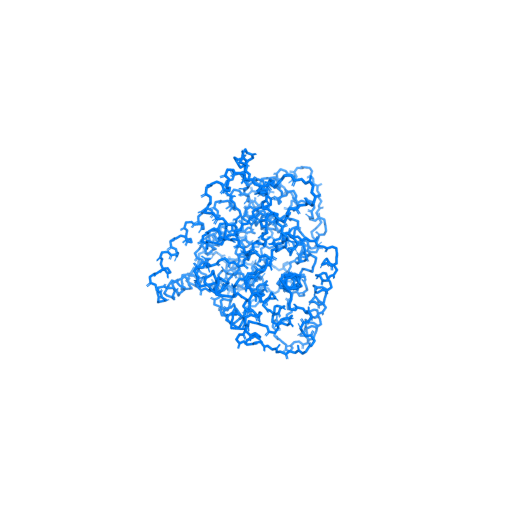1
ATOM 2533 N N . LEU A 1 332 ? 17.804 3.702 -11.185 1.00 88.31 332 LEU A N 1
ATOM 2534 C CA . LEU A 1 332 ? 17.743 4.573 -10.005 1.00 88.31 332 LEU A CA 1
ATOM 2535 C C . LEU A 1 332 ? 16.579 5.562 -10.093 1.00 88.31 332 LEU A C 1
ATOM 2537 O O . LEU A 1 332 ? 15.842 5.742 -9.122 1.00 88.31 332 LEU A O 1
ATOM 2541 N N . PHE A 1 333 ? 16.373 6.179 -11.255 1.00 90.75 333 PHE A N 1
ATOM 2542 C CA . PHE A 1 333 ? 15.236 7.074 -11.465 1.00 90.75 333 PHE A CA 1
ATOM 2543 C C . PHE A 1 333 ? 13.892 6.359 -11.360 1.00 90.75 333 PHE A C 1
ATOM 2545 O O . PHE A 1 333 ? 12.939 6.937 -10.835 1.00 90.75 333 PHE A O 1
ATOM 2552 N N . ALA A 1 334 ? 13.806 5.106 -11.805 1.00 92.56 334 ALA A N 1
ATOM 2553 C CA . ALA A 1 334 ? 12.614 4.297 -11.611 1.00 92.56 334 ALA A CA 1
ATOM 2554 C C . ALA A 1 334 ? 12.316 4.076 -10.116 1.00 92.56 334 ALA A C 1
ATOM 2556 O O . ALA A 1 334 ? 11.173 4.251 -9.686 1.00 92.56 334 ALA A O 1
ATOM 2557 N N . VAL A 1 335 ? 13.333 3.783 -9.295 1.00 92.50 335 VAL A N 1
ATOM 2558 C CA . VAL A 1 335 ? 13.171 3.665 -7.833 1.00 92.50 335 VAL A CA 1
ATOM 2559 C C . VAL A 1 335 ? 12.726 4.995 -7.215 1.00 92.50 335 VAL A C 1
ATOM 2561 O O . VAL A 1 335 ? 11.787 5.025 -6.416 1.00 92.50 335 VAL A O 1
ATOM 2564 N N . LEU A 1 336 ? 13.347 6.113 -7.606 1.00 93.38 336 LEU A N 1
ATOM 2565 C CA . LEU A 1 336 ? 12.973 7.447 -7.119 1.00 93.38 336 LEU A CA 1
ATOM 2566 C C . LEU A 1 336 ? 11.552 7.846 -7.540 1.00 93.38 336 LEU A C 1
ATOM 2568 O O . LEU A 1 336 ? 10.842 8.478 -6.754 1.00 93.38 336 LEU A O 1
ATOM 2572 N N . GLY A 1 337 ? 11.117 7.454 -8.739 1.00 95.50 337 GLY A N 1
ATOM 2573 C CA . GLY A 1 337 ? 9.753 7.655 -9.232 1.00 95.50 337 GLY A CA 1
ATOM 2574 C C . GLY A 1 337 ? 8.729 6.844 -8.444 1.00 95.50 337 GLY A C 1
ATOM 2575 O O . GLY A 1 337 ? 7.727 7.383 -7.971 1.00 95.50 337 GLY A O 1
ATOM 2576 N N . ALA A 1 338 ? 9.019 5.563 -8.198 1.00 95.31 338 ALA A N 1
ATOM 2577 C CA . ALA A 1 338 ? 8.207 4.718 -7.327 1.00 95.31 338 ALA A CA 1
ATOM 2578 C C . ALA A 1 338 ? 8.057 5.329 -5.925 1.00 95.31 338 ALA A C 1
ATOM 2580 O O . ALA A 1 338 ? 6.942 5.453 -5.415 1.00 95.31 338 ALA A O 1
ATOM 2581 N N . ALA A 1 339 ? 9.166 5.782 -5.336 1.00 95.44 339 ALA A N 1
ATOM 2582 C CA . ALA A 1 339 ? 9.176 6.423 -4.028 1.00 95.44 339 ALA A CA 1
ATOM 2583 C C . ALA A 1 339 ? 8.366 7.733 -4.008 1.00 95.44 339 ALA A C 1
ATOM 2585 O O . ALA A 1 339 ? 7.527 7.920 -3.125 1.00 95.44 339 ALA A O 1
ATOM 2586 N N . SER A 1 340 ? 8.564 8.630 -4.982 1.00 97.06 340 SER A N 1
ATOM 2587 C CA . SER A 1 340 ? 7.869 9.929 -5.004 1.00 97.06 340 SER A CA 1
ATOM 2588 C C . SER A 1 340 ? 6.371 9.810 -5.244 1.00 97.06 340 SER A C 1
ATOM 2590 O O . SER A 1 340 ? 5.613 10.466 -4.533 1.00 97.06 340 SER A O 1
ATOM 2592 N N . LEU A 1 341 ? 5.907 8.970 -6.172 1.00 96.50 341 LEU A N 1
ATOM 2593 C CA . LEU A 1 341 ? 4.465 8.776 -6.363 1.00 96.50 341 LEU A CA 1
ATOM 2594 C C . LEU A 1 341 ? 3.810 8.158 -5.124 1.00 96.50 341 LEU A C 1
ATOM 2596 O O . LEU A 1 341 ? 2.710 8.552 -4.730 1.00 96.50 341 LEU A O 1
ATOM 2600 N N . MET A 1 342 ? 4.508 7.228 -4.471 1.00 95.50 342 MET A N 1
ATOM 2601 C CA . MET A 1 342 ? 4.010 6.587 -3.265 1.00 95.50 342 MET A CA 1
ATOM 2602 C C . MET A 1 342 ? 3.953 7.546 -2.068 1.00 95.50 342 MET A C 1
ATOM 2604 O O . MET A 1 342 ? 2.937 7.564 -1.374 1.00 95.50 342 MET A O 1
ATOM 2608 N N . ALA A 1 343 ? 4.951 8.415 -1.876 1.00 96.31 343 ALA A N 1
ATOM 2609 C CA . ALA A 1 343 ? 4.852 9.516 -0.912 1.00 96.31 343 ALA A CA 1
ATOM 2610 C C . ALA A 1 343 ? 3.764 10.529 -1.288 1.00 96.31 343 ALA A C 1
ATOM 2612 O O . ALA A 1 343 ? 3.023 10.973 -0.417 1.00 96.31 343 ALA A O 1
ATOM 2613 N N . GLY A 1 344 ? 3.619 10.868 -2.571 1.00 96.44 344 GLY A N 1
ATOM 2614 C CA . GLY A 1 344 ? 2.595 11.799 -3.049 1.00 96.44 344 GLY A CA 1
ATOM 2615 C C . GLY A 1 344 ? 1.165 11.308 -2.797 1.00 96.44 344 GLY A C 1
ATOM 2616 O O . GLY A 1 344 ? 0.300 12.099 -2.416 1.00 96.44 344 GLY A O 1
ATOM 2617 N N . SER A 1 345 ? 0.915 10.003 -2.960 1.00 95.75 345 SER A N 1
ATOM 2618 C CA . SER A 1 345 ? -0.402 9.384 -2.748 1.00 95.75 345 SER A CA 1
ATOM 2619 C C . SER A 1 345 ? -0.655 8.974 -1.288 1.00 95.75 345 SER A C 1
ATOM 2621 O O . SER A 1 345 ? -1.696 9.327 -0.724 1.00 95.75 345 SER A O 1
ATOM 2623 N N . MET A 1 346 ? 0.276 8.246 -0.659 1.00 93.69 346 MET A N 1
ATOM 2624 C CA . MET A 1 346 ? 0.094 7.684 0.688 1.00 93.69 346 MET A CA 1
ATOM 2625 C C . MET A 1 346 ? 0.551 8.604 1.823 1.00 93.69 346 MET A C 1
ATOM 2627 O O . MET A 1 346 ? 0.153 8.369 2.953 1.00 93.69 346 MET A O 1
ATOM 2631 N N . ARG A 1 347 ? 1.366 9.633 1.553 1.00 93.81 347 ARG A N 1
ATOM 2632 C CA . ARG A 1 347 ? 1.942 10.563 2.555 1.00 93.81 347 ARG A CA 1
ATOM 2633 C C . ARG A 1 347 ? 2.840 9.939 3.619 1.00 93.81 347 ARG A C 1
ATOM 2635 O O . ARG A 1 347 ? 3.232 10.620 4.562 1.00 93.81 347 ARG A O 1
ATOM 2642 N N . MET A 1 348 ? 3.259 8.700 3.395 1.00 90.88 348 MET A N 1
ATOM 2643 C CA . MET A 1 348 ? 4.257 8.012 4.206 1.00 90.88 348 MET A CA 1
ATOM 2644 C C . MET A 1 348 ? 5.672 8.486 3.858 1.00 90.88 348 MET A C 1
ATOM 2646 O O . MET A 1 348 ? 6.000 8.656 2.681 1.00 90.88 348 MET A O 1
ATOM 2650 N N . THR A 1 349 ? 6.526 8.660 4.870 1.00 91.19 349 THR A N 1
ATOM 2651 C CA . THR A 1 349 ? 7.880 9.216 4.695 1.00 91.19 349 THR A CA 1
ATOM 2652 C C . THR A 1 349 ? 8.972 8.310 5.237 1.00 91.19 349 THR A C 1
ATOM 2654 O O . THR A 1 349 ? 9.688 7.670 4.466 1.00 91.19 349 THR A O 1
ATOM 2657 N N . VAL A 1 350 ? 9.126 8.261 6.560 1.00 92.69 350 VAL A N 1
ATOM 2658 C CA . VAL A 1 350 ? 10.273 7.635 7.225 1.00 92.69 350 VAL A CA 1
ATOM 2659 C C . VAL A 1 350 ? 10.218 6.123 7.056 1.00 92.69 350 VAL A C 1
ATOM 2661 O O . VAL A 1 350 ? 11.220 5.515 6.679 1.00 92.69 350 VAL A O 1
ATOM 2664 N N . SER A 1 351 ? 9.046 5.517 7.267 1.00 93.44 351 SER A N 1
ATOM 2665 C CA . SER A 1 351 ? 8.850 4.084 7.034 1.00 93.44 351 SER A CA 1
ATOM 2666 C C . SER A 1 351 ? 9.119 3.708 5.581 1.00 93.44 351 SER A C 1
ATOM 2668 O O . SER A 1 351 ? 9.832 2.741 5.321 1.00 93.44 351 SER A O 1
ATOM 2670 N N . LEU A 1 352 ? 8.621 4.509 4.637 1.00 93.25 352 LEU A N 1
ATOM 2671 C CA . LEU A 1 352 ? 8.775 4.257 3.211 1.00 93.25 352 LEU A CA 1
ATOM 2672 C C . LEU A 1 352 ? 10.237 4.338 2.757 1.00 93.25 352 LEU A C 1
ATOM 2674 O O . LEU A 1 352 ? 10.697 3.466 2.023 1.00 93.25 352 LEU A O 1
ATOM 2678 N N . CYS A 1 353 ? 10.980 5.339 3.232 1.00 93.44 353 CYS A N 1
ATOM 2679 C CA . CYS A 1 353 ? 12.406 5.482 2.943 1.00 93.44 353 CYS A CA 1
ATOM 2680 C C . CYS A 1 353 ? 13.194 4.243 3.391 1.00 93.44 353 CYS A C 1
ATOM 2682 O O . CYS A 1 353 ? 13.989 3.696 2.627 1.00 93.44 353 CYS A O 1
ATOM 2684 N N . VAL A 1 354 ? 12.927 3.756 4.608 1.00 93.50 354 VAL A N 1
ATOM 2685 C CA . VAL A 1 354 ? 13.605 2.569 5.144 1.00 93.50 354 VAL A CA 1
ATOM 2686 C C . VAL A 1 354 ? 13.174 1.292 4.423 1.00 93.50 354 VAL A C 1
ATOM 2688 O O . VAL A 1 354 ? 14.020 0.440 4.177 1.00 93.50 354 VAL A O 1
ATOM 2691 N N . ILE A 1 355 ? 11.905 1.169 4.021 1.00 92.25 355 ILE A N 1
ATOM 2692 C CA . ILE A 1 355 ? 11.445 0.040 3.199 1.00 92.25 355 ILE A CA 1
ATOM 2693 C C . ILE A 1 355 ? 12.213 0.007 1.872 1.00 92.25 355 ILE A C 1
ATOM 2695 O O . ILE A 1 355 ? 12.789 -1.024 1.541 1.00 92.25 355 ILE A O 1
ATOM 2699 N N . PHE A 1 356 ? 12.286 1.122 1.136 1.00 89.88 356 PHE A N 1
ATOM 2700 C CA . PHE A 1 356 ? 13.043 1.172 -0.121 1.00 89.88 356 PHE A CA 1
ATOM 2701 C C . PHE A 1 356 ? 14.537 0.903 0.082 1.00 89.88 356 PHE A C 1
ATOM 2703 O O . PHE A 1 356 ? 15.140 0.211 -0.732 1.00 89.88 356 PHE A O 1
ATOM 2710 N N . LEU A 1 357 ? 15.133 1.386 1.173 1.00 89.19 357 LEU A N 1
ATOM 2711 C CA . LEU A 1 357 ? 16.519 1.081 1.527 1.00 89.19 357 LEU A CA 1
ATOM 2712 C C . LEU A 1 357 ? 16.742 -0.416 1.777 1.00 89.19 357 LEU A C 1
ATOM 2714 O O . LEU A 1 357 ? 17.679 -0.988 1.227 1.00 89.19 357 LEU A O 1
ATOM 2718 N N . GLU A 1 358 ? 15.897 -1.061 2.587 1.00 89.25 358 GLU A N 1
ATOM 2719 C CA . GLU A 1 358 ? 16.023 -2.496 2.885 1.00 89.25 358 GLU A CA 1
ATOM 2720 C C . GLU A 1 358 ? 15.767 -3.356 1.637 1.00 89.25 358 GLU A C 1
ATOM 2722 O O . GLU A 1 358 ? 16.402 -4.396 1.467 1.00 89.25 358 GLU A O 1
ATOM 2727 N N . LEU A 1 359 ? 14.880 -2.904 0.744 1.00 85.50 359 LEU A N 1
ATOM 2728 C CA . LEU A 1 359 ? 14.586 -3.569 -0.525 1.00 85.50 359 LEU A CA 1
ATOM 2729 C C . LEU A 1 359 ? 15.705 -3.427 -1.561 1.00 85.50 359 LEU A C 1
ATOM 2731 O O . LEU A 1 359 ? 15.889 -4.365 -2.332 1.00 85.50 359 LEU A O 1
ATOM 2735 N N . THR A 1 360 ? 16.393 -2.276 -1.593 1.00 83.44 360 THR A N 1
ATOM 2736 C CA . THR A 1 360 ? 17.447 -1.952 -2.577 1.00 83.44 360 THR A CA 1
ATOM 2737 C C . THR A 1 360 ? 18.854 -2.326 -2.134 1.00 83.44 360 THR A C 1
ATOM 2739 O O . THR A 1 360 ? 19.752 -2.430 -2.965 1.00 83.44 360 THR A O 1
ATOM 2742 N N . ASN A 1 361 ? 19.053 -2.496 -0.822 1.00 84.62 361 ASN A N 1
ATOM 2743 C CA . ASN A 1 361 ? 20.343 -2.757 -0.184 1.00 84.62 361 ASN A CA 1
ATOM 2744 C C . ASN A 1 361 ? 21.430 -1.701 -0.492 1.00 84.62 361 ASN A C 1
ATOM 2746 O O . ASN A 1 361 ? 22.625 -1.955 -0.347 1.00 84.62 361 ASN A O 1
ATOM 2750 N N . ASN A 1 362 ? 21.031 -0.481 -0.865 1.00 83.06 362 ASN A N 1
ATOM 2751 C CA . ASN A 1 362 ? 21.956 0.597 -1.195 1.00 83.06 362 ASN A CA 1
ATOM 2752 C C . ASN A 1 362 ? 21.798 1.775 -0.222 1.00 83.06 362 ASN A C 1
ATOM 2754 O O . ASN A 1 362 ? 20.957 2.656 -0.398 1.00 83.06 362 ASN A O 1
ATOM 2758 N N . LEU A 1 363 ? 22.644 1.810 0.814 1.00 83.94 363 LEU A N 1
ATOM 2759 C CA . LEU A 1 363 ? 22.631 2.875 1.829 1.00 83.94 363 LEU A CA 1
ATOM 2760 C C . LEU A 1 363 ? 22.936 4.261 1.250 1.00 83.94 363 LEU A C 1
ATOM 2762 O O . LEU A 1 363 ? 22.527 5.265 1.834 1.00 83.94 363 LEU A O 1
ATOM 2766 N N . LEU A 1 364 ? 23.643 4.328 0.118 1.00 83.81 364 LEU A N 1
ATOM 2767 C CA . LEU A 1 364 ? 23.964 5.598 -0.522 1.00 83.81 364 LEU A CA 1
ATOM 2768 C C . LEU A 1 364 ? 22.693 6.265 -1.061 1.00 83.81 364 LEU A C 1
ATOM 2770 O O . LEU A 1 364 ? 22.593 7.481 -0.980 1.00 83.81 364 LEU A O 1
ATOM 2774 N N . LEU A 1 365 ? 21.688 5.501 -1.499 1.00 84.44 365 LEU A N 1
ATOM 2775 C CA . LEU A 1 365 ? 20.439 6.030 -2.058 1.00 84.44 365 LEU A CA 1
ATOM 2776 C C . LEU A 1 365 ? 19.577 6.811 -1.035 1.00 84.44 365 LEU A C 1
ATOM 2778 O O . LEU A 1 365 ? 18.783 7.670 -1.426 1.00 84.44 365 LEU A O 1
ATOM 2782 N N . LEU A 1 366 ? 19.773 6.564 0.269 1.00 86.69 366 LEU A N 1
ATOM 2783 C CA . LEU A 1 366 ? 18.948 7.074 1.375 1.00 86.69 366 LEU A CA 1
ATOM 2784 C C . LEU A 1 366 ? 18.732 8.604 1.355 1.00 86.69 366 LEU A C 1
ATOM 2786 O O . LEU A 1 366 ? 17.580 9.040 1.446 1.00 86.69 366 LEU A O 1
ATOM 2790 N N . PRO A 1 367 ? 19.767 9.463 1.240 1.00 88.75 367 PRO A N 1
ATOM 2791 C CA . PRO A 1 367 ? 19.571 10.908 1.324 1.00 88.75 367 PRO A CA 1
ATOM 2792 C C . PRO A 1 367 ? 18.740 11.454 0.157 1.00 88.75 367 PRO A C 1
ATOM 2794 O O . PRO A 1 367 ? 17.900 12.330 0.365 1.00 88.75 367 PRO A O 1
ATOM 2797 N N . ILE A 1 368 ? 18.928 10.916 -1.055 1.00 89.44 368 ILE A N 1
ATOM 2798 C CA . ILE A 1 368 ? 18.154 11.329 -2.232 1.00 89.44 368 ILE A CA 1
ATOM 2799 C C . ILE A 1 368 ? 16.704 10.897 -2.081 1.00 89.44 368 ILE A C 1
ATOM 2801 O O . ILE A 1 368 ? 15.813 11.732 -2.236 1.00 89.44 368 ILE A O 1
ATOM 2805 N N . THR A 1 369 ? 16.451 9.626 -1.753 1.00 91.19 369 THR A N 1
ATOM 2806 C CA . THR A 1 369 ? 15.077 9.151 -1.557 1.00 91.19 369 THR A CA 1
ATOM 2807 C C . THR A 1 369 ? 14.377 9.978 -0.493 1.00 91.19 369 THR A C 1
ATOM 2809 O O . THR A 1 369 ? 13.242 10.386 -0.702 1.00 91.19 369 THR A O 1
ATOM 2812 N N . MET A 1 370 ? 15.054 10.323 0.605 1.00 93.38 370 MET A N 1
ATOM 2813 C CA . MET A 1 370 ? 14.473 11.166 1.649 1.00 93.38 370 MET A CA 1
ATOM 2814 C C . MET A 1 370 ? 14.071 12.556 1.132 1.00 93.38 370 MET A C 1
ATOM 2816 O O . MET A 1 370 ? 12.957 13.001 1.406 1.00 93.38 370 MET A O 1
ATOM 2820 N N . ILE A 1 371 ? 14.930 13.228 0.358 1.00 93.50 371 ILE A N 1
ATOM 2821 C CA . ILE A 1 371 ? 14.610 14.535 -0.243 1.00 93.50 371 ILE A CA 1
ATOM 2822 C C . ILE A 1 371 ? 13.410 14.413 -1.191 1.00 93.50 371 ILE A C 1
ATOM 2824 O O . ILE A 1 371 ? 12.464 15.196 -1.093 1.00 93.50 371 ILE A O 1
ATOM 2828 N N . VAL A 1 372 ? 13.416 13.406 -2.066 1.00 95.44 372 VAL A N 1
ATOM 2829 C CA . VAL A 1 372 ? 12.338 13.142 -3.032 1.00 95.44 372 VAL A CA 1
ATOM 2830 C C . VAL A 1 372 ? 11.004 12.899 -2.327 1.00 95.44 372 VAL A C 1
ATOM 2832 O O . VAL A 1 372 ? 9.995 13.497 -2.699 1.00 95.44 372 VAL A O 1
ATOM 2835 N N . LEU A 1 373 ? 11.004 12.068 -1.282 1.00 96.12 373 LEU A N 1
ATOM 2836 C CA . LEU A 1 373 ? 9.824 11.750 -0.477 1.00 96.12 373 LEU A CA 1
ATOM 2837 C C . LEU A 1 373 ? 9.266 13.000 0.219 1.00 96.12 373 LEU A C 1
ATOM 2839 O O . LEU A 1 373 ? 8.056 13.224 0.193 1.00 96.12 373 LEU A O 1
ATOM 2843 N N . LEU A 1 374 ? 10.131 13.839 0.803 1.00 96.06 374 LEU A N 1
ATOM 2844 C CA . LEU A 1 374 ? 9.720 15.075 1.477 1.00 96.06 374 LEU A CA 1
ATOM 2845 C C . LEU A 1 374 ? 9.105 16.084 0.501 1.00 96.06 374 LEU A C 1
ATOM 2847 O O . LEU A 1 374 ? 8.062 16.667 0.807 1.00 96.06 374 LEU A O 1
ATOM 2851 N N . ILE A 1 375 ? 9.709 16.266 -0.677 1.00 97.25 375 ILE A N 1
ATOM 2852 C CA . ILE A 1 375 ? 9.172 17.150 -1.720 1.00 97.25 375 ILE A CA 1
ATOM 2853 C C . ILE A 1 375 ? 7.820 16.622 -2.205 1.00 97.25 375 ILE A C 1
ATOM 2855 O O . ILE A 1 375 ? 6.839 17.364 -2.194 1.00 97.25 375 ILE A O 1
ATOM 2859 N N . ALA A 1 376 ? 7.741 15.340 -2.570 1.00 97.75 376 ALA A N 1
ATOM 2860 C CA . ALA A 1 376 ? 6.516 14.740 -3.091 1.00 97.75 376 ALA A CA 1
ATOM 2861 C C . ALA A 1 376 ? 5.366 14.779 -2.077 1.00 97.75 376 ALA A C 1
ATOM 2863 O O . ALA A 1 376 ? 4.240 15.125 -2.440 1.00 97.75 376 ALA A O 1
ATOM 2864 N N . LYS A 1 377 ? 5.652 14.499 -0.798 1.00 96.75 377 LYS A N 1
ATOM 2865 C CA . LYS A 1 377 ? 4.673 14.642 0.284 1.00 96.75 377 LYS A CA 1
ATOM 2866 C C . LYS A 1 377 ? 4.201 16.085 0.420 1.00 96.75 377 LYS A C 1
ATOM 2868 O O . LYS A 1 377 ? 2.999 16.313 0.444 1.00 96.75 377 LYS A O 1
ATOM 2873 N N . THR A 1 378 ? 5.127 17.044 0.485 1.00 96.81 378 THR A N 1
ATOM 2874 C CA . THR A 1 378 ? 4.788 18.467 0.662 1.00 96.81 378 THR A CA 1
ATOM 2875 C C . THR A 1 378 ? 3.907 18.966 -0.479 1.00 96.81 378 THR A C 1
ATOM 2877 O O . THR A 1 378 ? 2.904 19.628 -0.238 1.00 96.81 378 THR A O 1
ATOM 2880 N N . VAL A 1 379 ? 4.243 18.602 -1.720 1.00 97.62 379 VAL A N 1
ATOM 2881 C CA . VAL A 1 379 ? 3.438 18.944 -2.898 1.00 97.62 379 VAL A CA 1
ATOM 2882 C C . VAL A 1 379 ? 2.067 18.275 -2.833 1.00 97.62 379 VAL A C 1
ATOM 2884 O O . VAL A 1 379 ? 1.068 18.938 -3.090 1.00 97.62 379 VAL A O 1
ATOM 2887 N N . GLY A 1 380 ? 1.988 16.998 -2.452 1.00 96.56 380 GLY A N 1
ATOM 2888 C CA . GLY A 1 380 ? 0.712 16.304 -2.281 1.00 96.56 380 GLY A CA 1
ATOM 2889 C C . GLY A 1 380 ? -0.182 16.947 -1.210 1.00 96.56 380 GLY A C 1
ATOM 2890 O O . GLY A 1 380 ? -1.375 17.151 -1.453 1.00 96.56 380 GLY A O 1
ATOM 2891 N N . ASP A 1 381 ? 0.395 17.300 -0.054 1.00 94.81 381 ASP A N 1
ATOM 2892 C CA . ASP A 1 381 ? -0.293 17.924 1.091 1.00 94.81 381 ASP A CA 1
ATOM 2893 C C . ASP A 1 381 ? -0.989 19.240 0.706 1.00 94.81 381 ASP A C 1
ATOM 2895 O O . ASP A 1 381 ? -1.997 19.600 1.310 1.00 94.81 381 ASP A O 1
ATOM 2899 N N . CYS A 1 382 ? -0.528 19.928 -0.345 1.00 95.56 382 CYS A N 1
ATOM 2900 C CA . CYS A 1 382 ? -1.171 21.143 -0.845 1.00 95.56 382 CYS A CA 1
ATOM 2901 C C . CYS A 1 382 ? -2.524 20.916 -1.546 1.00 95.56 382 CYS A C 1
ATOM 2903 O O . CYS A 1 382 ? -3.275 21.877 -1.705 1.00 95.56 382 CYS A O 1
ATOM 2905 N N . PHE A 1 383 ? -2.840 19.697 -1.999 1.00 95.75 383 PHE A N 1
ATOM 2906 C CA . PHE A 1 383 ? -3.999 19.450 -2.871 1.00 95.75 383 PHE A CA 1
ATOM 2907 C C . PHE A 1 383 ? -5.078 18.559 -2.248 1.00 95.75 383 PHE A C 1
ATOM 2909 O O . PHE A 1 383 ? -6.266 18.835 -2.416 1.00 95.75 383 PHE A O 1
ATOM 2916 N N . ASN A 1 384 ? -4.702 17.465 -1.582 1.00 94.69 384 ASN A N 1
ATOM 2917 C CA . ASN A 1 384 ? -5.656 16.530 -0.976 1.00 94.69 384 ASN A CA 1
ATOM 2918 C C . ASN A 1 384 ? -5.047 15.734 0.185 1.00 94.69 384 ASN A C 1
ATOM 2920 O O . ASN A 1 384 ? -3.823 15.661 0.268 1.00 94.69 384 ASN A O 1
ATOM 2924 N N . PRO A 1 385 ? -5.869 15.130 1.063 1.00 92.56 385 PRO A N 1
ATOM 2925 C CA . PRO A 1 385 ? -5.400 14.216 2.106 1.00 92.56 385 PRO A CA 1
ATOM 2926 C C . PRO A 1 385 ? -4.810 12.914 1.543 1.00 92.56 385 PRO A C 1
ATOM 2928 O O . PRO A 1 385 ? -4.872 12.637 0.334 1.00 92.56 385 PRO A O 1
ATOM 2931 N N . SER A 1 386 ? -4.227 12.107 2.432 1.00 93.50 386 SER A N 1
ATOM 2932 C CA . SER A 1 386 ? -3.693 10.794 2.067 1.00 93.50 386 SER A CA 1
ATOM 2933 C C . SER A 1 386 ? -4.796 9.873 1.532 1.00 93.50 386 SER A C 1
ATOM 2935 O O . SER A 1 386 ? -5.975 9.975 1.884 1.00 93.50 386 SER A O 1
ATOM 2937 N N . ILE A 1 387 ? -4.424 8.921 0.675 1.00 93.94 387 ILE A N 1
ATOM 2938 C CA . ILE A 1 387 ? -5.377 7.944 0.132 1.00 93.94 387 ILE A CA 1
ATOM 2939 C C . ILE A 1 387 ? -6.094 7.148 1.233 1.00 93.94 387 ILE A C 1
ATOM 2941 O O . ILE A 1 387 ? -7.274 6.818 1.099 1.00 93.94 387 ILE A O 1
ATOM 2945 N N . TYR A 1 388 ? -5.400 6.853 2.335 1.00 91.50 388 TYR A N 1
ATOM 2946 C CA . TYR A 1 388 ? -5.959 6.097 3.449 1.00 91.50 388 TYR A CA 1
ATOM 2947 C C . TYR A 1 388 ? -6.970 6.922 4.251 1.00 91.50 388 TYR A C 1
ATOM 2949 O O . TYR A 1 388 ? -8.028 6.382 4.576 1.00 91.50 388 TYR A O 1
ATOM 2957 N N . GLU A 1 389 ? -6.719 8.215 4.480 1.00 91.50 389 GLU A N 1
ATOM 2958 C CA . GLU A 1 389 ? -7.695 9.146 5.071 1.00 91.50 389 GLU A CA 1
ATOM 2959 C C . GLU A 1 389 ? -8.966 9.240 4.221 1.00 91.50 389 GLU A C 1
ATOM 2961 O O . GLU A 1 389 ? -10.065 9.025 4.732 1.00 91.50 389 GLU A O 1
ATOM 2966 N N . ILE A 1 390 ? -8.827 9.418 2.902 1.00 92.62 390 ILE A N 1
ATOM 2967 C CA . ILE A 1 390 ? -9.971 9.455 1.973 1.00 92.62 390 ILE A CA 1
ATOM 2968 C C . ILE A 1 390 ? -10.824 8.181 2.101 1.00 92.62 390 ILE A C 1
ATOM 2970 O O . ILE A 1 390 ? -12.057 8.230 2.135 1.00 92.62 390 ILE A O 1
ATOM 2974 N N . ILE A 1 391 ? -10.186 7.010 2.187 1.00 91.94 391 ILE A N 1
ATOM 2975 C CA . ILE A 1 391 ? -10.893 5.731 2.345 1.00 91.94 391 ILE A CA 1
ATOM 2976 C C . ILE A 1 391 ? -11.560 5.620 3.725 1.00 91.94 391 ILE A C 1
ATOM 2978 O O . ILE A 1 391 ? -12.642 5.030 3.824 1.00 91.94 391 ILE A O 1
ATOM 2982 N N . LEU A 1 392 ? -10.933 6.136 4.787 1.00 91.81 392 LEU A N 1
ATOM 2983 C CA . LEU A 1 392 ? -11.508 6.166 6.136 1.00 91.81 392 LEU A CA 1
ATOM 2984 C C . LEU A 1 392 ? -12.780 7.021 6.170 1.00 91.81 392 LEU A C 1
ATOM 2986 O O . LEU A 1 392 ? -13.813 6.546 6.658 1.00 91.81 392 LEU A O 1
ATOM 2990 N N . GLU A 1 393 ? -12.738 8.211 5.567 1.00 90.75 393 GLU A N 1
ATOM 2991 C CA . GLU A 1 393 ? -13.888 9.109 5.431 1.00 90.75 393 GLU A CA 1
ATOM 2992 C C . GLU A 1 393 ? -15.020 8.477 4.616 1.00 90.75 393 GLU A C 1
ATOM 2994 O O . GLU A 1 393 ? -16.172 8.460 5.052 1.00 90.75 393 GLU A O 1
ATOM 2999 N N . LEU A 1 394 ? -14.707 7.877 3.458 1.00 90.94 394 LEU A N 1
ATOM 3000 C CA . LEU A 1 394 ? -15.700 7.192 2.620 1.00 90.94 394 LEU A CA 1
ATOM 3001 C C . LEU A 1 394 ? -16.380 6.016 3.338 1.00 90.94 394 LEU A C 1
ATOM 3003 O O . LEU A 1 394 ? -17.512 5.659 3.002 1.00 90.94 394 LEU A O 1
ATOM 3007 N N . LYS A 1 395 ? -15.704 5.401 4.315 1.00 90.00 395 LYS A N 1
ATOM 3008 C CA . LYS A 1 395 ? -16.274 4.349 5.169 1.00 90.00 395 LYS A CA 1
ATOM 3009 C C . LYS A 1 395 ? -17.060 4.892 6.364 1.00 90.00 395 LYS A C 1
ATOM 3011 O O . LYS A 1 395 ? -17.708 4.095 7.041 1.00 90.00 395 LYS A O 1
ATOM 3016 N N . GLY A 1 396 ? -17.007 6.197 6.630 1.00 90.00 396 GLY A N 1
ATOM 3017 C CA . GLY A 1 396 ? -17.652 6.827 7.782 1.00 90.00 396 GLY A CA 1
ATOM 3018 C C . GLY A 1 396 ? -17.060 6.382 9.120 1.00 90.00 396 GLY A C 1
ATOM 3019 O O . GLY A 1 396 ? -17.787 6.287 10.110 1.00 90.00 396 GLY A O 1
ATOM 3020 N N . LEU A 1 397 ? -15.768 6.033 9.152 1.00 89.44 397 LEU A N 1
ATOM 3021 C CA . LEU A 1 397 ? -15.095 5.659 10.394 1.00 89.44 397 LEU A CA 1
ATOM 3022 C C . LEU A 1 397 ? -14.671 6.929 11.149 1.00 89.44 397 LEU A C 1
ATOM 3024 O O . LEU A 1 397 ? -13.990 7.762 10.559 1.00 89.44 397 LEU A O 1
ATOM 3028 N N . PRO A 1 398 ? -15.031 7.085 12.437 1.00 87.25 398 PRO A N 1
ATOM 3029 C CA . PRO A 1 398 ? -14.594 8.229 13.226 1.00 87.25 398 PRO A CA 1
ATOM 3030 C C . PRO A 1 398 ? -13.098 8.090 13.532 1.00 87.25 398 PRO A C 1
ATOM 3032 O O . PRO A 1 398 ? -12.704 7.306 14.400 1.00 87.25 398 PRO A O 1
ATOM 3035 N N . PHE A 1 399 ? -12.275 8.830 12.794 1.00 86.25 399 PHE A N 1
ATOM 3036 C CA . PHE A 1 399 ? -10.836 8.956 13.004 1.00 86.25 399 PHE A CA 1
ATOM 3037 C C . PHE A 1 399 ? -10.533 10.347 13.570 1.00 86.25 399 PHE A C 1
ATOM 3039 O O . PHE A 1 399 ? -11.210 11.311 13.223 1.00 86.25 399 PHE A O 1
ATOM 3046 N N . LEU A 1 400 ? -9.579 10.430 14.498 1.00 86.00 400 LEU A N 1
ATOM 3047 C CA . LEU A 1 400 ? -9.171 11.686 15.120 1.00 86.00 400 LEU A CA 1
ATOM 3048 C C . LEU A 1 400 ? -7.730 11.968 14.714 1.00 86.00 400 LEU A C 1
ATOM 3050 O O . LEU A 1 400 ? -6.838 11.194 15.069 1.00 86.00 400 LEU A O 1
ATOM 3054 N N . ASP A 1 401 ? -7.528 13.071 14.005 1.00 83.50 401 ASP A N 1
ATOM 3055 C CA . ASP A 1 401 ? -6.208 13.483 13.544 1.00 83.50 401 ASP A CA 1
ATOM 3056 C C . ASP A 1 401 ? -5.307 13.931 14.697 1.00 83.50 401 ASP A C 1
ATOM 3058 O O . ASP A 1 401 ? -5.759 14.293 15.787 1.00 83.50 401 ASP A O 1
ATOM 3062 N N . ALA A 1 402 ? -3.997 13.919 14.445 1.00 80.19 402 ALA A N 1
ATOM 3063 C CA . ALA A 1 402 ? -2.999 14.316 15.436 1.00 80.19 402 ALA A CA 1
ATOM 3064 C C . ALA A 1 402 ? -3.118 15.795 15.839 1.00 80.19 402 ALA A C 1
ATOM 3066 O O . ALA A 1 402 ? -2.815 16.147 16.978 1.00 80.19 402 ALA A O 1
ATOM 3067 N N . ASN A 1 403 ? -3.562 16.650 14.913 1.00 82.69 403 ASN A N 1
ATOM 3068 C CA . ASN A 1 403 ? -3.727 18.081 15.131 1.00 82.69 403 ASN A CA 1
ATOM 3069 C C . ASN A 1 403 ? -5.165 18.502 14.801 1.00 82.69 403 ASN A C 1
ATOM 3071 O O . ASN A 1 403 ? -5.692 18.068 13.778 1.00 82.69 403 ASN A O 1
ATOM 3075 N N . PRO A 1 404 ? -5.789 19.373 15.613 1.00 85.62 404 PRO A N 1
ATOM 3076 C CA . PRO A 1 404 ? -7.095 19.931 15.290 1.00 85.62 404 PRO A CA 1
ATOM 3077 C C . PRO A 1 404 ? -7.003 20.880 14.090 1.00 85.62 404 PRO A C 1
ATOM 3079 O O . PRO A 1 404 ? -5.976 21.533 13.868 1.00 85.62 404 PRO A O 1
ATOM 3082 N N . GLU A 1 405 ? -8.104 21.013 13.351 1.00 86.19 405 GLU A N 1
ATOM 3083 C CA . GLU A 1 405 ? -8.169 21.951 12.234 1.00 86.19 405 GLU A CA 1
ATOM 3084 C C . GLU A 1 405 ? -8.027 23.408 12.722 1.00 86.19 405 GLU A C 1
ATOM 3086 O O . GLU A 1 405 ? -8.462 23.743 13.831 1.00 86.19 405 GLU A O 1
ATOM 3091 N N . PRO A 1 406 ? -7.451 24.323 11.917 1.00 87.44 406 PRO A N 1
ATOM 3092 C CA . PRO A 1 406 ? -7.158 25.688 12.362 1.00 87.44 406 PRO A CA 1
ATOM 3093 C C . PRO A 1 406 ? -8.368 26.469 12.894 1.00 87.44 406 PRO A C 1
ATOM 3095 O O . PRO A 1 406 ? -8.213 27.284 13.803 1.00 87.44 406 PRO A O 1
ATOM 3098 N N . TRP A 1 407 ? -9.569 26.212 12.369 1.00 87.31 407 TRP A N 1
ATOM 3099 C CA . TRP A 1 407 ? -10.807 26.864 12.807 1.00 87.31 407 TRP A CA 1
ATOM 3100 C C . TRP A 1 407 ? -11.306 26.364 14.171 1.00 87.31 407 TRP A C 1
ATOM 3102 O O . TRP A 1 407 ? -12.015 27.092 14.861 1.00 87.31 407 TRP A O 1
ATOM 3112 N N . MET A 1 408 ? -10.887 25.170 14.610 1.00 89.81 408 MET A N 1
ATOM 3113 C CA . MET A 1 408 ? -11.252 24.612 15.917 1.00 89.81 408 MET A CA 1
ATOM 3114 C C . MET A 1 408 ? -10.503 25.276 17.082 1.00 89.81 408 MET A C 1
ATOM 3116 O O . MET A 1 408 ? -10.849 25.046 18.236 1.00 89.81 408 MET A O 1
ATOM 3120 N N . ARG A 1 409 ? -9.490 26.115 16.814 1.00 88.06 409 ARG A N 1
ATOM 3121 C CA . ARG A 1 409 ? -8.670 26.771 17.853 1.00 88.06 409 ARG A CA 1
ATOM 3122 C C . ARG A 1 409 ? -9.468 27.680 18.787 1.00 88.06 409 ARG A C 1
ATOM 3124 O O . ARG A 1 409 ? -9.070 27.852 19.933 1.00 88.06 409 ARG A O 1
ATOM 3131 N N . ASN A 1 410 ? -10.562 28.252 18.292 1.00 90.00 410 ASN A N 1
ATOM 3132 C CA . ASN A 1 410 ? -11.405 29.168 19.058 1.00 90.00 410 ASN A CA 1
ATOM 3133 C C . ASN A 1 410 ? -12.586 28.461 19.738 1.00 90.00 410 ASN A C 1
ATOM 3135 O O . ASN A 1 410 ? -13.313 29.113 20.478 1.00 90.00 410 ASN A O 1
ATOM 3139 N N . LEU A 1 411 ? -12.783 27.161 19.490 1.00 90.12 411 LEU A N 1
ATOM 3140 C CA . LEU A 1 411 ? -13.872 26.404 20.097 1.00 90.12 411 LEU A CA 1
ATOM 3141 C C . LEU A 1 411 ? -13.503 26.005 21.518 1.00 90.12 411 LEU A C 1
ATOM 3143 O O . LEU A 1 411 ? -12.449 25.411 21.764 1.00 90.12 411 LEU A O 1
ATOM 3147 N N . THR A 1 412 ? -14.401 26.285 22.455 1.00 91.06 412 THR A N 1
ATOM 3148 C CA . THR A 1 412 ? -14.228 25.853 23.843 1.00 91.06 412 THR A CA 1
ATOM 3149 C C . THR A 1 412 ? -14.998 24.567 24.124 1.00 91.06 412 THR A C 1
ATOM 3151 O O . THR A 1 412 ? -16.002 24.243 23.490 1.00 91.06 412 THR A O 1
ATOM 3154 N N . VAL A 1 413 ? -14.545 23.812 25.129 1.00 88.44 413 VAL A N 1
ATOM 3155 C CA . VAL A 1 413 ? -15.253 22.602 25.582 1.00 88.44 413 VAL A CA 1
ATOM 3156 C C . VAL A 1 413 ? -16.660 22.940 26.099 1.00 88.44 413 VAL A C 1
ATOM 3158 O O . VAL A 1 413 ? -17.554 22.108 25.973 1.00 88.44 413 VAL A O 1
ATOM 3161 N N . GLY A 1 414 ? -16.866 24.153 26.632 1.00 87.50 414 GLY A N 1
ATOM 3162 C CA . GLY A 1 414 ? -18.170 24.637 27.098 1.00 87.50 414 GLY A CA 1
ATOM 3163 C C . GLY A 1 414 ? -19.193 24.734 25.968 1.00 87.50 414 GLY A C 1
ATOM 3164 O O . GLY A 1 414 ? -20.245 24.116 26.052 1.00 87.50 414 GLY A O 1
ATOM 3165 N N . GLU A 1 415 ? -18.830 25.376 24.855 1.00 87.56 415 GLU A N 1
ATOM 3166 C CA . GLU A 1 415 ? -19.699 25.491 23.670 1.00 87.56 415 GLU A CA 1
ATOM 3167 C C . GLU A 1 415 ? -20.099 24.116 23.111 1.00 87.56 415 GLU A C 1
ATOM 3169 O O . GLU A 1 415 ? -21.243 23.886 22.720 1.00 87.56 415 GLU A O 1
ATOM 3174 N N . LEU A 1 416 ? -19.165 23.161 23.110 1.00 84.19 416 LEU A N 1
ATOM 3175 C CA . LEU A 1 416 ? -19.422 21.778 22.700 1.00 84.19 416 LEU A CA 1
ATOM 3176 C C . LEU A 1 416 ? -20.322 21.017 23.684 1.00 84.19 416 LEU A C 1
ATOM 3178 O O . LEU A 1 416 ? -21.045 20.106 23.268 1.00 84.19 416 LEU A O 1
ATOM 3182 N N . ALA A 1 417 ? -20.248 21.342 24.976 1.00 83.56 417 ALA A N 1
ATOM 3183 C CA . ALA A 1 417 ? -21.091 20.754 26.009 1.00 83.56 417 ALA A CA 1
ATOM 3184 C C . ALA A 1 417 ? -22.525 21.300 25.939 1.00 83.56 417 ALA A C 1
ATOM 3186 O O . ALA A 1 417 ? -23.460 20.512 26.065 1.00 83.56 417 ALA A O 1
ATOM 3187 N N . ASP A 1 418 ? -22.691 22.592 25.647 1.00 82.75 418 ASP A N 1
ATOM 3188 C CA . ASP A 1 418 ? -23.994 23.267 25.566 1.00 82.75 418 ASP A CA 1
ATOM 3189 C C . ASP A 1 418 ? -24.856 22.762 24.398 1.00 82.75 418 ASP A C 1
ATOM 3191 O O . ASP A 1 418 ? -26.081 22.693 24.496 1.00 82.75 418 ASP A O 1
ATOM 3195 N N . VAL A 1 419 ? -24.225 22.361 23.290 1.00 86.69 419 VAL A N 1
ATOM 3196 C CA . VAL A 1 419 ? -24.918 21.801 22.114 1.00 86.69 419 VAL A CA 1
ATOM 3197 C C . VAL A 1 419 ? -25.342 20.341 22.334 1.00 86.69 419 VAL A C 1
ATOM 3199 O O . VAL A 1 419 ? -26.224 19.830 21.636 1.00 86.69 419 VAL A O 1
ATOM 3202 N N . LYS A 1 420 ? -24.716 19.628 23.279 1.00 83.62 420 LYS A N 1
ATOM 3203 C CA . LYS A 1 420 ? -24.981 18.204 23.508 1.00 83.62 420 LYS A CA 1
ATOM 3204 C C . LYS A 1 420 ? -26.131 17.985 24.496 1.00 83.62 420 LYS A C 1
ATOM 3206 O O . LYS A 1 420 ? -26.352 18.793 25.392 1.00 83.62 420 LYS A O 1
ATOM 3211 N N . PRO A 1 421 ? -26.870 16.866 24.361 1.00 81.88 421 PRO A N 1
ATOM 3212 C CA . PRO A 1 421 ? -27.912 16.523 25.319 1.00 81.88 421 PRO A CA 1
ATOM 3213 C C . PRO A 1 421 ? -27.329 16.371 26.733 1.00 81.88 421 PRO A C 1
ATOM 3215 O O . PRO A 1 421 ? -26.158 15.995 26.875 1.00 81.88 421 PRO A O 1
ATOM 3218 N N . PRO A 1 422 ? -28.144 16.615 27.776 1.00 82.81 422 PRO A N 1
ATOM 3219 C CA . PRO A 1 422 ? -27.693 16.553 29.158 1.00 82.81 422 PRO A CA 1
ATOM 3220 C C . PRO A 1 422 ? -27.093 15.183 29.479 1.00 82.81 422 PRO A C 1
ATOM 3222 O O . PRO A 1 422 ? -27.609 14.135 29.079 1.00 82.81 422 PRO A O 1
ATOM 3225 N N . VAL A 1 423 ? -25.982 15.201 30.213 1.00 86.56 423 VAL A N 1
ATOM 3226 C CA . VAL A 1 423 ? -25.227 13.996 30.557 1.00 86.56 423 VAL A CA 1
ATOM 3227 C C . VAL A 1 423 ? -26.058 13.099 31.472 1.00 86.56 423 VAL A C 1
ATOM 3229 O O . VAL A 1 423 ? -26.545 13.530 32.515 1.00 86.56 423 VAL A O 1
ATOM 3232 N N . VAL A 1 424 ? -26.185 11.823 31.107 1.00 90.12 424 VAL A N 1
ATOM 3233 C CA . VAL A 1 424 ? -26.843 10.821 31.952 1.00 90.12 424 VAL A CA 1
ATOM 3234 C C . VAL A 1 424 ? -25.887 10.398 33.065 1.00 90.12 424 VAL A C 1
ATOM 3236 O O . VAL A 1 424 ? -24.894 9.716 32.813 1.00 90.12 424 VAL A O 1
ATOM 3239 N N . THR A 1 425 ? -26.192 10.806 34.295 1.00 90.94 425 THR A N 1
ATOM 3240 C CA . THR A 1 425 ? -25.400 10.523 35.499 1.00 90.94 425 THR A CA 1
ATOM 3241 C C . THR A 1 425 ? -26.031 9.412 36.343 1.00 90.94 425 THR A C 1
ATOM 3243 O O . THR A 1 425 ? -27.249 9.192 36.319 1.00 90.94 425 THR A O 1
ATOM 3246 N N . LEU A 1 426 ? -25.189 8.711 37.105 1.00 91.50 426 LEU A N 1
ATOM 3247 C CA . LEU A 1 426 ? -25.593 7.759 38.145 1.00 91.50 426 LEU A CA 1
ATOM 3248 C C . LEU A 1 426 ? -25.041 8.230 39.495 1.00 91.50 426 LEU A C 1
ATOM 3250 O O . LEU A 1 426 ? -23.975 8.839 39.530 1.00 91.50 426 LEU A O 1
ATOM 3254 N N . CYS A 1 427 ? -25.731 7.940 40.593 1.00 89.88 427 CYS A N 1
ATOM 3255 C CA . CYS A 1 427 ? -25.222 8.236 41.936 1.00 89.88 427 CYS A CA 1
ATOM 3256 C C . CYS A 1 427 ? -24.277 7.138 42.449 1.00 89.88 427 CYS A C 1
ATOM 3258 O O . CYS A 1 427 ? -24.314 6.001 41.965 1.00 89.88 427 CYS A O 1
ATOM 3260 N N . GLY A 1 428 ? -23.446 7.456 43.448 1.00 87.94 428 GLY A N 1
ATOM 3261 C CA . GLY A 1 428 ? -22.566 6.485 44.109 1.00 87.94 428 GLY A CA 1
ATOM 3262 C C . GLY A 1 428 ? -23.347 5.314 44.713 1.00 87.94 428 GLY A C 1
ATOM 3263 O O . GLY A 1 428 ? -22.926 4.158 44.627 1.00 87.94 428 GLY A O 1
ATOM 3264 N N . VAL A 1 429 ? -24.545 5.599 45.229 1.00 89.12 429 VAL A N 1
ATOM 3265 C CA . VAL A 1 429 ? -25.542 4.601 45.633 1.00 89.12 429 VAL A CA 1
ATOM 3266 C C . VAL A 1 429 ? -26.798 4.787 44.787 1.00 89.12 429 VAL A C 1
ATOM 3268 O O . VAL A 1 429 ? -27.561 5.727 44.986 1.00 89.12 429 VAL A O 1
ATOM 3271 N N . GLU A 1 430 ? -27.024 3.877 43.838 1.00 90.25 430 GLU A N 1
ATOM 3272 C CA . GLU A 1 430 ? -28.107 3.988 42.856 1.00 90.25 430 GLU A CA 1
ATOM 3273 C C . GLU A 1 430 ? -29.095 2.814 42.931 1.00 90.25 430 GLU A C 1
ATOM 3275 O O . GLU A 1 430 ? -28.727 1.668 43.214 1.00 90.25 430 GLU A O 1
ATOM 3280 N N . LYS A 1 431 ? -30.375 3.082 42.635 1.00 92.56 431 LYS A N 1
ATOM 3281 C CA . LYS A 1 431 ? -31.402 2.031 42.556 1.00 92.56 431 LYS A CA 1
ATOM 3282 C C . LYS A 1 431 ? -31.172 1.142 41.333 1.00 92.56 431 LYS A C 1
ATOM 3284 O O . LYS A 1 431 ? -31.036 1.628 40.213 1.00 92.56 431 LYS A O 1
ATOM 3289 N N . VAL A 1 432 ? -31.242 -0.178 41.527 1.00 94.12 432 VAL A N 1
ATOM 3290 C CA . VAL A 1 432 ? -31.062 -1.167 40.444 1.00 94.12 432 VAL A CA 1
ATOM 3291 C C . VAL A 1 432 ? -32.061 -0.957 39.303 1.00 94.12 432 VAL A C 1
ATOM 3293 O O . VAL A 1 432 ? -31.676 -1.074 38.143 1.00 94.12 432 VAL A O 1
ATOM 3296 N N . SER A 1 433 ? -33.312 -0.596 39.613 1.00 94.56 433 SER A N 1
ATOM 3297 C CA . SER A 1 433 ? -34.325 -0.280 38.597 1.00 94.56 433 SER A CA 1
ATOM 3298 C C . SER A 1 433 ? -33.855 0.840 37.671 1.00 94.56 433 SER A C 1
ATOM 3300 O O . SER A 1 433 ? -33.802 0.642 36.463 1.00 94.56 433 SER A O 1
ATOM 3302 N N . ARG A 1 434 ? -33.371 1.953 38.237 1.00 93.50 434 ARG A N 1
ATOM 3303 C CA . ARG A 1 434 ? -32.843 3.086 37.471 1.00 93.50 434 ARG A CA 1
ATOM 3304 C C . ARG A 1 434 ? -31.635 2.696 36.624 1.00 93.50 434 ARG A C 1
ATOM 3306 O O . ARG A 1 434 ? -31.551 3.121 35.477 1.00 93.50 434 ARG A O 1
ATOM 3313 N N . ILE A 1 435 ? -30.727 1.864 37.141 1.00 94.00 435 ILE A N 1
ATOM 3314 C CA . ILE A 1 435 ? -29.594 1.355 36.350 1.00 94.00 435 ILE A CA 1
ATOM 3315 C C . ILE A 1 435 ? -30.107 0.577 35.130 1.00 94.00 435 ILE A C 1
ATOM 3317 O O . ILE A 1 435 ? -29.638 0.805 34.017 1.00 94.00 435 ILE A O 1
ATOM 3321 N N . VAL A 1 436 ? -31.076 -0.325 35.310 1.00 94.62 436 VAL A N 1
ATOM 3322 C CA . VAL A 1 436 ? -31.656 -1.105 34.204 1.00 94.62 436 VAL A CA 1
ATOM 3323 C C . VAL A 1 436 ? -32.380 -0.201 33.205 1.00 94.62 436 VAL A C 1
ATOM 3325 O O . VAL A 1 436 ? -32.206 -0.385 31.999 1.00 94.62 436 VAL A O 1
ATOM 3328 N N . ASP A 1 437 ? -33.126 0.792 33.684 1.00 94.94 437 ASP A N 1
ATOM 3329 C CA . ASP A 1 437 ? -33.838 1.757 32.843 1.00 94.94 437 ASP A CA 1
ATOM 3330 C C . ASP A 1 437 ? -32.858 2.576 31.992 1.00 94.94 437 ASP A C 1
ATOM 3332 O O . ASP A 1 437 ? -33.011 2.663 30.773 1.00 94.94 437 ASP A O 1
ATOM 3336 N N . VAL A 1 438 ? -31.782 3.088 32.599 1.00 93.69 438 VAL A N 1
ATOM 3337 C CA . VAL A 1 438 ? -30.707 3.797 31.887 1.00 93.69 438 VAL A CA 1
ATOM 3338 C C . VAL A 1 438 ? -30.045 2.887 30.853 1.00 93.69 438 VAL A C 1
ATOM 3340 O O . VAL A 1 438 ? -29.850 3.292 29.707 1.00 93.69 438 VAL A O 1
ATOM 3343 N N . LEU A 1 439 ? -29.736 1.638 31.213 1.00 94.44 439 LEU A N 1
ATOM 3344 C CA . LEU A 1 439 ? -29.092 0.680 30.311 1.00 94.44 439 LEU A CA 1
ATOM 3345 C C . LEU A 1 439 ? -29.976 0.239 29.137 1.00 94.44 439 LEU A C 1
ATOM 3347 O O . LEU A 1 439 ? -29.429 -0.197 28.119 1.00 94.44 439 LEU A O 1
ATOM 3351 N N . ARG A 1 440 ? -31.305 0.310 29.280 1.00 94.62 440 ARG A N 1
ATOM 3352 C CA . ARG A 1 440 ? -32.278 0.021 28.215 1.00 94.62 440 ARG A CA 1
ATOM 3353 C C . ARG A 1 440 ? -32.525 1.230 27.321 1.00 94.62 440 ARG A C 1
ATOM 3355 O O . ARG A 1 440 ? -32.598 1.063 26.108 1.00 94.62 440 ARG A O 1
ATOM 3362 N N . ASN A 1 441 ? -32.612 2.420 27.910 1.00 94.06 441 ASN A N 1
ATOM 3363 C CA . ASN A 1 441 ? -32.990 3.640 27.199 1.00 94.06 441 ASN A CA 1
ATOM 3364 C C . ASN A 1 441 ? -31.803 4.353 26.540 1.00 94.06 441 ASN A C 1
ATOM 3366 O O . ASN A 1 441 ? -32.005 5.176 25.652 1.00 94.06 441 ASN A O 1
ATOM 3370 N N . THR A 1 442 ? -30.567 4.049 26.949 1.00 92.56 442 THR A N 1
ATOM 3371 C CA . THR A 1 442 ? -29.363 4.706 26.420 1.00 92.56 442 THR A CA 1
ATOM 3372 C C . THR A 1 442 ? -28.419 3.732 25.719 1.00 92.56 442 THR A C 1
ATOM 3374 O O . THR A 1 442 ? -28.298 2.553 26.064 1.00 92.56 442 THR A O 1
ATOM 3377 N N . THR A 1 443 ? -27.700 4.246 24.720 1.00 92.62 443 THR A N 1
ATOM 3378 C CA . THR A 1 443 ? -26.647 3.523 23.988 1.00 92.62 443 THR A CA 1
ATOM 3379 C C . THR A 1 443 ? -25.238 3.850 24.494 1.00 92.62 443 THR A C 1
ATOM 3381 O O . THR A 1 443 ? -24.262 3.307 23.978 1.00 92.62 443 THR A O 1
ATOM 3384 N N . HIS A 1 444 ? -25.115 4.706 25.514 1.00 92.75 444 HIS A N 1
ATOM 3385 C CA . HIS A 1 444 ? -23.836 5.121 26.087 1.00 92.75 444 HIS A CA 1
ATOM 3386 C C . HIS A 1 444 ? -23.090 3.945 26.732 1.00 92.75 444 HIS A C 1
ATOM 3388 O O . HIS A 1 444 ? -23.686 3.078 27.368 1.00 92.75 444 HIS A O 1
ATOM 3394 N N . ASN A 1 445 ? -21.763 3.918 26.581 1.00 94.12 445 ASN A N 1
ATOM 3395 C CA . ASN A 1 445 ? -20.911 2.846 27.115 1.00 94.12 445 ASN A CA 1
ATOM 3396 C C . ASN A 1 445 ? -20.234 3.199 28.446 1.00 94.12 445 ASN A C 1
ATOM 3398 O O . ASN A 1 445 ? -19.595 2.338 29.051 1.00 94.12 445 ASN A O 1
ATOM 3402 N N . ALA A 1 446 ? -20.382 4.438 28.902 1.00 94.56 446 ALA A N 1
ATOM 3403 C CA . ALA A 1 446 ? -19.784 4.965 30.114 1.00 94.56 446 ALA A CA 1
ATOM 3404 C C . ALA A 1 446 ? -20.737 5.971 30.760 1.00 94.56 446 ALA A C 1
ATOM 3406 O O . ALA A 1 446 ? -21.376 6.745 30.048 1.00 94.56 446 ALA A O 1
ATOM 3407 N N . PHE A 1 447 ? -20.799 5.956 32.088 1.00 94.38 447 PHE A N 1
ATOM 3408 C CA . PHE A 1 447 ? -21.646 6.838 32.883 1.00 94.38 447 PHE A CA 1
ATOM 3409 C C . PHE A 1 447 ? -20.803 7.476 33.995 1.00 94.38 447 PHE A C 1
ATOM 3411 O O . PHE A 1 447 ? -20.135 6.740 34.732 1.00 94.38 447 PHE A O 1
ATOM 3418 N N . PRO A 1 448 ? -20.784 8.812 34.121 1.00 93.75 448 PRO A N 1
ATOM 3419 C CA . PRO A 1 448 ? -20.159 9.477 35.257 1.00 93.75 448 PRO A CA 1
ATOM 3420 C C . PRO A 1 448 ? -20.953 9.220 36.543 1.00 93.75 448 PRO A C 1
ATOM 3422 O O . PRO A 1 448 ? -22.188 9.231 36.538 1.00 93.75 448 PRO A O 1
ATOM 3425 N N . ILE A 1 449 ? -20.222 8.992 37.633 1.00 92.75 449 ILE A N 1
ATOM 3426 C CA . ILE A 1 449 ? -20.768 8.826 38.978 1.00 92.75 449 ILE A CA 1
ATOM 3427 C C . ILE A 1 449 ? -20.707 10.173 39.684 1.00 92.75 449 ILE A C 1
ATOM 3429 O O . ILE A 1 449 ? -19.618 10.724 39.859 1.00 92.75 449 ILE A O 1
ATOM 3433 N N . VAL A 1 450 ? -21.868 10.685 40.073 1.00 89.50 450 VAL A N 1
ATOM 3434 C CA . VAL A 1 450 ? -22.025 12.014 40.654 1.00 89.50 450 VAL A CA 1
ATOM 3435 C C . VAL A 1 450 ? -22.866 11.922 41.917 1.00 89.50 450 VAL A C 1
ATOM 3437 O O . VAL A 1 450 ? -23.993 11.427 41.856 1.00 89.50 450 VAL A O 1
ATOM 3440 N N . ASP A 1 451 ? -22.359 12.458 43.024 1.00 82.06 451 ASP A N 1
ATOM 3441 C CA . ASP A 1 451 ? -23.158 12.646 44.234 1.00 82.06 451 ASP A CA 1
ATOM 3442 C C . ASP A 1 451 ? -23.560 14.118 44.380 1.00 82.06 451 ASP A C 1
ATOM 3444 O O . ASP A 1 451 ? -22.817 15.046 44.046 1.00 82.06 451 ASP A O 1
ATOM 3448 N N . GLN A 1 452 ? -24.795 14.336 44.827 1.00 68.00 452 GLN A N 1
ATOM 3449 C CA . GLN A 1 452 ? -25.274 15.665 45.189 1.00 68.00 452 GLN A CA 1
ATOM 3450 C C . GLN A 1 452 ? -24.837 15.938 46.627 1.00 68.00 452 GLN A C 1
ATOM 3452 O O . GLN A 1 452 ? -25.139 15.135 47.509 1.00 68.00 452 GLN A O 1
ATOM 3457 N N . GLY A 1 453 ? -24.099 17.039 46.814 1.00 56.06 453 GLY A N 1
ATOM 3458 C CA . GLY A 1 453 ? -23.344 17.403 48.014 1.00 56.06 453 GLY A CA 1
ATOM 3459 C C . GLY A 1 453 ? -23.801 16.766 49.328 1.00 56.06 453 GLY A C 1
ATOM 3460 O O . GLY A 1 453 ? -24.839 17.122 49.887 1.00 56.06 453 GLY A O 1
ATOM 3461 N N . VAL A 1 454 ? -22.959 15.882 49.867 1.00 47.38 454 VAL A N 1
ATOM 3462 C CA . VAL A 1 454 ? -22.938 15.599 51.304 1.00 47.38 454 VAL A CA 1
ATOM 3463 C C . VAL A 1 454 ? -22.475 16.892 51.987 1.00 47.38 454 VAL A C 1
ATOM 3465 O O . VAL A 1 454 ? -21.399 17.387 51.647 1.00 47.38 454 VAL A O 1
ATOM 3468 N N . PRO A 1 455 ? -23.247 17.492 52.909 1.00 45.53 455 PRO A N 1
ATOM 3469 C CA . PRO A 1 455 ? -22.809 18.707 53.576 1.00 45.53 455 PRO A CA 1
ATOM 3470 C C . PRO A 1 455 ? -21.551 18.410 54.396 1.00 45.53 455 PRO A C 1
ATOM 3472 O O . PRO A 1 455 ? -21.557 17.553 55.282 1.00 45.53 455 PRO A O 1
ATOM 3475 N N . VAL A 1 456 ? -20.469 19.136 54.114 1.00 46.78 456 VAL A N 1
ATOM 3476 C CA . VAL A 1 456 ? -19.315 19.209 55.014 1.00 46.78 456 VAL A CA 1
ATOM 3477 C C . VAL A 1 456 ? -19.816 19.824 56.330 1.00 46.78 456 VAL A C 1
ATOM 3479 O O . VAL A 1 456 ? -20.480 20.866 56.273 1.00 46.78 456 VAL A O 1
ATOM 3482 N N . PRO A 1 457 ? -19.555 19.233 57.514 1.00 42.34 457 PRO A N 1
ATOM 3483 C CA . PRO A 1 457 ? -20.019 19.808 58.773 1.00 42.34 457 PRO A CA 1
ATOM 3484 C C . PRO A 1 457 ? -19.452 21.226 58.943 1.00 42.34 457 PRO A C 1
ATOM 3486 O O . PRO A 1 457 ? -18.252 21.394 59.141 1.00 42.34 457 PRO A O 1
ATOM 3489 N N . GLY A 1 458 ? -20.311 22.247 58.839 1.00 53.97 458 GLY A N 1
ATOM 3490 C CA . GLY A 1 458 ? -19.949 23.654 59.055 1.00 53.97 458 GLY A CA 1
ATOM 3491 C C . GLY A 1 458 ? -19.895 24.566 57.820 1.00 53.97 458 GLY A C 1
ATOM 3492 O O . GLY A 1 458 ? -19.614 25.749 57.992 1.00 53.97 458 GLY A O 1
ATOM 3493 N N . MET A 1 459 ? -20.201 24.091 56.603 1.00 44.91 459 MET A N 1
ATOM 3494 C CA . MET A 1 459 ? -20.331 24.956 55.415 1.00 44.91 459 MET A CA 1
ATOM 3495 C C . MET A 1 459 ? -21.703 24.821 54.742 1.00 44.91 459 MET A C 1
ATOM 3497 O O . MET A 1 459 ? -22.260 23.730 54.637 1.00 44.91 459 MET A O 1
ATOM 3501 N N . VAL A 1 460 ? -22.252 25.959 54.299 1.00 43.12 460 VAL A N 1
ATOM 3502 C CA . VAL A 1 460 ? -23.522 26.055 53.562 1.00 43.12 460 VAL A CA 1
ATOM 3503 C C . VAL A 1 460 ? -23.452 25.163 52.324 1.00 43.12 460 VAL A C 1
ATOM 3505 O O . VAL A 1 460 ? -22.492 25.252 51.563 1.00 43.12 460 VAL A O 1
ATOM 3508 N N . ALA A 1 461 ? -24.470 24.320 52.133 1.00 45.44 461 ALA A N 1
ATOM 3509 C CA . ALA A 1 461 ? -24.609 23.442 50.979 1.00 45.44 461 ALA A CA 1
ATOM 3510 C C . ALA A 1 461 ? -24.686 24.266 49.684 1.00 45.44 461 ALA A C 1
ATOM 3512 O O . ALA A 1 461 ? -25.760 24.665 49.235 1.00 45.44 461 ALA A O 1
ATOM 3513 N N . THR A 1 462 ? -23.541 24.532 49.066 1.00 42.72 462 THR A N 1
ATOM 3514 C CA . THR A 1 462 ? -23.495 24.812 47.639 1.00 42.72 462 THR A CA 1
ATOM 3515 C C . THR A 1 462 ? -23.879 23.504 46.959 1.00 42.72 462 THR A C 1
ATOM 3517 O O . THR A 1 462 ? -23.279 22.468 47.227 1.00 42.72 462 THR A O 1
ATOM 3520 N N . GLY A 1 463 ? -24.935 23.512 46.141 1.00 49.56 463 GLY A N 1
ATOM 3521 C CA . GLY A 1 463 ? -25.449 22.342 45.412 1.00 49.56 463 GLY A CA 1
ATOM 3522 C C . GLY A 1 463 ? -24.492 21.818 44.333 1.00 49.56 463 GLY A C 1
ATOM 3523 O O . GLY A 1 463 ? -24.917 21.529 43.218 1.00 49.56 463 GLY A O 1
ATOM 3524 N N . ALA A 1 464 ? -23.197 21.757 44.636 1.00 50.50 464 ALA A N 1
ATOM 3525 C CA . ALA A 1 464 ? -22.154 21.266 43.770 1.00 50.50 464 ALA A CA 1
ATOM 3526 C C . ALA A 1 464 ? -22.308 19.749 43.616 1.00 50.50 464 ALA A C 1
ATOM 3528 O O . ALA A 1 464 ? -22.306 18.986 44.582 1.00 50.50 464 ALA A O 1
ATOM 3529 N N . THR A 1 465 ? -22.480 19.330 42.370 1.00 69.06 465 THR A N 1
ATOM 3530 C CA . THR A 1 465 ? -22.398 17.939 41.940 1.00 69.06 465 THR A CA 1
ATOM 3531 C C . THR A 1 465 ? -20.932 17.524 41.905 1.00 69.06 465 THR A C 1
ATOM 3533 O O . THR A 1 465 ? -20.188 18.005 41.047 1.00 69.06 465 THR A O 1
ATOM 3536 N N . GLU A 1 466 ? -20.507 16.657 42.822 1.00 83.38 466 GLU A N 1
ATOM 3537 C CA . GLU A 1 466 ? -19.129 16.161 42.859 1.00 83.38 466 GLU A CA 1
ATOM 3538 C C . GLU A 1 466 ? -18.993 14.917 41.971 1.00 83.38 466 GLU A C 1
ATOM 3540 O O . GLU A 1 466 ? -19.788 13.981 42.061 1.00 83.38 466 GLU A O 1
ATOM 3545 N N . LEU A 1 467 ? -17.995 14.908 41.082 1.00 88.81 467 LEU A N 1
ATOM 3546 C CA . LEU A 1 467 ? -17.696 13.766 40.218 1.00 88.81 467 LEU A CA 1
ATOM 3547 C C . LEU A 1 467 ? -16.774 12.788 40.956 1.00 88.81 467 LEU A C 1
ATOM 3549 O O . LEU A 1 467 ? -15.586 13.055 41.115 1.00 88.81 467 LEU A O 1
ATOM 3553 N N . HIS A 1 468 ? -17.292 11.618 41.323 1.00 89.19 468 HIS A N 1
ATOM 3554 C CA . HIS A 1 468 ? -16.506 10.576 41.995 1.00 89.19 468 HIS A CA 1
ATOM 3555 C C . HIS A 1 468 ? -15.771 9.645 41.029 1.00 89.19 468 HIS A C 1
ATOM 3557 O O . HIS A 1 468 ? -14.786 9.006 41.399 1.00 89.19 468 HIS A O 1
ATOM 3563 N N . GLY A 1 469 ? -16.233 9.539 39.783 1.00 93.06 469 GLY A N 1
ATOM 3564 C CA . GLY A 1 469 ? -15.567 8.713 38.784 1.00 93.06 469 GLY A CA 1
ATOM 3565 C C . GLY A 1 469 ? -16.444 8.368 37.593 1.00 93.06 469 GLY A C 1
ATOM 3566 O O . GLY A 1 469 ? -17.425 9.044 37.296 1.00 93.06 469 GLY A O 1
ATOM 3567 N N . LEU A 1 470 ? -16.075 7.298 36.892 1.00 95.12 470 LEU A N 1
ATOM 3568 C CA . LEU A 1 470 ? -16.752 6.839 35.684 1.00 95.12 470 LEU A CA 1
ATOM 3569 C C . LEU A 1 470 ? -16.877 5.317 35.704 1.00 95.12 470 LEU A C 1
ATOM 3571 O O . LEU A 1 470 ? -15.902 4.603 35.939 1.00 95.12 470 LEU A O 1
ATOM 3575 N N . ILE A 1 471 ? -18.081 4.818 35.429 1.00 94.81 471 ILE A N 1
ATOM 3576 C CA . ILE A 1 471 ? -18.365 3.387 35.344 1.00 94.81 471 ILE A CA 1
ATOM 3577 C C . ILE A 1 471 ? -18.770 2.994 33.929 1.00 94.81 471 ILE A C 1
ATOM 3579 O O . ILE A 1 471 ? -19.558 3.664 33.263 1.00 94.81 471 ILE A O 1
ATOM 3583 N N . LEU A 1 472 ? -18.220 1.878 33.456 1.00 95.31 472 LEU A N 1
ATOM 3584 C CA . LEU A 1 472 ? -18.522 1.356 32.130 1.00 95.31 472 LEU A CA 1
ATOM 3585 C C . LEU A 1 472 ? -19.795 0.513 32.147 1.00 95.31 472 LEU A C 1
ATOM 3587 O O . LEU A 1 472 ? -20.034 -0.284 33.058 1.00 95.31 472 LEU A O 1
ATOM 3591 N N . ARG A 1 473 ? -20.555 0.596 31.054 1.00 94.69 473 ARG A N 1
ATOM 3592 C CA . ARG A 1 473 ? -21.720 -0.252 30.780 1.00 94.69 473 ARG A CA 1
ATOM 3593 C C . ARG A 1 473 ? -21.392 -1.736 30.918 1.00 94.69 473 ARG A C 1
ATOM 3595 O O . ARG A 1 473 ? -22.175 -2.485 31.492 1.00 94.69 473 ARG A O 1
ATOM 3602 N N . ALA A 1 474 ? -20.224 -2.158 30.431 1.00 92.06 474 ALA A N 1
ATOM 3603 C CA . ALA A 1 474 ? -19.772 -3.544 30.525 1.00 92.06 474 ALA A CA 1
ATOM 3604 C C . ALA A 1 474 ? -19.649 -4.021 31.985 1.00 92.06 474 ALA A C 1
ATOM 3606 O O . ALA A 1 474 ? -20.077 -5.131 32.303 1.00 92.06 474 ALA A O 1
ATOM 3607 N N . HIS A 1 475 ? -19.136 -3.167 32.879 1.00 92.62 475 HIS A N 1
ATOM 3608 C CA . HIS A 1 475 ? -19.018 -3.473 34.306 1.00 92.62 475 HIS A CA 1
ATOM 3609 C C . HIS A 1 475 ? -20.394 -3.557 34.976 1.00 92.62 475 HIS A C 1
ATOM 3611 O O . HIS A 1 475 ? -20.651 -4.512 35.707 1.00 92.62 475 HIS A O 1
ATOM 3617 N N . LEU A 1 476 ? -21.302 -2.621 34.668 1.00 93.31 476 LEU A N 1
ATOM 3618 C CA . LEU A 1 476 ? -22.679 -2.645 35.177 1.00 93.31 476 LEU A CA 1
ATOM 3619 C C . LEU A 1 476 ? -23.424 -3.911 34.743 1.00 93.31 476 LEU A C 1
ATOM 3621 O O . LEU A 1 476 ? -24.001 -4.604 35.575 1.00 93.31 476 LEU A O 1
ATOM 3625 N N . VAL A 1 477 ? -23.364 -4.268 33.457 1.00 93.56 477 VAL A N 1
ATOM 3626 C CA . VAL A 1 477 ? -24.006 -5.487 32.939 1.00 93.56 477 VAL A CA 1
ATOM 3627 C C . VAL A 1 477 ? -23.421 -6.738 33.596 1.00 93.56 477 VAL A C 1
ATOM 3629 O O . VAL A 1 477 ? -24.160 -7.665 33.919 1.00 93.56 477 VAL A O 1
ATOM 3632 N N . GLN A 1 478 ? -22.106 -6.787 33.821 1.00 91.44 478 GLN A N 1
ATOM 3633 C CA . GLN A 1 478 ? -21.484 -7.924 34.495 1.00 91.44 478 GLN A CA 1
ATOM 3634 C C . GLN A 1 478 ? -21.879 -8.012 35.975 1.00 91.44 478 GLN A C 1
ATOM 3636 O O . GLN A 1 478 ? -22.078 -9.118 36.475 1.00 91.44 478 GLN A O 1
ATOM 3641 N N . ALA A 1 479 ? -22.012 -6.878 36.665 1.00 92.06 479 ALA A N 1
ATOM 3642 C CA . ALA A 1 479 ? -22.490 -6.827 38.043 1.00 92.06 479 ALA A CA 1
ATOM 3643 C C . ALA A 1 479 ? -23.954 -7.282 38.149 1.00 92.06 479 ALA A C 1
ATOM 3645 O O . ALA A 1 479 ? -24.275 -8.087 39.020 1.00 92.06 479 ALA A O 1
ATOM 3646 N N . LEU A 1 480 ? -24.811 -6.840 37.221 1.00 92.44 480 LEU A N 1
ATOM 3647 C CA . LEU A 1 480 ? -26.216 -7.248 37.145 1.00 92.44 480 LEU A CA 1
ATOM 3648 C C . LEU A 1 480 ? -26.387 -8.732 36.810 1.00 92.44 480 LEU A C 1
ATOM 3650 O O . LEU A 1 480 ? -27.318 -9.339 37.303 1.00 92.44 480 LEU A O 1
ATOM 3654 N N . LYS A 1 481 ? -25.496 -9.329 36.008 1.00 91.31 481 LYS A N 1
ATOM 3655 C CA . LYS A 1 481 ? -25.537 -10.770 35.684 1.00 91.31 481 LYS A CA 1
ATOM 3656 C C . LYS A 1 481 ? -25.125 -11.689 36.838 1.00 91.31 481 LYS A C 1
ATOM 3658 O O . LYS A 1 481 ? -25.342 -12.892 36.745 1.00 91.31 481 LYS A O 1
ATOM 3663 N N . LYS A 1 482 ? -24.421 -11.166 37.846 1.00 83.75 482 LYS A N 1
ATOM 3664 C CA . LYS A 1 482 ? -23.942 -11.945 39.002 1.00 83.75 482 LYS A CA 1
ATOM 3665 C C . LYS A 1 482 ? -24.951 -12.000 40.152 1.00 83.75 482 LYS A C 1
ATOM 3667 O O . LYS A 1 482 ? -24.735 -12.778 41.077 1.00 83.75 482 LYS A O 1
ATOM 3672 N N . LYS A 1 483 ? -25.973 -11.149 40.115 1.00 64.69 483 LYS A N 1
ATOM 3673 C CA . LYS A 1 483 ? -27.118 -11.155 41.024 1.00 64.69 483 LYS A CA 1
ATOM 3674 C C . LYS A 1 483 ? -28.310 -11.748 40.292 1.00 64.69 483 LYS A C 1
ATOM 3676 O O . LYS A 1 483 ? -29.149 -12.342 40.995 1.00 64.69 483 LYS A O 1
#

pLDDT: mean 86.35, std 11.44, range [42.34, 97.81]

InterPro domains:
  IPR001807 Chloride channel [PF00654] (4-380)
  IPR001807 Chloride channel [PR00762] (10-29)
  IPR001807 Chloride channel [PR00762] (74-93)
  IPR001807 Chloride channel [PR00762] (299-319)
  IPR001807 Chloride channel [PR00762] (331-347)
  IPR001807 Chloride channel [PR00762] (349-368)
  IPR001807 Chloride channel [PR00762] (387-401)
  IPR002251 Chloride channel ClC-plant [PR01120] (95-103)
  IPR002251 Chloride channel ClC-plant [PR01120] (109-119)
  IPR002251 Chloride channel ClC-plant [PR01120] (127-134)
  IPR002251 Chloride channel ClC-plant [PR01120] (251-267)
  IPR014743 Chloride channel, core [SSF81340] (2-402)
  IPR046342 CBS domain superfamily [SSF54631] (404-481)
  IPR051280 Voltage-gated chloride channel/antiporter [PTHR11689] (1-483)

Nearest PDB structures (foldseek):
  8iad-assembly1_B  TM=9.756E-01  e=8.088E-48  Arabidopsis thaliana
  7xa9-assembly1_B  TM=9.781E-01  e=4.015E-46  Arabidopsis thaliana
  8iab-assembly1_B  TM=9.635E-01  e=2.102E-45  Arabidopsis thaliana
  7jm6-assembly1_B  TM=9.155E-01  e=3.216E-21  Gallus gallus
  7bxu-assembly1_A  TM=9.071E-01  e=1.498E-21  Homo sapiens

Sequence (483 aa):
MFGATTLLVKIVGSIGAVSAGLDLGKEGPLVHIGSCIASLLAQGGPDNYRIKWRWLRYFNNDRDRRDIITCGSSSGVCAAFRAPVGGVLFALEEVATWWRSALLWRTFFSTAVVVVVLRAFIEICNSGKCGLFGTGGLIMFDVSDVKVSYQAMDVIPIIIIGIIGGLLGSLYNHVLHKVLRVYNLINHKGKMHKLILALGVSLFTSVCQYCLPFLAQCRACDPSFPETCPTNDRSGNFKQFNCPDGYYNDLATLLLTTNDDAVRNIFSTNTTNEFLVTSILIFFALYCILGLITFGIAVPSGLFLPIILMGSGYGRLLSMAMGSYTNLDEGLFAVLGAASLMAGSMRMTVSLCVIFLELTNNLLLLPITMIVLLIAKTVGDCFNPSIYEIILELKGLPFLDANPEPWMRNLTVGELADVKPPVVTLCGVEKVSRIVDVLRNTTHNAFPIVDQGVPVPGMVATGATELHGLILRAHLVQALKKK

Foldseek 3Di:
DQAPVLLVQLVVLLVVCLVLLAQFANLQSLLSNLLSVLLCVQQVGDPVRRPDDPVSVVSPDVVSNLLSSLLSSLLSNCLRLVFLVLSLVCSVPPPDPDDDPVSSVSSSVSSVVSNVVLQVVLVVCVVVPPPCRQPCHSQLAAPAPDPPDDDPLVVVLLLVLLLVLLVLLLVLLVLLLVLLVVLVVQPVVDDVSLVVLLVVLSVVLVCLLVVVLVVFDKDADDPPDPDDPPDCDQDDQFDCDPDPPRIGRLLNSQRSHRLSSNLNNLLDWPPLPSDDLVSLVSQLVSLSVSLSSSPNRPTNGDNLSSLLSNQLSVQLNSCNVCVVRDPDISSLSSLLSSLSNCCSAAVDAPSSLSSSCSNHVHPVSSVSSNVSSVSSNVSSVVRDDHSVVSVCVVVVHDDDDPDDDPVCPPPDPVVVQVPDDDAAAAEPDHDPVVLVVCLVVDPDFKHWYWDQDPDDPPDDRPRDTDTPGMDTPVVSVVVVVVD

Solvent-accessible surface area (backbone atoms only — not comparable to full-atom values): 25814 Å² total; per-residue (Å²): 134,51,34,72,67,57,37,53,53,41,54,54,36,30,52,54,42,54,74,67,69,48,62,50,16,65,42,50,45,32,21,54,42,24,22,18,52,30,36,30,73,41,49,19,33,49,89,92,65,47,54,85,51,82,77,40,62,76,43,68,39,74,70,53,43,50,57,41,26,44,31,15,27,14,32,13,35,12,67,54,60,57,14,39,68,19,10,38,37,37,27,53,73,78,68,39,95,73,88,49,78,71,51,52,56,53,27,46,52,47,10,50,50,50,51,54,52,51,50,54,53,26,60,65,18,70,74,64,80,52,64,79,49,47,74,64,67,66,42,72,34,81,51,59,86,61,82,84,76,87,53,86,68,51,52,57,60,45,51,49,46,5,45,50,16,1,52,52,13,30,51,49,42,57,52,36,53,54,47,45,54,53,44,50,59,48,49,68,75,33,71,67,51,35,51,53,50,39,52,52,48,52,51,50,51,53,50,49,48,63,56,53,38,73,77,50,70,66,41,74,55,63,88,82,53,94,63,78,62,53,25,88,55,86,68,67,85,30,24,56,54,99,40,62,93,56,21,21,17,52,39,36,25,50,53,71,38,52,72,72,54,24,48,37,58,56,40,39,68,88,50,86,82,66,60,54,70,68,39,41,50,52,50,25,55,47,34,54,53,40,36,46,64,52,53,80,41,88,60,56,56,16,69,64,46,30,38,36,49,31,13,24,29,50,16,31,53,50,33,70,74,41,50,92,74,42,93,71,53,45,10,60,32,6,51,48,17,15,46,2,21,38,6,10,25,56,59,52,50,71,26,51,46,41,32,52,35,52,24,25,65,30,77,80,55,48,67,58,46,48,52,20,22,52,42,0,24,55,49,7,64,77,76,46,77,33,46,65,56,55,53,36,56,77,68,68,54,94,77,81,72,97,65,81,59,82,80,55,74,81,62,50,72,62,64,61,51,72,76,43,79,82,81,71,68,41,44,87,81,64,60,66,68,58,54,52,51,50,63,70,78,44,88,69,60,64,32,44,26,38,42,74,52,77,67,56,94,91,54,82,76,62,86,50,68,45,77,80,48,74,46,42,44,70,57,53,54,54,56,61,72,77,108

Mean predicted aligned error: 8.09 Å

Radius of gyration: 27.43 Å; Cα contacts (8 Å, |Δi|>4): 731; chains: 1; bounding box: 63×58×93 Å

Organism: NCBI:txid34289

Secondary structure (DSSP, 8-state):
---HHHHHHHHHHHHHHHHTT-S-BSHHHHHHHHHHHHHHHHH-SSGGG----GGGGGG-SHHHHHHHHHHHHHHHHHHHHS-HHHHHHHIIIII-SS--HHHHHHHHHHHHHHHHHHHHHHHHHTTTTTTTTTTT-S-SS--TT------GGGHHHHHHHHHHHHHHHHHHHHHHHHHHHHHHHHHHT-HHHHHHHHHHHHHHHHHHHHHGGGGSPEEEPPTT-SS-SS--SSS-S---SS--TTEEEHHHHHHSS-HHHHHHHHT-SS-TTTS-HHHHHHHHHHHHHHHHHHTTSSS--BSHHHHHHHHHHHHHHHHHHHTTT--S-HHHHHHHHHHHHHHHHH---HHHHHHHHHHH--GGGHHHHHHHHHHHHHHHHTT---HHHHHHHHTT-----SS--GGGGG--HHHHHHTSPPP--B-SS--HHHHHHHHHH---SEEEEEEE-PPPTTS-----EEEEEEEEHHHHHHHHHT-